Protein AF-A0A7V4BKY0-F1 (afdb_monomer_lite)

Secondary structure (DSSP, 8-state):
-EEES-EEEETTSS-SEEE-HHHHHTT--SEEES-EEEESSS-SEEETTTEEE-SHHHHHHHHS--SS-B------S-SS------GGGTT-B---TT--B-TTSPBPPSSBPSSS----PPBPEEEEEEEE-S--S-EETT---EEEEEEEEEEE--BS--EEEEEEEE-TT-SSHHHHEEEEEEEE-TT-S-GGG-EEEEEEEES--SEEEE--STT-SEEPPSEEEEEEEEEEEPTTPPTT-EE--EEEEEEETTEEE--BTSS----EEEEPPEEEEEEE-GGG-THHHHHHHHHHHHH-EEEEEEEEE----HHHHHHHHHHHHHHHHHHHHHHHHHHHHHHHHHHHHHH---HHHHHHHHHHHHHHHHHHHHHHHHHHHHHHT-GGGGGG--EEEE-HHHHHHHHHHHHHHHHHHTT-EEEEEE-TTPPPEEEEHHHHHHHHHHHHHHHHHH-SSSEEEEEEEEETTEEEEEEEESSS---GGGTTTTTSTT---HHHHSSS----S-HHHHHHHHHHHTT-EEEE-TT--SS-EEEEEEESS----

Foldseek 3Di:
DAAALEEQEAAPADESEEDEQVCVVVCVHVAHEHYAQEYPHQASYHDYPPDGHRDDVSVCVVVVHHPLYYYDDQCAPDPVGRDGQDCCQALSGADDPVCQAAPVRHGADGSGGRHRDHDDWDDKDFPAKAKDQPDQEAEEAQDWFAWFMKIKTAIATDPPFKWFQKWKKFFPPWDQQQQFFQWKWKWWQAQDPDCVSIDTDADIGGRGHGIDMGRHDPCPGPGHDHGIIIMTMTTRTHNPHDFFTFTHMFTQFIQIPNDTDGHDCRGDDHGHTYHHQDEDEAEAQVANPRPRVVVVVVSCVRHNHDPDYHYDYDYDCPVVVVVVVVVLVVLLVVLVVLLVVLVVLLVVLVVVCVVDPDPVVNVVSVVVNVVSVQSNVLSVLSNLLSLLPDPCCLVVAPWDFDDPVVLVVVLCVVCVVLCVVLVEDEEEAEDPPDGGATGRSVLVSLLVVLVVVVQSLFANDYYKYWYWDDDPQKIKIKIWHQGQADDLVCQVPLLPAQDDDPVRVPDPDDDSSSSSVSSQSRLVSQVKGKHWPSPDRRGTMMMIIGGRYGDDD

Sequence (553 aa):
MDVRNNIFANTNGGYAVYITSGAVTLGYITTMDYNDIFSTGTNIGYYNTAAVVNNLNTWKSTTGKDANSISVNPAFISSTDLHISEMALNGSCMQLPEVPDDIDSQLRNNPTDMGADEFTPSTMVLDSITVTHPVLASVATGSANNVILRIAVHTSNSLNPLSLEGITFNTNGSSNPLNDIENAKLWSSGNVNNFANATQIGNTYNNPNNLFQINTGTGLPVTLNTGINYFWLTYNINSSATNLNVVDAEVVDVNINGNNYQPVNGAPNGTRTIRTPLSGIYQIGTGGDYSTLSAFFADVNQLGLMGNVTAKIISDITEIKRIEQIKKDFVINVSHELKTPLTAIKGFIETLEEEVTNEEHLHYIQIVRRHTDRLITIVKDLLLLTELEDEAYTNKLIISNVDLSALIENIKRLFEQKLKEKNLYFKINIEQNVPKIQVDAFRLEQVFVNLFNNAIKFTDFGGIEIHIERFEENVRIHFWDTGAGVPKEDQDRIFERFYISEKSRSRKFGGTGIGLSIVKHIILLHNGSICLDKEYKNGAKFEIILPIHYSYK

Structure (mmCIF, N/CA/C/O backbone):
data_AF-A0A7V4BKY0-F1
#
_entry.id   AF-A0A7V4BKY0-F1
#
loop_
_atom_site.group_PDB
_atom_site.id
_atom_site.type_symbol
_atom_site.label_atom_id
_atom_site.label_alt_id
_atom_site.label_comp_id
_atom_site.label_asym_id
_atom_site.label_entity_id
_atom_site.label_seq_id
_atom_site.pdbx_PDB_ins_code
_atom_site.Cartn_x
_atom_site.Cartn_y
_atom_site.Cartn_z
_atom_site.occupancy
_atom_site.B_iso_or_equiv
_atom_site.auth_seq_id
_atom_site.auth_comp_id
_atom_site.auth_asym_id
_atom_site.auth_atom_id
_atom_site.pdbx_PDB_model_num
ATOM 1 N N . MET A 1 1 ? 1.244 -26.580 -52.168 1.00 84.56 1 MET A N 1
ATOM 2 C CA . MET A 1 1 ? 1.566 -25.159 -51.967 1.00 84.56 1 MET A CA 1
ATOM 3 C C . MET A 1 1 ? 3.044 -25.071 -51.685 1.00 84.56 1 MET A C 1
ATOM 5 O O . MET A 1 1 ? 3.531 -25.794 -50.817 1.00 84.56 1 MET A O 1
ATOM 9 N N . ASP A 1 2 ? 3.726 -24.244 -52.464 1.00 89.31 2 ASP A N 1
ATOM 10 C CA . ASP A 1 2 ? 5.080 -23.790 -52.174 1.00 89.31 2 ASP A CA 1
ATOM 11 C C . ASP A 1 2 ? 4.953 -22.449 -51.439 1.00 89.31 2 ASP A C 1
ATOM 13 O O . ASP A 1 2 ? 4.274 -21.555 -51.940 1.00 89.31 2 ASP A O 1
ATOM 17 N N . VAL A 1 3 ? 5.486 -22.356 -50.222 1.00 92.69 3 VAL A N 1
ATOM 18 C CA . VAL A 1 3 ? 5.306 -21.209 -49.320 1.00 92.69 3 VAL A CA 1
ATOM 19 C C . VAL A 1 3 ? 6.677 -20.644 -48.971 1.00 92.69 3 VAL A C 1
ATOM 21 O O . VAL A 1 3 ? 7.323 -21.098 -48.026 1.00 92.69 3 VAL A O 1
ATOM 24 N N . ARG A 1 4 ? 7.146 -19.673 -49.753 1.00 93.50 4 ARG A N 1
ATOM 25 C CA . ARG A 1 4 ? 8.444 -19.026 -49.527 1.00 93.50 4 ARG A CA 1
ATOM 26 C C . ARG A 1 4 ? 8.366 -17.518 -49.597 1.00 93.50 4 ARG A C 1
ATOM 28 O O . ARG A 1 4 ? 7.484 -16.994 -50.273 1.00 93.50 4 ARG A O 1
ATOM 35 N N . ASN A 1 5 ? 9.308 -16.863 -48.929 1.00 93.88 5 ASN A N 1
ATOM 36 C CA . ASN A 1 5 ? 9.478 -15.412 -48.905 1.00 93.88 5 ASN A CA 1
ATOM 37 C C . ASN A 1 5 ? 8.267 -14.668 -48.314 1.00 93.88 5 ASN A C 1
ATOM 39 O O . ASN A 1 5 ? 8.017 -13.519 -48.668 1.00 93.88 5 ASN A O 1
ATOM 43 N N . ASN A 1 6 ? 7.486 -15.311 -47.436 1.00 94.06 6 ASN A N 1
ATOM 44 C CA . ASN A 1 6 ? 6.289 -14.710 -46.838 1.00 94.06 6 ASN A CA 1
ATOM 45 C C . ASN A 1 6 ? 6.565 -14.176 -45.438 1.00 94.06 6 ASN A C 1
ATOM 47 O O . ASN A 1 6 ? 7.367 -14.736 -44.695 1.00 94.06 6 ASN A O 1
ATOM 51 N N . ILE A 1 7 ? 5.795 -13.165 -45.046 1.00 94.81 7 ILE A N 1
ATOM 52 C CA . ILE A 1 7 ? 5.731 -12.684 -43.668 1.00 94.81 7 ILE A CA 1
ATOM 53 C C . ILE A 1 7 ? 4.415 -13.154 -43.049 1.00 94.81 7 ILE A C 1
ATOM 55 O O . ILE A 1 7 ? 3.327 -12.781 -43.490 1.00 94.81 7 ILE A O 1
ATOM 59 N N . PHE A 1 8 ? 4.520 -13.956 -41.998 1.00 94.56 8 PHE A N 1
ATOM 60 C CA . PHE A 1 8 ? 3.428 -14.364 -41.129 1.00 94.56 8 PHE A CA 1
ATOM 61 C C . PHE A 1 8 ? 3.620 -13.680 -39.776 1.00 94.56 8 PHE A C 1
ATOM 63 O O . PHE A 1 8 ? 4.367 -14.160 -38.926 1.00 94.56 8 PHE A O 1
ATOM 70 N N . ALA A 1 9 ? 2.946 -12.548 -39.574 1.00 92.00 9 ALA A N 1
ATOM 71 C CA . ALA A 1 9 ? 3.096 -11.746 -38.366 1.00 92.00 9 ALA A CA 1
ATOM 72 C C . ALA A 1 9 ? 1.775 -11.600 -37.599 1.00 92.00 9 ALA A C 1
ATOM 74 O O . ALA A 1 9 ? 0.741 -11.246 -38.166 1.00 92.00 9 ALA A O 1
ATOM 75 N N . ASN A 1 10 ? 1.817 -11.824 -36.285 1.00 91.31 10 ASN A N 1
ATOM 76 C CA . ASN A 1 10 ? 0.713 -11.558 -35.368 1.00 91.31 10 ASN A CA 1
ATOM 77 C C . ASN A 1 10 ? 1.181 -10.683 -34.199 1.00 91.31 10 ASN A C 1
ATOM 79 O O . ASN A 1 10 ? 1.759 -11.155 -33.223 1.00 91.31 10 ASN A O 1
ATOM 83 N N . THR A 1 11 ? 0.896 -9.387 -34.280 1.00 87.00 11 THR A N 1
ATOM 84 C CA . THR A 1 11 ? 1.322 -8.400 -33.278 1.00 87.00 11 THR A CA 1
ATOM 85 C C . THR A 1 11 ? 0.368 -8.273 -32.084 1.00 87.00 11 THR A C 1
ATOM 87 O O . THR A 1 11 ? 0.703 -7.589 -31.117 1.00 87.00 11 THR A O 1
ATOM 90 N N . ASN A 1 12 ? -0.770 -8.982 -32.088 1.00 86.88 12 ASN A N 1
ATOM 91 C CA . ASN A 1 12 ? -1.815 -8.911 -31.055 1.00 86.88 12 ASN A CA 1
ATOM 92 C C . ASN A 1 12 ? -1.871 -10.145 -30.128 1.00 86.88 12 ASN A C 1
ATOM 94 O O . ASN A 1 12 ? -2.864 -10.343 -29.429 1.00 86.88 12 ASN A O 1
ATOM 98 N N . GLY A 1 13 ? -0.831 -10.983 -30.099 1.00 79.50 13 GLY A N 1
ATOM 99 C CA . GLY A 1 13 ? -0.708 -12.040 -29.089 1.00 79.50 13 GLY A CA 1
ATOM 100 C C . GLY A 1 13 ? -1.267 -13.427 -29.447 1.00 79.50 13 GLY A C 1
ATOM 101 O O . GLY A 1 13 ? -1.471 -14.236 -28.542 1.00 79.50 13 GLY A O 1
ATOM 102 N N . GLY A 1 14 ? -1.519 -13.729 -30.728 1.00 86.81 14 GLY A N 1
ATOM 103 C CA . GLY A 1 14 ? -1.994 -15.044 -31.207 1.00 86.81 14 GLY A CA 1
ATOM 104 C C . GLY A 1 14 ? -0.947 -15.846 -31.996 1.00 86.81 14 GLY A C 1
ATOM 105 O O . GLY A 1 14 ? 0.233 -15.542 -31.951 1.00 86.81 14 GLY A O 1
ATOM 106 N N . TYR A 1 15 ? -1.352 -16.868 -32.754 1.00 92.12 15 TYR A N 1
ATOM 107 C CA . TYR A 1 15 ? -0.434 -17.577 -33.660 1.00 92.12 15 TYR A CA 1
ATOM 108 C C . TYR A 1 15 ? -0.146 -16.746 -34.918 1.00 92.12 15 TYR A C 1
ATOM 110 O O . TYR A 1 15 ? -1.070 -16.144 -35.469 1.00 92.12 15 TYR A O 1
ATOM 118 N N . ALA A 1 16 ? 1.100 -16.751 -35.394 1.00 93.12 16 ALA A N 1
ATOM 119 C CA . ALA A 1 16 ? 1.447 -16.265 -36.730 1.00 93.12 16 ALA A CA 1
ATOM 120 C C . ALA A 1 16 ? 0.987 -17.241 -37.817 1.00 93.12 16 ALA A C 1
ATOM 122 O O . ALA A 1 16 ? 0.452 -16.830 -38.843 1.00 93.12 16 ALA A O 1
ATOM 123 N N . VAL A 1 17 ? 1.156 -18.545 -37.573 1.00 92.00 17 VAL A N 1
ATOM 124 C CA . VAL A 1 17 ? 0.812 -19.605 -38.529 1.00 92.00 17 VAL A CA 1
ATOM 125 C C . VAL A 1 17 ? -0.029 -20.686 -37.854 1.00 92.00 17 VAL A C 1
ATOM 127 O O . VAL A 1 17 ? 0.277 -21.133 -36.747 1.00 92.00 17 VAL A O 1
ATOM 130 N N . TYR A 1 18 ? -1.083 -21.141 -38.536 1.00 91.69 18 TYR A N 1
ATOM 131 C CA . TYR A 1 18 ? -1.980 -22.194 -38.056 1.00 91.69 18 TYR A CA 1
ATOM 132 C C . TYR A 1 18 ? -2.183 -23.278 -39.127 1.00 91.69 18 TYR A C 1
ATOM 134 O O . TYR A 1 18 ? -2.937 -23.086 -40.081 1.00 91.69 18 TYR A O 1
ATOM 142 N N . ILE A 1 19 ? -1.520 -24.430 -38.969 1.00 89.38 19 ILE A N 1
ATOM 143 C CA . ILE A 1 19 ? -1.575 -25.556 -39.918 1.00 89.38 19 ILE A CA 1
ATOM 144 C C . ILE A 1 19 ? -2.274 -26.757 -39.266 1.00 89.38 19 ILE A C 1
ATOM 146 O O . ILE A 1 19 ? -1.797 -27.341 -38.289 1.00 89.38 19 ILE A O 1
ATOM 150 N N . THR A 1 20 ? -3.417 -27.153 -39.834 1.00 87.69 20 THR A N 1
ATOM 151 C CA . THR A 1 20 ? -4.254 -28.252 -39.325 1.00 87.69 20 THR A CA 1
ATOM 152 C C . THR A 1 20 ? -3.717 -29.634 -39.699 1.00 87.69 20 THR A C 1
ATOM 154 O O . THR A 1 20 ? -3.050 -29.815 -40.718 1.00 87.69 20 THR A O 1
ATOM 157 N N . SER A 1 21 ? -4.078 -30.654 -38.913 1.00 81.25 21 SER A N 1
ATOM 158 C CA . SER A 1 21 ? -3.702 -32.055 -39.164 1.00 81.25 21 SER A CA 1
ATOM 159 C C . SER A 1 21 ? -4.149 -32.573 -40.536 1.00 81.25 21 SER A C 1
ATOM 161 O O . SER A 1 21 ? -3.422 -33.333 -41.175 1.00 81.25 21 SER A O 1
ATOM 163 N N . GLY A 1 22 ? -5.313 -32.132 -41.024 1.00 83.25 22 GLY A N 1
ATOM 164 C CA . GLY A 1 22 ? -5.805 -32.475 -42.360 1.00 83.25 22 GLY A CA 1
ATOM 165 C C . GLY A 1 22 ? -4.894 -31.953 -43.473 1.00 83.25 22 GLY A C 1
ATOM 166 O O . GLY A 1 22 ? -4.570 -32.701 -44.392 1.00 83.25 22 GLY A O 1
ATOM 167 N N . ALA A 1 23 ? -4.414 -30.710 -43.361 1.00 81.62 23 ALA A N 1
ATOM 168 C CA . ALA A 1 23 ? -3.505 -30.116 -44.344 1.00 81.62 23 ALA A CA 1
ATOM 169 C C . ALA A 1 23 ? -2.135 -30.813 -44.375 1.00 81.62 23 ALA A C 1
ATOM 171 O O . ALA A 1 23 ? -1.562 -30.993 -45.451 1.00 81.62 23 ALA A O 1
ATOM 172 N N . VAL A 1 24 ? -1.641 -31.250 -43.209 1.00 81.56 24 VAL A N 1
ATOM 173 C CA . VAL A 1 24 ? -0.406 -32.044 -43.097 1.00 81.56 24 VAL A CA 1
ATOM 174 C C . VAL A 1 24 ? -0.592 -33.425 -43.728 1.00 81.56 24 VAL A C 1
ATOM 176 O O . VAL A 1 24 ? 0.213 -33.834 -44.559 1.00 81.56 24 VAL A O 1
ATOM 179 N N . THR A 1 25 ? -1.677 -34.126 -43.384 1.00 82.62 25 THR A N 1
ATOM 180 C CA . THR A 1 25 ? -1.946 -35.501 -43.851 1.00 82.62 25 THR A CA 1
ATOM 181 C C . THR A 1 25 ? -2.137 -35.570 -45.365 1.00 82.62 25 THR A C 1
ATOM 183 O O . THR A 1 25 ? -1.685 -36.513 -46.006 1.00 82.62 25 THR A O 1
ATOM 186 N N . LEU A 1 26 ? -2.787 -34.559 -45.945 1.00 86.19 26 LEU A N 1
ATOM 187 C CA . LEU A 1 26 ? -3.034 -34.474 -47.386 1.00 86.19 26 LEU A CA 1
ATOM 188 C C . LEU A 1 26 ? -1.834 -33.920 -48.172 1.00 86.19 26 LEU A C 1
ATOM 190 O O . LEU A 1 26 ? -1.903 -33.829 -49.395 1.00 86.19 26 LEU A O 1
ATOM 194 N N . GLY A 1 27 ? -0.740 -33.547 -47.496 1.00 82.56 27 GLY A N 1
ATOM 195 C CA . GLY A 1 27 ? 0.478 -33.063 -48.146 1.00 82.56 27 GLY A CA 1
ATOM 196 C C . GLY A 1 27 ? 0.298 -31.736 -48.888 1.00 82.56 27 GLY A C 1
ATOM 197 O O . GLY A 1 27 ? 0.990 -31.481 -49.872 1.00 82.56 27 GLY A O 1
ATOM 198 N N . TYR A 1 28 ? -0.627 -30.877 -48.446 1.00 87.25 28 TYR A N 1
ATOM 199 C CA . TYR A 1 28 ? -0.936 -29.630 -49.153 1.00 87.25 28 TYR A CA 1
ATOM 200 C C . TYR A 1 28 ? 0.202 -28.611 -49.135 1.00 87.25 28 TYR A C 1
ATOM 202 O O . TYR A 1 28 ? 0.261 -27.774 -50.034 1.00 87.25 28 TYR A O 1
ATOM 210 N N . ILE A 1 29 ? 1.113 -28.676 -48.165 1.00 86.50 29 ILE A N 1
ATOM 211 C CA . ILE A 1 29 ? 2.303 -27.819 -48.096 1.00 86.50 29 ILE A CA 1
ATOM 212 C C . ILE A 1 29 ? 3.513 -28.663 -48.487 1.00 86.50 29 ILE A C 1
ATOM 214 O O . ILE A 1 29 ? 4.050 -29.435 -47.689 1.00 86.50 29 ILE A O 1
ATOM 218 N N . THR A 1 30 ? 3.929 -28.523 -49.743 1.00 86.12 30 THR A N 1
ATOM 219 C CA . THR A 1 30 ? 5.045 -29.278 -50.315 1.00 86.12 30 THR A CA 1
ATOM 220 C C . THR A 1 30 ? 6.367 -28.696 -49.826 1.00 86.12 30 THR A C 1
ATOM 222 O O . THR A 1 30 ? 7.191 -29.425 -49.273 1.00 86.12 30 THR A O 1
ATOM 225 N N . THR A 1 31 ? 6.499 -27.370 -49.863 1.00 89.69 31 THR A N 1
ATOM 226 C CA . THR A 1 31 ? 7.690 -26.639 -49.412 1.00 89.69 31 THR A CA 1
ATOM 227 C C . THR A 1 31 ? 7.274 -25.444 -48.562 1.00 89.69 31 THR A C 1
ATOM 229 O O . THR A 1 31 ? 6.255 -24.819 -48.844 1.00 89.69 31 THR A O 1
ATOM 232 N N . MET A 1 32 ? 8.041 -25.165 -47.508 1.00 93.44 32 MET A N 1
ATOM 233 C CA . MET A 1 32 ? 7.888 -23.975 -46.676 1.00 93.44 32 MET A CA 1
ATOM 234 C C . MET A 1 32 ? 9.279 -23.564 -46.194 1.00 93.44 32 MET A C 1
ATOM 236 O O . MET A 1 32 ? 9.914 -24.352 -45.495 1.00 93.44 32 MET A O 1
ATOM 240 N N . ASP A 1 33 ? 9.805 -22.439 -46.671 1.00 94.50 33 ASP A N 1
ATOM 241 C CA . ASP A 1 33 ? 11.148 -21.959 -46.316 1.00 94.50 33 ASP A CA 1
ATOM 242 C C . ASP A 1 33 ? 11.321 -20.467 -46.609 1.00 94.50 33 ASP A C 1
ATOM 244 O O . ASP A 1 33 ? 10.560 -19.930 -47.404 1.00 94.50 33 ASP A O 1
ATOM 248 N N . TYR A 1 34 ? 12.319 -19.808 -46.016 1.00 95.25 34 TYR A N 1
ATOM 249 C CA . TYR A 1 34 ? 12.541 -18.361 -46.168 1.00 95.25 34 TYR A CA 1
ATOM 250 C C . TYR A 1 34 ? 11.304 -17.524 -45.790 1.00 95.25 34 TYR A C 1
ATOM 252 O O . TYR A 1 34 ? 10.911 -16.624 -46.519 1.00 95.25 34 TYR A O 1
ATOM 260 N N . ASN A 1 35 ? 10.640 -17.839 -44.680 1.00 95.69 35 ASN A N 1
ATOM 261 C CA . ASN A 1 35 ? 9.499 -17.070 -44.175 1.00 95.69 35 ASN A CA 1
ATOM 262 C C . ASN A 1 35 ? 9.837 -16.362 -42.854 1.00 95.69 35 ASN A C 1
ATOM 264 O O . ASN A 1 35 ? 10.737 -16.784 -42.129 1.00 95.69 35 ASN A O 1
ATOM 268 N N . ASP A 1 36 ? 9.089 -15.321 -42.509 1.00 96.31 36 ASP A N 1
ATOM 269 C CA . ASP A 1 36 ? 9.137 -14.678 -41.198 1.00 96.31 36 ASP A CA 1
ATOM 270 C C . ASP A 1 36 ? 7.923 -15.149 -40.414 1.00 96.31 36 ASP A C 1
ATOM 272 O O . ASP A 1 36 ? 6.791 -15.026 -40.879 1.00 96.31 36 ASP A O 1
ATOM 276 N N . ILE A 1 37 ? 8.152 -15.763 -39.257 1.00 95.50 37 ILE A N 1
ATOM 277 C CA . ILE A 1 37 ? 7.096 -16.349 -38.427 1.00 95.50 37 ILE A CA 1
ATOM 278 C C . ILE A 1 37 ? 7.136 -15.666 -37.069 1.00 95.50 37 ILE A C 1
ATOM 280 O O . ILE A 1 37 ? 7.738 -16.170 -36.119 1.00 95.50 37 ILE A O 1
ATOM 284 N N . PHE A 1 38 ? 6.483 -14.511 -36.981 1.00 94.38 38 PHE A N 1
ATOM 285 C CA . PHE A 1 38 ? 6.594 -13.613 -35.841 1.00 94.38 38 PHE A CA 1
ATOM 286 C C . PHE A 1 38 ? 5.289 -13.463 -35.062 1.00 94.38 38 PHE A C 1
ATOM 288 O O . PHE A 1 38 ? 4.242 -13.122 -35.609 1.00 94.38 38 PHE A O 1
ATOM 295 N N . SER A 1 39 ? 5.352 -13.631 -33.742 1.00 93.56 39 SER A N 1
ATOM 296 C CA . SER A 1 39 ? 4.232 -13.315 -32.859 1.00 93.56 39 SER A CA 1
ATOM 297 C C . SER A 1 39 ? 4.686 -12.645 -31.568 1.00 93.56 39 SER A C 1
ATOM 299 O O . SER A 1 39 ? 5.696 -13.032 -30.984 1.00 93.56 39 SER A O 1
ATOM 301 N N . THR A 1 40 ? 3.895 -11.682 -31.089 1.00 88.62 40 THR A N 1
ATOM 302 C CA . THR A 1 40 ? 4.021 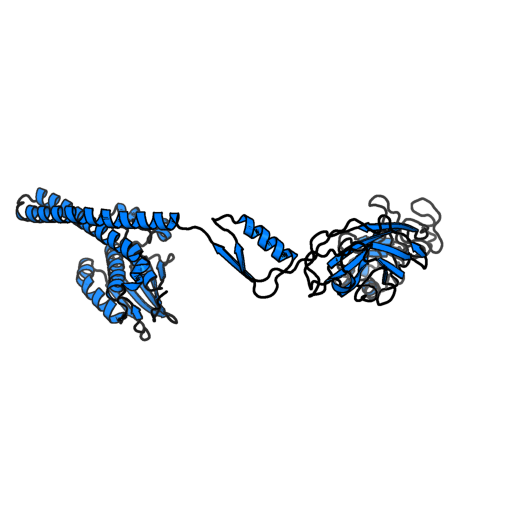-11.115 -29.732 1.00 88.62 40 THR A CA 1
ATOM 303 C C . THR A 1 40 ? 3.378 -11.998 -28.654 1.00 88.62 40 THR A C 1
ATOM 305 O O . THR A 1 40 ? 3.478 -11.700 -27.464 1.00 88.62 40 THR A O 1
ATOM 308 N N . GLY A 1 41 ? 2.685 -13.068 -29.053 1.00 86.88 41 GLY A N 1
ATOM 309 C CA . GLY A 1 41 ? 2.030 -14.020 -28.162 1.00 86.88 41 GLY A CA 1
ATOM 310 C C . GLY A 1 41 ? 2.998 -15.011 -27.525 1.00 86.88 41 GLY A C 1
ATOM 311 O O . GLY A 1 41 ? 4.165 -15.111 -27.885 1.00 86.88 41 GLY A O 1
ATOM 312 N N . THR A 1 42 ? 2.487 -15.819 -26.595 1.00 88.06 42 THR A N 1
ATOM 313 C CA . THR A 1 42 ? 3.272 -16.890 -25.952 1.00 88.06 42 THR A CA 1
ATOM 314 C C . THR A 1 42 ? 3.683 -18.000 -26.918 1.00 88.06 42 THR A C 1
ATOM 316 O O . THR A 1 42 ? 4.573 -18.787 -26.604 1.00 88.06 42 THR A O 1
ATOM 319 N N . ASN A 1 43 ? 3.027 -18.077 -28.078 1.00 90.06 43 ASN A N 1
ATOM 320 C CA . ASN A 1 43 ? 3.245 -19.104 -29.076 1.00 90.06 43 ASN A CA 1
ATOM 321 C C . ASN A 1 43 ? 3.284 -18.508 -30.479 1.00 90.06 43 ASN A C 1
ATOM 323 O O . ASN A 1 43 ? 2.398 -17.741 -30.851 1.00 90.06 43 ASN A O 1
ATOM 327 N N . ILE A 1 44 ? 4.261 -18.928 -31.279 1.00 90.31 44 ILE A N 1
ATOM 328 C CA . ILE A 1 44 ? 4.432 -18.431 -32.645 1.00 90.31 44 ILE A CA 1
ATOM 329 C C . ILE A 1 44 ? 3.531 -19.156 -33.646 1.00 90.31 44 ILE A C 1
ATOM 331 O O . ILE A 1 44 ? 3.146 -18.577 -34.655 1.00 90.31 44 ILE A O 1
ATOM 335 N N . GLY A 1 45 ? 3.131 -20.400 -33.377 1.00 91.44 45 GLY A N 1
ATOM 336 C CA . GLY A 1 45 ? 2.344 -21.158 -34.341 1.00 91.44 45 GLY A CA 1
ATOM 337 C C . GLY A 1 45 ? 1.726 -22.440 -33.805 1.00 91.44 45 GLY A C 1
ATOM 338 O O . GLY A 1 45 ? 2.027 -22.900 -32.701 1.00 91.44 45 GLY A O 1
ATOM 339 N N . TYR A 1 46 ? 0.855 -23.019 -34.624 1.00 90.94 46 TYR A N 1
ATOM 340 C CA . TYR A 1 46 ? 0.195 -24.296 -34.382 1.00 90.94 46 TYR A CA 1
ATOM 341 C C . TYR A 1 46 ? 0.465 -25.252 -35.544 1.00 90.94 46 TYR A C 1
ATOM 343 O O . TYR A 1 46 ? 0.192 -24.909 -36.699 1.00 90.94 46 TYR A O 1
ATOM 351 N N . TYR A 1 47 ? 0.966 -26.450 -35.241 1.00 87.81 47 TYR A N 1
ATOM 352 C CA . TYR A 1 47 ? 1.259 -27.466 -36.249 1.00 87.81 47 TYR A CA 1
ATOM 353 C C . TYR A 1 47 ? 0.824 -28.860 -35.796 1.00 87.81 47 TYR A C 1
ATOM 355 O O . TYR A 1 47 ? 1.422 -29.439 -34.890 1.00 87.81 47 TYR A O 1
ATOM 363 N N . ASN A 1 48 ? -0.172 -29.431 -36.487 1.00 79.25 48 ASN A N 1
ATOM 364 C CA . ASN A 1 48 ? -0.756 -30.745 -36.183 1.00 79.25 48 ASN A CA 1
ATOM 365 C C . ASN A 1 48 ? -1.391 -30.799 -34.769 1.00 79.25 48 ASN A C 1
ATOM 367 O O . ASN A 1 48 ? -1.076 -30.000 -33.895 1.00 79.25 48 ASN A O 1
ATOM 371 N N . THR A 1 49 ? -2.324 -31.720 -34.517 1.00 63.00 49 THR A N 1
ATOM 372 C CA . THR A 1 49 ? -3.266 -31.690 -33.371 1.00 63.00 49 THR A CA 1
ATOM 373 C C . THR A 1 49 ? -2.663 -31.618 -31.952 1.00 63.00 49 THR A C 1
ATOM 375 O O . THR A 1 49 ? -3.422 -31.522 -30.991 1.00 63.00 49 THR A O 1
ATOM 378 N N . ALA A 1 50 ? -1.334 -31.658 -31.791 1.00 54.22 50 ALA A N 1
ATOM 379 C CA . ALA A 1 50 ? -0.646 -31.749 -30.503 1.00 54.22 50 ALA A CA 1
ATOM 380 C C . ALA A 1 50 ? 0.528 -30.769 -30.273 1.00 54.22 50 ALA A C 1
ATOM 382 O O . ALA A 1 50 ? 1.037 -30.745 -29.155 1.00 54.22 50 ALA A O 1
ATOM 383 N N . ALA A 1 51 ? 0.974 -29.966 -31.250 1.00 62.78 51 ALA A N 1
ATOM 384 C CA . ALA A 1 51 ? 2.157 -29.112 -31.067 1.00 62.78 51 ALA A CA 1
ATOM 385 C C . ALA A 1 51 ? 1.810 -27.624 -31.193 1.00 62.78 51 ALA A C 1
ATOM 387 O O . ALA A 1 51 ? 1.832 -27.028 -32.271 1.00 62.78 51 ALA A O 1
ATOM 388 N N . VAL A 1 52 ? 1.493 -27.018 -30.050 1.00 74.62 52 VAL A N 1
ATOM 389 C CA . VAL A 1 52 ? 1.604 -25.569 -29.894 1.00 74.62 52 VAL A CA 1
ATOM 390 C C . VAL A 1 52 ? 3.094 -25.239 -29.820 1.00 74.62 52 VAL A C 1
ATOM 392 O O . VAL A 1 52 ? 3.805 -25.785 -28.977 1.00 74.62 52 VAL A O 1
ATOM 395 N N . VAL A 1 53 ? 3.574 -24.381 -30.717 1.00 82.00 53 VAL A N 1
ATOM 396 C CA . VAL A 1 53 ? 5.002 -24.103 -30.877 1.00 82.00 53 VAL A CA 1
ATOM 397 C C . VAL A 1 53 ? 5.324 -22.705 -30.364 1.00 82.00 53 VAL A C 1
ATOM 399 O O . VAL A 1 53 ? 4.752 -21.716 -30.820 1.00 82.00 53 VAL A O 1
ATOM 402 N N . ASN A 1 54 ? 6.263 -22.624 -29.423 1.00 89.38 54 ASN A N 1
ATOM 403 C CA . ASN A 1 54 ? 6.561 -21.393 -28.690 1.00 89.38 54 ASN A CA 1
ATOM 404 C C . ASN A 1 54 ? 7.675 -20.524 -29.288 1.00 89.38 54 ASN A C 1
ATOM 406 O O . ASN A 1 54 ? 7.753 -19.346 -28.968 1.00 89.38 54 ASN A O 1
ATOM 410 N N . ASN A 1 55 ? 8.537 -21.074 -30.141 1.00 91.19 55 ASN A N 1
ATOM 411 C CA . ASN A 1 55 ? 9.598 -20.324 -30.809 1.00 91.19 55 ASN A CA 1
ATOM 412 C C . ASN A 1 55 ? 10.000 -20.988 -32.131 1.00 91.19 55 ASN A C 1
ATOM 414 O O . ASN A 1 55 ? 9.667 -22.148 -32.391 1.00 91.19 55 ASN A O 1
ATOM 418 N N . LEU A 1 56 ? 10.748 -20.249 -32.950 1.00 93.19 56 LEU A N 1
ATOM 419 C CA . LEU A 1 56 ? 11.115 -20.667 -34.298 1.00 93.19 56 LEU A CA 1
ATOM 420 C C . LEU A 1 56 ? 11.984 -21.933 -34.329 1.00 93.19 56 LEU A C 1
ATOM 422 O O . LEU A 1 56 ? 11.810 -22.769 -35.208 1.00 93.19 56 LEU A O 1
ATOM 426 N N . ASN A 1 57 ? 12.879 -22.136 -33.363 1.00 92.06 57 ASN A N 1
ATOM 427 C CA . ASN A 1 57 ? 13.704 -23.349 -33.331 1.00 92.06 57 ASN A CA 1
ATOM 428 C C . ASN A 1 57 ? 12.846 -24.600 -33.110 1.00 92.06 57 ASN A C 1
ATOM 430 O O . ASN A 1 57 ? 13.028 -25.610 -33.792 1.00 92.06 57 ASN A O 1
ATOM 434 N N . THR A 1 58 ? 11.868 -24.513 -32.205 1.00 90.94 58 THR A N 1
ATOM 435 C CA . THR A 1 58 ? 10.871 -25.569 -32.002 1.00 90.94 58 THR A CA 1
ATOM 436 C C . THR A 1 58 ? 10.007 -25.759 -33.254 1.00 90.94 58 THR A C 1
ATOM 438 O O . THR A 1 58 ? 9.641 -26.885 -33.580 1.00 90.94 58 THR A O 1
ATOM 441 N N . TRP A 1 59 ? 9.703 -24.690 -33.999 1.00 91.69 59 TRP A N 1
ATOM 442 C CA . TRP A 1 59 ? 8.955 -24.780 -35.261 1.00 91.69 59 TRP A CA 1
ATOM 443 C C . TRP A 1 59 ? 9.714 -25.571 -36.318 1.00 91.69 59 TRP A C 1
ATOM 445 O O . TRP A 1 59 ? 9.171 -26.527 -36.874 1.00 91.69 59 TRP A O 1
ATOM 455 N N . LYS A 1 60 ? 10.985 -25.231 -36.542 1.00 93.00 60 LYS A N 1
ATOM 456 C CA . LYS A 1 60 ? 11.850 -25.915 -37.512 1.00 93.00 60 LYS A CA 1
ATOM 457 C C . LYS A 1 60 ? 11.980 -27.404 -37.193 1.00 93.00 60 LYS A C 1
ATOM 459 O O . LYS A 1 60 ? 11.823 -28.244 -38.075 1.00 93.00 60 LYS A O 1
ATOM 464 N N . SER A 1 61 ? 12.197 -27.750 -35.922 1.00 90.25 61 SER A N 1
ATOM 465 C CA . SER A 1 61 ? 12.320 -29.154 -35.507 1.00 90.25 61 SER A CA 1
ATOM 466 C C . SER A 1 61 ? 11.002 -29.929 -35.596 1.00 90.25 61 SER A C 1
ATOM 468 O O . SER A 1 61 ? 11.013 -31.103 -35.957 1.00 90.25 61 SER A O 1
ATOM 470 N N . THR A 1 62 ? 9.869 -29.282 -35.311 1.00 89.06 62 THR A N 1
ATOM 471 C CA . THR A 1 62 ? 8.540 -29.917 -35.338 1.00 89.06 62 THR A CA 1
ATOM 472 C C . THR A 1 62 ? 8.039 -30.143 -36.764 1.00 89.06 62 THR A C 1
ATOM 474 O O . THR A 1 62 ? 7.444 -31.179 -37.061 1.00 89.06 62 THR A O 1
ATOM 477 N N . THR A 1 63 ? 8.252 -29.172 -37.652 1.00 88.94 63 THR A N 1
ATOM 478 C CA . THR A 1 63 ? 7.744 -29.221 -39.031 1.00 88.94 63 THR A CA 1
ATOM 479 C C . THR A 1 63 ? 8.704 -29.918 -39.993 1.00 88.94 63 THR A C 1
ATOM 481 O O . THR A 1 63 ? 8.261 -30.446 -41.014 1.00 88.94 63 THR A O 1
ATOM 484 N N . GLY A 1 64 ? 10.011 -29.908 -39.700 1.00 89.62 64 GLY A N 1
ATOM 485 C CA . GLY A 1 64 ? 11.054 -30.283 -40.658 1.00 89.62 64 GLY A CA 1
ATOM 486 C C . GLY A 1 64 ? 11.135 -29.336 -41.864 1.00 89.62 64 GLY A C 1
ATOM 487 O O . GLY A 1 64 ? 11.699 -29.707 -42.892 1.00 89.62 64 GLY A O 1
ATOM 488 N N . LYS A 1 65 ? 10.529 -28.147 -41.764 1.00 90.25 65 LYS A N 1
ATOM 489 C CA . LYS A 1 65 ? 10.486 -27.091 -42.783 1.00 90.25 65 LYS A CA 1
ATOM 490 C C . LYS A 1 65 ? 11.092 -25.799 -42.210 1.00 90.25 65 LYS A C 1
ATOM 492 O O . LYS A 1 65 ? 11.557 -25.789 -41.070 1.00 90.25 65 LYS A O 1
ATOM 497 N N . ASP A 1 66 ? 11.097 -24.722 -42.995 1.00 93.88 66 ASP A N 1
ATOM 498 C CA . ASP A 1 66 ? 11.507 -23.380 -42.563 1.00 93.88 66 ASP A CA 1
ATOM 499 C C . ASP A 1 66 ? 12.978 -23.285 -42.121 1.00 93.88 66 ASP A C 1
ATOM 501 O O . ASP A 1 66 ? 13.326 -22.564 -41.186 1.00 93.88 66 ASP A O 1
ATOM 505 N N . ALA A 1 67 ? 13.870 -24.023 -42.785 1.00 94.56 67 ALA A N 1
ATOM 506 C CA . ALA A 1 67 ? 15.289 -24.089 -42.440 1.00 94.56 67 ALA A CA 1
ATOM 507 C C . ALA A 1 67 ? 15.964 -22.702 -42.412 1.00 94.56 67 ALA A C 1
ATOM 509 O O . ALA A 1 67 ? 16.686 -22.394 -41.458 1.00 94.56 67 ALA A O 1
ATOM 510 N N . ASN A 1 68 ? 15.661 -21.850 -43.388 1.00 94.94 68 ASN A N 1
ATOM 511 C CA . ASN A 1 68 ? 16.200 -20.500 -43.570 1.00 94.94 68 ASN A CA 1
ATOM 512 C C . ASN A 1 68 ? 15.265 -19.393 -43.060 1.00 94.94 68 ASN A C 1
ATOM 514 O O . ASN A 1 68 ? 15.633 -18.225 -43.070 1.00 94.94 68 ASN A O 1
ATOM 518 N N . SER A 1 69 ? 14.073 -19.746 -42.583 1.00 95.69 69 SER A N 1
ATOM 519 C CA . SER A 1 69 ? 13.102 -18.798 -42.031 1.00 95.69 69 SER A CA 1
ATOM 520 C C . SER A 1 69 ? 13.608 -18.119 -40.757 1.00 95.69 69 SER A C 1
ATOM 522 O O . SER A 1 69 ? 14.446 -18.680 -40.033 1.00 95.69 69 SER A O 1
ATOM 524 N N . ILE A 1 70 ? 13.064 -16.939 -40.462 1.00 95.31 70 ILE A N 1
ATOM 525 C CA . ILE A 1 70 ? 13.380 -16.120 -39.287 1.00 95.31 70 ILE A CA 1
ATOM 526 C C . ILE A 1 70 ? 12.104 -15.747 -38.508 1.00 95.31 70 ILE A C 1
ATOM 528 O O . ILE A 1 70 ? 11.014 -16.224 -38.815 1.00 95.31 70 ILE A O 1
ATOM 532 N N . SER A 1 71 ? 12.261 -15.029 -37.395 1.00 94.38 71 SER A N 1
ATOM 533 C CA . SER A 1 71 ? 11.158 -14.629 -36.509 1.00 94.38 71 SER A CA 1
ATOM 534 C C . SER A 1 71 ? 11.502 -13.288 -35.872 1.00 94.38 71 SER A C 1
ATOM 536 O O . SER A 1 71 ? 12.066 -13.244 -34.773 1.00 94.38 71 SER A O 1
ATOM 538 N N . VAL A 1 72 ? 11.174 -12.206 -36.564 1.00 92.38 72 VAL A N 1
ATOM 539 C CA . VAL A 1 72 ? 11.458 -10.817 -36.171 1.00 92.38 72 VAL A CA 1
ATOM 540 C C . VAL A 1 72 ? 10.214 -9.962 -36.379 1.00 92.38 72 VAL A C 1
ATOM 542 O O . VAL A 1 72 ? 9.349 -10.319 -37.160 1.00 92.38 72 VAL A O 1
ATOM 545 N N . ASN A 1 73 ? 10.065 -8.845 -35.666 1.00 90.38 73 ASN A N 1
ATOM 546 C CA . ASN A 1 73 ? 8.930 -7.967 -35.948 1.00 90.38 73 ASN A CA 1
ATOM 547 C C . ASN A 1 73 ? 9.161 -7.310 -37.315 1.00 90.38 73 ASN A C 1
ATOM 549 O O . ASN A 1 73 ? 10.107 -6.537 -37.407 1.00 90.38 73 ASN A O 1
ATOM 553 N N . PRO A 1 74 ? 8.312 -7.524 -38.336 1.00 89.38 74 PRO A N 1
ATOM 554 C CA . PRO A 1 74 ? 8.546 -6.963 -39.668 1.00 89.38 74 PRO A CA 1
ATOM 555 C C . PRO A 1 74 ? 8.541 -5.430 -39.698 1.00 89.38 74 PRO A C 1
ATOM 557 O O . PRO A 1 74 ? 9.037 -4.833 -40.650 1.00 89.38 74 PRO A O 1
ATOM 560 N N . ALA A 1 75 ? 7.994 -4.791 -38.654 1.00 86.81 75 ALA A N 1
ATOM 561 C CA . ALA A 1 75 ? 7.944 -3.340 -38.521 1.00 86.81 75 ALA A CA 1
ATOM 562 C C . ALA A 1 75 ? 7.323 -2.672 -39.761 1.00 86.81 75 ALA A C 1
ATOM 564 O O . ALA A 1 75 ? 7.908 -1.777 -40.361 1.00 86.81 75 ALA A O 1
ATOM 565 N N . PHE A 1 76 ? 6.127 -3.135 -40.146 1.00 87.56 76 PHE A N 1
ATOM 566 C CA . PHE A 1 76 ? 5.344 -2.501 -41.206 1.00 87.56 76 PHE A CA 1
ATOM 567 C C . PHE A 1 76 ? 5.148 -1.007 -40.925 1.00 87.56 76 PHE A C 1
ATOM 569 O O . PHE A 1 76 ? 4.854 -0.633 -39.783 1.00 87.56 76 PHE A O 1
ATOM 576 N N . ILE A 1 77 ? 5.244 -0.170 -41.962 1.00 82.38 77 ILE A N 1
ATOM 577 C CA . ILE A 1 77 ? 5.048 1.283 -41.839 1.00 82.38 77 ILE A CA 1
ATOM 578 C C . ILE A 1 77 ? 3.658 1.594 -41.262 1.00 82.38 77 ILE A C 1
ATOM 580 O O . ILE A 1 77 ? 3.521 2.445 -40.379 1.00 82.38 77 ILE A O 1
ATOM 584 N N . SER A 1 78 ? 2.611 0.900 -41.726 1.00 82.69 78 SER A N 1
ATOM 585 C CA . SER A 1 78 ? 1.265 0.987 -41.142 1.00 82.69 78 SER A CA 1
ATOM 586 C C . SER A 1 78 ? 0.389 -0.220 -41.507 1.00 82.69 78 SER A C 1
ATOM 588 O O . SER A 1 78 ? 0.788 -1.099 -42.258 1.00 82.69 78 SER A O 1
ATOM 590 N N . SER A 1 79 ? -0.858 -0.268 -41.024 1.00 80.75 79 SER A N 1
ATOM 591 C CA . SER A 1 79 ? -1.820 -1.309 -41.432 1.00 80.75 79 SER A CA 1
ATOM 592 C C . SER A 1 79 ? -2.296 -1.189 -42.886 1.00 80.75 79 SER A C 1
ATOM 594 O O . SER A 1 79 ? -2.929 -2.112 -43.395 1.00 80.75 79 SER A O 1
ATOM 596 N N . THR A 1 80 ? -2.030 -0.058 -43.540 1.00 84.12 80 THR A N 1
ATOM 597 C CA . THR A 1 80 ? -2.366 0.205 -44.948 1.00 84.12 80 THR A CA 1
ATOM 598 C C . THR A 1 80 ? -1.135 0.314 -45.840 1.00 84.12 80 THR A C 1
ATOM 600 O O . THR A 1 80 ? -1.281 0.412 -47.052 1.00 84.12 80 THR A O 1
ATOM 603 N N . ASP A 1 81 ? 0.053 0.315 -45.240 1.00 84.12 81 ASP A N 1
ATOM 604 C CA . ASP A 1 81 ? 1.336 0.450 -45.913 1.00 84.12 81 ASP A CA 1
ATOM 605 C C . ASP A 1 81 ? 2.219 -0.728 -45.491 1.00 84.12 81 ASP A C 1
ATOM 607 O O . ASP A 1 81 ? 2.743 -0.761 -44.375 1.00 84.12 81 ASP A O 1
ATOM 611 N N . LEU A 1 82 ? 2.286 -1.728 -46.373 1.00 83.38 82 LEU A N 1
ATOM 612 C CA . LEU A 1 82 ? 2.917 -3.022 -46.116 1.00 83.38 82 LEU A CA 1
ATOM 613 C C . LEU A 1 82 ? 4.421 -3.035 -46.420 1.00 83.38 82 LEU A C 1
ATOM 615 O O . LEU A 1 82 ? 5.024 -4.108 -46.366 1.00 83.38 82 LEU A O 1
ATOM 619 N N . HIS A 1 83 ? 5.020 -1.876 -46.697 1.00 85.88 83 HIS A N 1
ATOM 620 C CA . HIS A 1 83 ? 6.471 -1.739 -46.703 1.00 85.88 83 HIS A CA 1
ATOM 621 C C . HIS A 1 83 ? 7.005 -2.053 -45.303 1.00 85.88 83 HIS A C 1
ATOM 623 O O . HIS A 1 83 ? 6.408 -1.685 -44.281 1.00 85.88 83 HIS A O 1
ATOM 629 N N . ILE A 1 84 ? 8.120 -2.768 -45.260 1.00 87.62 84 ILE A N 1
ATOM 630 C CA . ILE A 1 84 ? 8.773 -3.200 -44.024 1.00 87.62 84 ILE A CA 1
ATOM 631 C C . ILE A 1 84 ? 10.008 -2.346 -43.749 1.00 87.62 84 ILE A C 1
ATOM 633 O O . ILE A 1 84 ? 10.577 -1.738 -44.650 1.00 87.62 84 ILE A O 1
ATOM 637 N N . SER A 1 85 ? 10.445 -2.305 -42.491 1.00 81.62 85 SER A N 1
ATOM 638 C CA . SER A 1 85 ? 11.693 -1.620 -42.117 1.00 81.62 85 SER A CA 1
ATOM 639 C C . SER A 1 85 ? 12.672 -2.494 -41.327 1.00 81.62 85 SER A C 1
ATOM 641 O O . SER A 1 85 ? 13.719 -2.013 -40.887 1.00 81.62 85 SER A O 1
ATOM 643 N N . GLU A 1 86 ? 12.332 -3.765 -41.101 1.00 86.62 86 GLU A N 1
ATOM 644 C CA . GLU A 1 86 ? 13.151 -4.707 -40.337 1.00 86.62 86 GLU A CA 1
ATOM 645 C C . GLU A 1 86 ? 14.306 -5.256 -41.180 1.00 86.62 86 GLU A C 1
ATOM 647 O O . GLU A 1 86 ? 14.114 -6.034 -42.111 1.00 86.62 86 GLU A O 1
ATOM 652 N N . MET A 1 87 ? 15.535 -4.880 -40.827 1.00 84.94 87 MET A N 1
ATOM 653 C CA . MET A 1 87 ? 16.731 -5.215 -41.602 1.00 84.94 87 MET A CA 1
ATOM 654 C C . MET A 1 87 ? 16.998 -6.713 -41.678 1.00 84.94 87 MET A C 1
ATOM 656 O O . MET A 1 87 ? 17.550 -7.173 -42.673 1.00 84.94 87 MET A O 1
ATOM 660 N N . ALA A 1 88 ? 16.618 -7.485 -40.659 1.00 87.69 88 ALA A N 1
ATOM 661 C CA . ALA A 1 88 ? 16.804 -8.931 -40.703 1.00 87.69 88 ALA A CA 1
ATOM 662 C C . ALA A 1 88 ? 16.053 -9.585 -41.882 1.00 87.69 88 ALA A C 1
ATOM 664 O O . ALA A 1 88 ? 16.406 -10.697 -42.271 1.00 87.69 88 ALA A O 1
ATOM 665 N N . LEU A 1 89 ? 15.064 -8.893 -42.465 1.00 90.88 89 LEU A N 1
ATOM 666 C CA . LEU A 1 89 ? 14.309 -9.330 -43.638 1.00 90.88 89 LEU A CA 1
ATOM 667 C C . LEU A 1 89 ? 14.938 -8.908 -44.980 1.00 90.88 89 LEU A C 1
ATOM 669 O O . LEU A 1 89 ? 14.626 -9.537 -45.993 1.00 90.88 89 LEU A O 1
ATOM 673 N N . ASN A 1 90 ? 15.846 -7.927 -44.998 1.00 90.25 90 ASN A N 1
ATOM 674 C CA . ASN A 1 90 ? 16.529 -7.461 -46.212 1.00 90.25 90 ASN A CA 1
ATOM 675 C C . ASN A 1 90 ? 17.533 -8.506 -46.732 1.00 90.25 90 ASN A C 1
ATOM 677 O O . ASN A 1 90 ? 18.388 -8.982 -45.978 1.00 90.25 90 ASN A O 1
ATOM 681 N N . GLY A 1 91 ? 17.438 -8.870 -48.010 1.00 90.81 91 GLY A N 1
ATOM 682 C CA . GLY A 1 91 ? 18.297 -9.846 -48.681 1.00 90.81 91 GLY A CA 1
ATOM 683 C C . GLY A 1 91 ? 18.280 -11.229 -48.027 1.00 90.81 91 GLY A C 1
ATOM 684 O O . GLY A 1 91 ? 19.224 -12.007 -48.180 1.00 90.81 91 GLY A O 1
ATOM 685 N N . SER A 1 92 ? 17.246 -11.527 -47.240 1.00 91.94 92 SER A N 1
ATOM 686 C CA . SER A 1 92 ? 17.148 -12.749 -46.438 1.00 91.94 92 SER A CA 1
ATOM 687 C C . SER A 1 92 ? 16.536 -13.920 -47.209 1.00 91.94 92 SER A C 1
ATOM 689 O O . SER A 1 92 ? 16.532 -15.045 -46.712 1.00 91.94 92 SER A O 1
ATOM 691 N N . CYS A 1 93 ? 16.031 -13.669 -48.418 1.00 92.38 93 CYS A N 1
ATOM 692 C CA . CYS A 1 93 ? 15.252 -14.601 -49.216 1.00 92.38 93 CYS A CA 1
ATOM 693 C C . CYS A 1 93 ? 15.926 -14.961 -50.544 1.00 92.38 93 CYS A C 1
ATOM 695 O O . CYS A 1 93 ? 16.894 -14.345 -50.994 1.00 92.38 93 CYS A O 1
ATOM 697 N N . MET A 1 94 ? 15.383 -15.983 -51.207 1.00 89.06 94 MET A N 1
ATOM 698 C CA . MET A 1 94 ? 15.830 -16.392 -52.538 1.00 89.06 94 MET A CA 1
ATOM 699 C C . MET A 1 94 ? 14.980 -15.753 -53.638 1.00 89.06 94 MET A C 1
ATOM 701 O O . MET A 1 94 ? 13.758 -15.702 -53.517 1.00 89.06 94 MET A O 1
ATOM 705 N N . GLN A 1 95 ? 15.598 -15.325 -54.738 1.00 87.38 95 GLN A N 1
ATOM 706 C CA . GLN A 1 95 ? 14.850 -14.820 -55.890 1.00 87.38 95 GLN A CA 1
ATOM 707 C C . GLN A 1 95 ? 14.016 -15.953 -56.520 1.00 87.38 95 GLN A C 1
ATOM 709 O O . GLN A 1 95 ? 14.541 -17.036 -56.800 1.00 87.38 95 GLN A O 1
ATOM 714 N N . LEU A 1 96 ? 12.720 -15.706 -56.734 1.00 90.06 96 LEU A N 1
ATOM 715 C CA . LEU A 1 96 ? 11.795 -16.645 -57.374 1.00 90.06 96 LEU A CA 1
ATOM 716 C C . LEU A 1 96 ? 11.471 -16.143 -58.790 1.00 90.06 96 LEU A C 1
ATOM 718 O O . LEU A 1 96 ? 10.884 -15.069 -58.911 1.00 90.06 96 LEU A O 1
ATOM 722 N N . PRO A 1 97 ? 11.823 -16.876 -59.866 1.00 88.50 97 PRO A N 1
ATOM 723 C CA . PRO A 1 97 ? 11.560 -16.446 -61.244 1.00 88.50 97 PRO A CA 1
ATOM 724 C C . PRO A 1 97 ? 10.084 -16.157 -61.544 1.00 88.50 97 PRO A C 1
ATOM 726 O O . PRO A 1 97 ? 9.771 -15.396 -62.456 1.00 88.50 97 PRO A O 1
ATOM 729 N N . GLU A 1 98 ? 9.176 -16.781 -60.794 1.00 90.38 98 GLU A N 1
ATOM 730 C CA . GLU A 1 98 ? 7.731 -16.617 -60.919 1.00 90.38 98 GLU A CA 1
ATOM 731 C C . GLU A 1 98 ? 7.212 -15.305 -60.305 1.00 90.38 98 GLU A C 1
ATOM 733 O O . GLU A 1 98 ? 6.088 -14.906 -60.608 1.00 90.38 98 GLU A O 1
ATOM 738 N N . VAL A 1 99 ? 8.013 -14.638 -59.464 1.00 90.19 99 VAL A N 1
ATOM 739 C CA . VAL A 1 99 ? 7.695 -13.358 -58.807 1.00 90.19 99 VAL A CA 1
ATOM 740 C C . VAL A 1 99 ? 8.868 -12.387 -59.023 1.00 90.19 99 VAL A C 1
ATOM 742 O O . VAL A 1 99 ? 9.641 -12.132 -58.097 1.00 90.19 99 VAL A O 1
ATOM 745 N N . PRO A 1 100 ? 9.065 -11.902 -60.265 1.00 90.44 100 PRO A N 1
ATOM 746 C CA . PRO A 1 100 ? 10.232 -11.097 -60.620 1.00 90.44 100 PRO A CA 1
ATOM 747 C C . PRO A 1 100 ? 10.173 -9.677 -60.052 1.00 90.44 100 PRO A C 1
ATOM 749 O O . PRO A 1 100 ? 11.226 -9.111 -59.775 1.00 90.44 100 PRO A O 1
ATOM 752 N N . ASP A 1 101 ? 8.967 -9.139 -59.860 1.00 92.56 101 ASP A N 1
ATOM 753 C CA . ASP A 1 101 ? 8.736 -7.777 -59.392 1.00 92.56 101 ASP A CA 1
ATOM 754 C C . ASP A 1 101 ? 8.073 -7.774 -58.000 1.00 92.56 101 ASP A C 1
ATOM 756 O O . ASP A 1 101 ? 7.381 -8.728 -57.620 1.00 92.56 101 ASP A O 1
ATOM 760 N N . ASP A 1 102 ? 8.310 -6.720 -57.225 1.00 91.31 102 ASP A N 1
ATOM 761 C CA . ASP A 1 102 ? 7.679 -6.458 -55.931 1.00 91.31 102 ASP A CA 1
ATOM 762 C C . ASP A 1 102 ? 6.290 -5.793 -56.072 1.00 91.31 102 ASP A C 1
ATOM 764 O O . ASP A 1 102 ? 5.735 -5.661 -57.169 1.00 91.31 102 ASP A O 1
ATOM 768 N N . ILE A 1 103 ? 5.687 -5.400 -54.945 1.00 88.19 103 ILE A N 1
ATOM 769 C CA . ILE A 1 103 ? 4.355 -4.776 -54.895 1.00 88.19 103 ILE A CA 1
ATOM 770 C C . ILE A 1 103 ? 4.280 -3.428 -55.630 1.00 88.19 103 ILE A C 1
ATOM 772 O O . ILE A 1 103 ? 3.205 -3.056 -56.109 1.00 88.19 103 ILE A O 1
ATOM 776 N N . ASP A 1 104 ? 5.416 -2.754 -55.791 1.00 89.06 104 ASP A N 1
ATOM 777 C CA . ASP A 1 104 ? 5.566 -1.476 -56.482 1.00 89.06 104 ASP A CA 1
ATOM 778 C C . ASP A 1 104 ? 6.002 -1.647 -57.947 1.00 89.06 104 ASP A C 1
ATOM 780 O O . ASP A 1 104 ? 6.257 -0.668 -58.656 1.00 89.06 104 ASP A O 1
ATOM 784 N N . SER A 1 105 ? 6.013 -2.890 -58.445 1.00 91.31 105 SER A N 1
ATOM 785 C CA . SER A 1 105 ? 6.463 -3.253 -59.794 1.00 91.31 105 SER A CA 1
ATOM 786 C C . SER A 1 105 ? 7.948 -2.958 -60.048 1.00 91.31 105 SER A C 1
ATOM 788 O O . SER A 1 105 ? 8.336 -2.659 -61.183 1.00 91.31 105 SER A O 1
ATOM 790 N N . GLN A 1 106 ? 8.782 -3.022 -59.009 1.00 90.31 106 GLN A N 1
ATOM 791 C CA . GLN A 1 106 ? 10.237 -2.940 -59.111 1.00 90.31 106 GLN A CA 1
ATOM 792 C C . GLN A 1 106 ? 10.847 -4.340 -59.129 1.00 90.31 106 GLN A C 1
ATOM 794 O O . GLN A 1 106 ? 10.358 -5.253 -58.472 1.00 90.31 106 GLN A O 1
ATOM 799 N N . LEU A 1 107 ? 11.938 -4.515 -59.877 1.00 92.12 107 LEU A N 1
ATOM 800 C CA . LEU A 1 107 ? 12.611 -5.807 -59.972 1.00 92.12 107 LEU A CA 1
ATOM 801 C C . LEU A 1 107 ? 13.188 -6.212 -58.610 1.00 92.12 107 LEU A C 1
ATOM 803 O O . LEU A 1 107 ? 13.955 -5.457 -58.011 1.00 92.12 107 LEU A O 1
ATOM 807 N N . ARG A 1 108 ? 12.905 -7.443 -58.184 1.00 91.62 108 ARG A N 1
ATOM 808 C CA . ARG A 1 108 ? 13.423 -7.991 -56.929 1.00 91.62 108 ARG A CA 1
ATOM 809 C C . ARG A 1 108 ? 14.924 -8.259 -56.970 1.00 91.62 108 ARG A C 1
ATOM 811 O O . ARG A 1 108 ? 15.451 -8.737 -57.982 1.00 91.62 108 ARG A O 1
ATOM 818 N N . ASN A 1 109 ? 15.603 -7.999 -55.853 1.00 89.44 109 ASN A N 1
ATOM 819 C CA . ASN A 1 109 ? 17.046 -8.175 -55.709 1.00 89.44 109 ASN A CA 1
ATOM 820 C C . ASN A 1 109 ? 17.447 -9.663 -55.678 1.00 89.44 109 ASN A C 1
ATOM 822 O O . ASN A 1 109 ? 16.617 -10.572 -55.605 1.00 89.44 109 ASN A O 1
ATOM 826 N N . ASN A 1 110 ? 18.753 -9.935 -55.758 1.00 87.50 110 ASN A N 1
ATOM 827 C CA . ASN A 1 110 ? 19.306 -11.275 -55.553 1.00 87.50 110 ASN A CA 1
ATOM 828 C C . ASN A 1 110 ? 20.547 -11.210 -54.638 1.00 87.50 110 ASN A C 1
ATOM 830 O O . ASN A 1 110 ? 21.614 -10.796 -55.108 1.00 87.50 110 ASN A O 1
ATOM 834 N N . PRO A 1 111 ? 20.442 -11.627 -53.362 1.00 89.38 111 PRO A N 1
ATOM 835 C CA . PRO A 1 111 ? 19.241 -12.160 -52.697 1.00 89.38 111 PRO A CA 1
ATOM 836 C C . PRO A 1 111 ? 18.123 -11.109 -52.538 1.00 89.38 111 PRO A C 1
ATOM 838 O O . PRO A 1 111 ? 18.406 -9.917 -52.581 1.00 89.38 111 PRO A O 1
ATOM 841 N N . THR A 1 112 ? 16.871 -11.563 -52.408 1.00 92.00 112 THR A N 1
ATOM 842 C CA . THR A 1 112 ? 15.660 -10.710 -52.338 1.00 92.00 112 THR A CA 1
ATOM 843 C C . THR A 1 112 ? 15.225 -10.491 -50.894 1.00 92.00 112 THR A C 1
ATOM 845 O O . THR A 1 112 ? 15.595 -11.264 -50.001 1.00 92.00 112 THR A O 1
ATOM 848 N N . ASP A 1 113 ? 14.402 -9.478 -50.675 1.00 92.31 113 ASP A N 1
ATOM 849 C CA . ASP A 1 113 ? 13.787 -9.192 -49.384 1.00 92.31 113 ASP A CA 1
ATOM 850 C C . ASP A 1 113 ? 12.614 -10.121 -49.085 1.00 92.31 113 ASP A C 1
ATOM 852 O O . ASP A 1 113 ? 11.946 -10.649 -49.980 1.00 92.31 113 ASP A O 1
ATOM 856 N N . MET A 1 114 ? 12.354 -10.334 -47.798 1.00 92.38 114 MET A N 1
ATOM 857 C CA . MET A 1 114 ? 11.199 -11.104 -47.354 1.00 92.38 114 MET A CA 1
ATOM 858 C C . MET A 1 114 ? 9.925 -10.261 -47.403 1.00 92.38 114 MET A C 1
ATOM 860 O O . MET A 1 114 ? 9.910 -9.128 -46.937 1.00 92.38 114 MET A O 1
ATOM 864 N N . GLY A 1 115 ? 8.825 -10.832 -47.897 1.00 90.62 115 GLY A N 1
ATOM 865 C CA . GLY A 1 115 ? 7.538 -10.146 -47.990 1.00 90.62 115 GLY A CA 1
ATOM 866 C C . GLY A 1 115 ? 7.245 -9.579 -49.378 1.00 90.62 115 GLY A C 1
ATOM 867 O O . GLY A 1 115 ? 7.714 -10.087 -50.396 1.00 90.62 115 GLY A O 1
ATOM 868 N N . ALA A 1 116 ? 6.381 -8.569 -49.436 1.00 88.19 116 ALA A N 1
ATOM 869 C CA . ALA A 1 116 ? 5.838 -8.059 -50.696 1.00 88.19 116 ALA A CA 1
ATOM 870 C C . ALA A 1 116 ? 6.703 -6.975 -51.358 1.00 88.19 116 ALA A C 1
ATOM 872 O O . ALA A 1 116 ? 6.513 -6.722 -52.541 1.00 88.19 116 ALA A O 1
ATOM 873 N N . ASP A 1 117 ? 7.626 -6.376 -50.615 1.00 88.00 117 ASP A N 1
ATOM 874 C CA . ASP A 1 117 ? 8.351 -5.159 -50.976 1.00 88.00 117 ASP A CA 1
ATOM 875 C C . ASP A 1 117 ? 9.872 -5.379 -50.928 1.00 88.00 117 ASP A C 1
ATOM 877 O O . ASP A 1 117 ? 10.343 -6.205 -50.138 1.00 88.00 117 ASP A O 1
ATOM 881 N N . GLU A 1 118 ? 10.611 -4.661 -51.774 1.00 87.00 118 GLU A N 1
ATOM 882 C CA . GLU A 1 118 ? 12.069 -4.538 -51.724 1.00 87.00 118 GLU A CA 1
ATOM 883 C C . GLU A 1 118 ? 12.451 -3.180 -51.152 1.00 87.00 118 GLU A C 1
ATOM 885 O O . GLU A 1 118 ? 12.151 -2.127 -51.714 1.00 87.00 118 GLU A O 1
ATOM 890 N N . PHE A 1 119 ? 13.212 -3.188 -50.068 1.00 83.69 119 PHE A N 1
ATOM 891 C CA . PHE A 1 119 ? 13.657 -1.976 -49.421 1.00 83.69 119 PHE A CA 1
ATOM 892 C C . PHE A 1 119 ? 15.173 -1.979 -49.272 1.00 83.69 119 PHE A C 1
ATOM 894 O O . PHE A 1 119 ? 15.820 -2.920 -48.828 1.00 83.69 119 PHE A O 1
ATOM 901 N N . THR A 1 120 ? 15.781 -0.843 -49.593 1.00 78.06 120 THR A N 1
ATOM 902 C CA . THR A 1 120 ? 17.195 -0.632 -49.286 1.00 78.06 120 THR A CA 1
ATOM 903 C C . THR A 1 120 ? 17.298 0.038 -47.916 1.00 78.06 120 THR A C 1
ATOM 905 O O . THR A 1 120 ? 16.982 1.228 -47.803 1.00 78.06 120 THR A O 1
ATOM 908 N N . PRO A 1 121 ? 17.739 -0.660 -46.851 1.00 76.06 121 PRO A N 1
ATOM 909 C CA . PRO A 1 121 ? 17.892 -0.031 -45.551 1.00 76.06 121 PRO A CA 1
ATOM 910 C C . PRO A 1 121 ? 18.971 1.047 -45.621 1.00 76.06 121 PRO A C 1
ATOM 912 O O . PRO A 1 121 ? 20.058 0.857 -46.166 1.00 76.06 121 PRO A O 1
ATOM 915 N N . SER A 1 122 ? 18.673 2.196 -45.030 1.00 82.75 122 SER A N 1
ATOM 916 C CA . SER A 1 122 ? 19.632 3.291 -44.911 1.00 82.75 122 SER A CA 1
ATOM 917 C C . SER A 1 122 ? 20.519 3.108 -43.679 1.00 82.75 122 SER A C 1
ATOM 919 O O . SER A 1 122 ? 20.100 2.505 -42.687 1.00 82.75 122 SER A O 1
ATOM 921 N N . THR A 1 123 ? 21.745 3.640 -43.729 1.00 89.00 123 THR A N 1
ATOM 922 C CA . THR A 1 123 ? 22.661 3.660 -42.576 1.00 89.00 123 THR A CA 1
ATOM 923 C C . THR A 1 123 ? 21.992 4.328 -41.382 1.00 89.00 123 THR A C 1
ATOM 925 O O . THR A 1 123 ? 21.368 5.379 -41.540 1.00 89.00 123 THR A O 1
ATOM 928 N N . MET A 1 124 ? 22.114 3.724 -40.199 1.00 91.56 124 MET A N 1
ATOM 929 C CA . MET A 1 124 ? 21.584 4.275 -38.961 1.00 91.56 124 MET A CA 1
ATOM 930 C C . MET A 1 124 ? 22.187 5.656 -38.708 1.00 91.56 124 MET A C 1
ATOM 932 O O . MET A 1 124 ? 23.404 5.844 -38.744 1.00 91.56 124 MET A O 1
ATOM 936 N N . VAL A 1 125 ? 21.315 6.622 -38.450 1.00 93.62 125 VAL A N 1
ATOM 937 C CA . VAL A 1 125 ? 21.684 8.000 -38.141 1.00 93.62 125 VAL A CA 1
ATOM 938 C C . VAL A 1 125 ? 21.285 8.300 -36.706 1.00 93.62 125 VAL A C 1
ATOM 940 O O . VAL A 1 125 ? 20.225 7.886 -36.239 1.00 93.62 125 VAL A O 1
ATOM 943 N N . LEU A 1 126 ? 22.150 9.027 -36.003 1.00 96.44 126 LEU A N 1
ATOM 944 C CA . LEU A 1 126 ? 21.811 9.651 -34.734 1.00 96.44 126 LEU A CA 1
ATOM 945 C C . LEU A 1 126 ? 21.031 10.939 -35.016 1.00 96.44 126 LEU A C 1
ATOM 947 O O . LEU A 1 126 ? 21.607 11.902 -35.520 1.00 96.44 126 LEU A O 1
ATOM 951 N N . ASP A 1 127 ? 19.749 10.970 -34.664 1.00 95.25 127 ASP A N 1
ATOM 952 C CA . ASP A 1 127 ? 18.896 12.138 -34.901 1.00 95.25 127 ASP A CA 1
ATOM 953 C C . ASP A 1 127 ? 19.075 13.185 -33.804 1.00 95.25 127 ASP A C 1
ATOM 955 O O . ASP A 1 127 ? 19.229 14.377 -34.065 1.00 95.25 127 ASP A O 1
ATOM 959 N N . SER A 1 128 ? 19.015 12.743 -32.546 1.00 97.00 128 SER A N 1
ATOM 960 C CA . SER A 1 128 ? 19.164 13.619 -31.388 1.00 97.00 128 SER A CA 1
ATOM 961 C C . SER A 1 128 ? 19.462 12.836 -30.117 1.00 97.00 128 SER A C 1
ATOM 963 O O . SER A 1 128 ? 19.186 11.641 -29.999 1.00 97.00 128 SER A O 1
ATOM 965 N N . ILE A 1 129 ? 19.993 13.547 -29.129 1.00 98.38 129 ILE A N 1
ATOM 966 C CA . ILE A 1 129 ? 20.124 13.063 -27.761 1.00 98.38 129 ILE A CA 1
ATOM 967 C C . ILE A 1 129 ? 19.438 14.091 -26.878 1.00 98.38 129 ILE A C 1
ATOM 969 O O . ILE A 1 129 ? 19.781 15.269 -26.942 1.00 98.38 129 ILE A O 1
ATOM 973 N N . THR A 1 130 ? 18.475 13.668 -26.068 1.00 97.50 130 THR A N 1
ATOM 974 C CA . THR A 1 130 ? 17.773 14.557 -25.134 1.00 97.50 130 THR A CA 1
ATOM 975 C C . THR A 1 130 ? 17.897 14.042 -23.711 1.00 97.50 130 THR A C 1
ATOM 977 O O . THR A 1 130 ? 17.930 12.832 -23.470 1.00 97.50 130 THR A O 1
ATOM 980 N N . VAL A 1 131 ? 17.978 14.964 -22.753 1.00 97.31 131 VAL A N 1
ATOM 981 C CA . VAL A 1 131 ? 18.130 14.639 -21.332 1.00 97.31 131 VAL A CA 1
ATOM 982 C C . VAL A 1 131 ? 17.026 15.324 -20.535 1.00 97.31 131 VAL A C 1
ATOM 984 O O . VAL A 1 131 ? 16.651 16.468 -20.792 1.00 97.31 131 VAL A O 1
ATOM 987 N N . THR A 1 132 ? 16.440 14.590 -19.590 1.00 95.25 132 THR A N 1
ATOM 988 C CA . THR A 1 132 ? 15.292 15.045 -18.790 1.00 95.25 132 THR A CA 1
ATOM 989 C C . THR A 1 132 ? 15.379 14.537 -17.354 1.00 95.25 132 THR A C 1
ATOM 991 O O . THR A 1 132 ? 15.957 13.478 -17.113 1.00 95.25 132 THR A O 1
ATOM 994 N N . HIS A 1 133 ? 14.734 15.241 -16.418 1.00 91.56 133 HIS A N 1
ATOM 995 C CA . HIS A 1 133 ? 14.443 14.724 -15.079 1.00 91.56 133 HIS A CA 1
ATOM 996 C C . HIS A 1 133 ? 13.072 14.043 -15.063 1.00 91.56 133 HIS A C 1
ATOM 998 O O . HIS A 1 133 ? 12.051 14.732 -15.047 1.00 91.56 133 HIS A O 1
ATOM 1004 N N . PRO A 1 134 ? 13.003 12.701 -15.060 1.00 87.88 134 PRO A N 1
ATOM 1005 C CA . PRO A 1 134 ? 11.720 12.001 -15.049 1.00 87.88 134 PRO A CA 1
ATOM 1006 C C . PRO A 1 134 ? 11.023 12.075 -13.682 1.00 87.88 134 PRO A C 1
ATOM 1008 O O . PRO A 1 134 ? 9.820 11.851 -13.593 1.00 87.88 134 PRO A O 1
ATOM 1011 N N . VAL A 1 135 ? 11.771 12.367 -12.614 1.00 85.38 135 VAL A N 1
ATOM 1012 C CA . VAL A 1 135 ? 11.274 12.437 -11.238 1.00 85.38 135 VAL A CA 1
ATOM 1013 C C . VAL A 1 135 ? 11.917 13.652 -10.557 1.00 85.38 135 VAL A C 1
ATOM 1015 O O . VAL A 1 135 ? 13.133 13.828 -10.622 1.00 85.38 135 VAL A O 1
ATOM 1018 N N . LEU A 1 136 ? 11.104 14.490 -9.906 1.00 84.94 136 LEU A N 1
ATOM 1019 C CA . LEU A 1 136 ? 11.544 15.720 -9.217 1.00 84.94 136 LEU A CA 1
ATOM 1020 C C . LEU A 1 136 ? 11.391 15.651 -7.687 1.00 84.94 136 LEU A C 1
ATOM 1022 O O . LEU A 1 136 ? 11.782 16.568 -6.973 1.00 84.94 136 LEU A O 1
ATOM 1026 N N . ALA A 1 137 ? 10.811 14.563 -7.182 1.00 88.31 137 ALA A N 1
ATOM 1027 C CA . ALA A 1 137 ? 10.574 14.345 -5.762 1.00 88.31 137 ALA A CA 1
ATOM 1028 C C . ALA A 1 137 ? 11.892 14.237 -4.970 1.00 88.31 137 ALA A C 1
ATOM 1030 O O . ALA A 1 137 ? 12.883 13.716 -5.478 1.00 88.31 137 ALA A O 1
ATOM 1031 N N . SER A 1 138 ? 11.894 14.679 -3.710 1.00 91.12 138 SER A N 1
ATOM 1032 C CA . SER A 1 138 ? 13.010 14.488 -2.770 1.00 91.12 138 SER A CA 1
ATOM 1033 C C . SER A 1 138 ? 13.459 13.027 -2.670 1.00 91.12 138 SER A C 1
ATOM 1035 O O . SER A 1 138 ? 12.642 12.124 -2.851 1.00 91.12 138 SER A O 1
ATOM 1037 N N . VAL A 1 139 ? 14.731 12.808 -2.330 1.00 92.94 139 VAL A N 1
ATOM 1038 C CA . VAL A 1 139 ? 15.306 11.472 -2.083 1.00 92.94 139 VAL A CA 1
ATOM 1039 C C . VAL A 1 139 ? 15.640 11.274 -0.621 1.00 92.94 139 VAL A C 1
ATOM 1041 O O . VAL A 1 139 ? 16.051 12.211 0.056 1.00 92.94 139 VAL A O 1
ATOM 1044 N N . ALA A 1 140 ? 15.482 10.048 -0.139 1.00 93.50 140 ALA A N 1
ATOM 1045 C CA . ALA A 1 140 ? 15.807 9.701 1.234 1.00 93.50 140 ALA A CA 1
ATOM 1046 C C . ALA A 1 140 ? 17.316 9.474 1.430 1.00 93.50 140 ALA A C 1
ATOM 1048 O O . ALA A 1 140 ? 17.984 8.925 0.550 1.00 93.50 140 ALA A O 1
ATOM 1049 N N . THR A 1 141 ? 17.865 9.823 2.595 1.00 93.94 141 THR A N 1
ATOM 1050 C CA . THR A 1 141 ? 19.214 9.371 2.981 1.00 93.94 141 THR A CA 1
ATOM 1051 C C . THR A 1 141 ? 19.268 7.839 3.030 1.00 93.94 141 THR A C 1
ATOM 1053 O O . THR A 1 141 ? 18.317 7.191 3.466 1.00 93.94 141 THR A O 1
ATOM 1056 N N . GLY A 1 142 ? 20.361 7.234 2.555 1.00 92.62 142 GLY A N 1
ATOM 1057 C CA . GLY A 1 142 ? 20.518 5.772 2.508 1.00 92.62 142 GLY A CA 1
ATOM 1058 C C . GLY A 1 142 ? 19.690 5.049 1.436 1.00 92.62 142 GLY A C 1
ATOM 1059 O O . GLY A 1 142 ? 19.718 3.821 1.376 1.00 92.62 142 GLY A O 1
ATOM 1060 N N . SER A 1 143 ? 18.938 5.770 0.600 1.00 94.00 143 SER A N 1
ATOM 1061 C CA . SER A 1 143 ? 18.148 5.161 -0.476 1.00 94.00 143 SER A CA 1
ATOM 1062 C C . SER A 1 143 ? 19.012 4.780 -1.682 1.00 94.00 143 SER A C 1
ATOM 1064 O O . SER A 1 143 ? 19.986 5.457 -2.011 1.00 94.00 143 SER A O 1
ATOM 1066 N N . ALA A 1 144 ? 18.636 3.704 -2.372 1.00 95.06 144 ALA A N 1
ATOM 1067 C CA . ALA A 1 144 ? 19.363 3.177 -3.524 1.00 95.06 144 ALA A CA 1
ATOM 1068 C C . ALA A 1 144 ? 18.594 3.381 -4.838 1.00 95.06 144 ALA A C 1
ATOM 1070 O O . ALA A 1 144 ? 17.366 3.435 -4.847 1.00 95.06 144 ALA A O 1
ATOM 1071 N N . ASN A 1 145 ? 19.325 3.419 -5.956 1.00 95.06 145 ASN A N 1
ATOM 1072 C CA . ASN A 1 145 ? 18.786 3.477 -7.322 1.00 95.06 145 ASN A CA 1
ATOM 1073 C C . ASN A 1 145 ? 17.822 4.651 -7.581 1.00 95.06 145 ASN A C 1
ATOM 1075 O O . ASN A 1 145 ? 16.875 4.528 -8.359 1.00 95.06 145 ASN A O 1
ATOM 1079 N N . ASN A 1 146 ? 18.060 5.809 -6.965 1.00 95.00 146 ASN A N 1
ATOM 1080 C CA . ASN A 1 146 ? 17.242 6.992 -7.209 1.00 95.00 146 ASN A CA 1
ATOM 1081 C C . ASN A 1 146 ? 17.505 7.516 -8.617 1.00 95.00 146 ASN A C 1
ATOM 1083 O O . ASN A 1 146 ? 18.614 7.958 -8.906 1.00 95.00 146 ASN A O 1
ATOM 1087 N N . VAL A 1 147 ? 16.494 7.485 -9.485 1.00 95.69 147 VAL A N 1
ATOM 1088 C CA . VAL A 1 147 ? 16.595 7.997 -10.859 1.00 95.69 147 VAL A CA 1
ATOM 1089 C C . VAL A 1 147 ? 16.823 9.505 -10.839 1.00 95.69 147 VAL A C 1
ATOM 1091 O O . VAL A 1 147 ? 15.990 10.249 -10.315 1.00 95.69 147 VAL A O 1
ATOM 1094 N N . ILE A 1 148 ? 17.933 9.941 -11.435 1.00 95.44 148 ILE A N 1
ATOM 1095 C CA . ILE A 1 148 ? 18.338 11.346 -11.543 1.00 95.44 148 ILE A CA 1
ATOM 1096 C C . ILE A 1 148 ? 18.024 11.862 -12.941 1.00 95.44 148 ILE A C 1
ATOM 1098 O O . ILE A 1 148 ? 17.215 12.778 -13.079 1.00 95.44 148 ILE A O 1
ATOM 1102 N N . LEU A 1 149 ? 18.586 11.225 -13.973 1.00 96.69 149 LEU A N 1
ATOM 1103 C CA . LEU A 1 149 ? 18.413 11.618 -15.371 1.00 96.69 149 LEU A CA 1
ATOM 1104 C C . LEU A 1 149 ? 17.866 10.470 -16.209 1.00 96.69 149 LEU A C 1
ATOM 1106 O O . LEU A 1 149 ? 18.229 9.309 -16.009 1.00 96.69 149 LEU A O 1
ATOM 1110 N N . ARG A 1 150 ? 17.050 10.824 -17.201 1.00 97.25 150 ARG A N 1
ATOM 1111 C CA . ARG A 1 150 ? 16.709 9.979 -18.346 1.00 97.25 150 ARG A CA 1
ATOM 1112 C C . ARG A 1 150 ? 17.348 10.572 -19.594 1.00 97.25 150 ARG A C 1
ATOM 1114 O O . ARG A 1 150 ? 17.071 11.726 -19.924 1.00 97.25 150 ARG A O 1
ATOM 1121 N N . ILE A 1 151 ? 18.135 9.760 -20.285 1.00 98.31 151 ILE A N 1
ATOM 1122 C CA . ILE A 1 151 ? 18.796 10.061 -21.549 1.00 98.31 151 ILE A CA 1
ATOM 1123 C C . ILE A 1 151 ? 18.053 9.299 -22.646 1.00 98.31 151 ILE A C 1
ATOM 1125 O O . ILE A 1 151 ? 17.933 8.076 -22.580 1.00 98.31 151 ILE A O 1
ATOM 1129 N N . ALA A 1 152 ? 17.532 10.015 -23.634 1.00 98.06 152 ALA A N 1
ATOM 1130 C CA . ALA A 1 152 ? 16.865 9.443 -24.795 1.00 98.06 152 ALA A CA 1
ATOM 1131 C C . ALA A 1 152 ? 17.736 9.671 -26.032 1.00 98.06 152 ALA A C 1
ATOM 1133 O O . ALA A 1 152 ? 17.928 10.812 -26.459 1.00 98.06 152 ALA A O 1
ATOM 1134 N N . VAL A 1 153 ? 18.271 8.584 -26.585 1.00 98.25 153 VAL A N 1
ATOM 1135 C CA . VAL A 1 153 ? 19.081 8.578 -27.809 1.00 98.25 153 VAL A CA 1
ATOM 1136 C C . VAL A 1 153 ? 18.175 8.176 -28.967 1.00 98.25 153 VAL A C 1
ATOM 1138 O O . VAL A 1 153 ? 17.743 7.025 -29.054 1.00 98.25 153 VAL A O 1
ATOM 1141 N N . HIS A 1 154 ? 17.840 9.141 -29.818 1.00 96.69 154 HIS A N 1
ATOM 1142 C CA . HIS A 1 154 ? 16.964 8.956 -30.969 1.00 96.69 154 HIS A CA 1
ATOM 1143 C C . HIS A 1 154 ? 17.800 8.580 -32.182 1.00 96.69 154 HIS A C 1
ATOM 1145 O O . HIS A 1 154 ? 18.721 9.309 -32.556 1.00 96.69 154 HIS A O 1
ATOM 1151 N N . THR A 1 155 ? 17.461 7.452 -32.790 1.00 95.81 155 THR A N 1
ATOM 1152 C CA . THR A 1 155 ? 18.095 6.984 -34.016 1.00 95.81 155 THR A CA 1
ATOM 1153 C C . THR A 1 155 ? 17.049 6.673 -35.073 1.00 95.81 155 THR A C 1
ATOM 1155 O O . THR A 1 155 ? 15.964 6.172 -34.761 1.00 95.81 155 THR A O 1
ATOM 1158 N N . SER A 1 156 ? 17.409 6.927 -36.323 1.00 88.50 156 SER A N 1
ATOM 1159 C CA . SER A 1 156 ? 16.622 6.586 -37.501 1.00 88.50 156 SER A CA 1
ATOM 1160 C C . SER A 1 156 ? 17.400 5.628 -38.381 1.00 88.50 156 SER A C 1
ATOM 1162 O O . SER A 1 156 ? 18.631 5.592 -38.355 1.00 88.50 156 SER A O 1
ATOM 1164 N N . ASN A 1 157 ? 16.667 4.869 -39.191 1.00 85.94 157 ASN A N 1
ATOM 1165 C CA . ASN A 1 157 ? 17.185 3.772 -40.001 1.00 85.94 157 ASN A CA 1
ATOM 1166 C C . ASN A 1 157 ? 17.832 2.668 -39.153 1.00 85.94 157 ASN A C 1
ATOM 1168 O O . ASN A 1 157 ? 17.796 2.689 -37.921 1.00 85.94 157 ASN A O 1
ATOM 1172 N N . SER A 1 158 ? 18.385 1.664 -39.823 1.00 83.31 158 SER A N 1
ATOM 1173 C CA . SER A 1 158 ? 18.823 0.437 -39.166 1.00 83.31 158 SER A CA 1
ATOM 1174 C C . SER A 1 158 ? 20.201 -0.032 -39.622 1.00 83.31 158 SER A C 1
ATOM 1176 O O . SER A 1 158 ? 20.914 -0.596 -38.798 1.00 83.31 158 SER A O 1
ATOM 1178 N N . LEU A 1 159 ? 20.618 0.195 -40.879 1.00 84.25 159 LEU A N 1
ATOM 1179 C CA . LEU A 1 159 ? 21.839 -0.406 -41.441 1.00 84.25 159 LEU A CA 1
ATOM 1180 C C . LEU A 1 159 ? 23.096 0.033 -40.677 1.00 84.25 159 LEU A C 1
ATOM 1182 O O . LEU A 1 159 ? 23.286 1.217 -40.422 1.00 84.25 159 LEU A O 1
ATOM 1186 N N . ASN A 1 160 ? 23.985 -0.914 -40.360 1.00 89.69 160 ASN A N 1
ATOM 1187 C CA . ASN A 1 160 ? 25.176 -0.694 -39.526 1.00 89.69 160 ASN A CA 1
ATOM 1188 C C . ASN A 1 160 ? 24.842 0.006 -38.191 1.00 89.69 160 ASN A C 1
ATOM 1190 O O . ASN A 1 160 ? 25.224 1.166 -38.002 1.00 89.69 160 ASN A O 1
ATOM 1194 N N . PRO A 1 161 ? 24.127 -0.678 -37.273 1.00 91.31 161 PRO A N 1
ATOM 1195 C CA . PRO A 1 161 ? 23.664 -0.081 -36.027 1.00 91.31 161 PRO A CA 1
ATOM 1196 C C . PRO A 1 161 ? 24.773 0.629 -35.248 1.00 91.31 161 PRO A C 1
ATOM 1198 O O . PRO A 1 161 ? 25.886 0.120 -35.083 1.00 91.31 161 PRO A O 1
ATOM 1201 N N . LEU A 1 162 ? 24.445 1.815 -34.744 1.00 96.38 162 LEU A N 1
ATOM 1202 C CA . LEU A 1 162 ? 25.328 2.590 -33.887 1.00 96.38 162 LEU A CA 1
ATOM 1203 C C . LEU A 1 162 ? 25.478 1.903 -32.523 1.00 96.38 162 LEU A C 1
ATOM 1205 O O . LEU A 1 162 ? 24.545 1.276 -32.026 1.00 96.38 162 LEU A O 1
ATOM 1209 N N . SER A 1 163 ? 26.645 2.029 -31.898 1.00 96.50 163 SER A N 1
ATOM 1210 C CA . SER A 1 163 ? 26.935 1.446 -30.588 1.00 96.50 163 SER A CA 1
ATOM 1211 C C . SER A 1 163 ? 27.260 2.533 -29.573 1.00 96.50 163 SER A C 1
ATOM 1213 O O . SER A 1 163 ? 28.167 3.336 -29.780 1.00 96.50 163 SER A O 1
ATOM 1215 N N . LEU A 1 164 ? 26.525 2.551 -28.461 1.00 97.94 164 LEU A N 1
ATOM 1216 C CA . LEU A 1 164 ? 26.844 3.366 -27.294 1.00 97.94 164 LEU A CA 1
ATOM 1217 C C . LEU A 1 164 ? 28.028 2.738 -26.554 1.00 97.94 164 LEU A C 1
ATOM 1219 O O . LEU A 1 164 ? 27.922 1.627 -26.033 1.00 97.94 164 LEU A O 1
ATOM 1223 N N . GLU A 1 165 ? 29.131 3.467 -26.455 1.00 97.31 165 GLU A N 1
ATOM 1224 C CA . GLU A 1 165 ? 30.358 3.011 -25.791 1.00 97.31 165 GLU A CA 1
ATOM 1225 C C . GLU A 1 165 ? 30.500 3.571 -24.373 1.00 97.31 165 GLU A C 1
ATOM 1227 O O . GLU A 1 165 ? 31.147 2.966 -23.521 1.00 97.31 165 GLU A O 1
ATOM 1232 N N . GLY A 1 166 ? 29.863 4.705 -24.082 1.00 97.38 166 GLY A N 1
ATOM 1233 C CA . GLY A 1 166 ? 29.841 5.269 -22.740 1.00 97.38 166 GLY A CA 1
ATOM 1234 C C . GLY A 1 166 ? 29.149 6.619 -22.668 1.00 97.38 166 GLY A C 1
ATOM 1235 O O . GLY A 1 166 ? 28.835 7.233 -23.687 1.00 97.38 166 GLY A O 1
ATOM 1236 N N . ILE A 1 167 ? 28.914 7.086 -21.445 1.00 98.44 167 ILE A N 1
ATOM 1237 C CA . ILE A 1 167 ? 28.343 8.410 -21.183 1.00 98.44 167 ILE A CA 1
ATOM 1238 C C . ILE A 1 167 ? 29.198 9.118 -20.139 1.00 98.44 167 ILE A C 1
ATOM 1240 O O . ILE A 1 167 ? 29.564 8.529 -19.113 1.00 98.44 167 ILE A O 1
ATOM 1244 N N . THR A 1 168 ? 29.511 10.378 -20.421 1.00 98.38 168 THR A N 1
ATOM 1245 C CA . THR A 1 168 ? 30.235 11.276 -19.528 1.00 98.38 168 THR A CA 1
ATOM 1246 C C . THR A 1 168 ? 29.241 12.186 -18.822 1.00 98.38 168 THR A C 1
ATOM 1248 O O . THR A 1 168 ? 28.405 12.840 -19.448 1.00 98.38 168 THR A O 1
ATOM 1251 N N . PHE A 1 169 ? 29.342 12.239 -17.502 1.00 98.12 169 PHE A N 1
ATOM 1252 C CA . PHE A 1 169 ? 28.464 12.988 -16.619 1.00 98.12 169 PHE A CA 1
ATOM 1253 C C . PHE A 1 169 ? 29.256 13.999 -15.796 1.00 98.12 169 PHE A C 1
ATOM 1255 O O . PHE A 1 169 ? 30.461 13.849 -15.587 1.00 98.12 169 PHE A O 1
ATOM 1262 N N . ASN A 1 170 ? 28.564 14.998 -15.264 1.00 97.12 170 ASN A N 1
ATOM 1263 C CA . ASN A 1 170 ? 29.082 15.887 -14.236 1.00 97.12 170 ASN A CA 1
ATOM 1264 C C . ASN A 1 170 ? 28.067 15.990 -13.094 1.00 97.12 170 ASN A C 1
ATOM 1266 O O . ASN A 1 170 ? 26.863 16.023 -13.327 1.00 97.12 170 ASN A O 1
ATOM 1270 N N . THR A 1 171 ? 28.528 16.066 -11.851 1.00 95.62 171 THR A N 1
ATOM 1271 C CA . THR A 1 171 ? 27.672 16.302 -10.678 1.00 95.62 171 THR A CA 1
ATOM 1272 C C . THR A 1 171 ? 27.266 17.774 -10.505 1.00 95.62 171 THR A C 1
ATOM 1274 O O . THR A 1 171 ? 26.932 18.186 -9.393 1.00 95.62 171 THR A O 1
ATOM 1277 N N . ASN A 1 172 ? 27.335 18.590 -11.562 1.00 93.38 172 ASN A N 1
ATOM 1278 C CA . ASN A 1 172 ? 26.876 19.978 -11.549 1.00 93.38 172 ASN A CA 1
ATOM 1279 C C . ASN A 1 172 ? 25.426 20.060 -11.041 1.00 93.38 172 ASN A C 1
ATOM 1281 O O . ASN A 1 172 ? 24.607 19.194 -11.334 1.00 93.38 172 ASN A O 1
ATOM 1285 N N . GLY A 1 173 ? 25.135 21.075 -10.223 1.00 91.00 173 GLY A N 1
ATOM 1286 C CA . GLY A 1 173 ? 23.850 21.225 -9.525 1.00 91.00 173 GLY A CA 1
ATOM 1287 C C . GLY A 1 173 ? 23.764 20.492 -8.176 1.00 91.00 173 GLY A C 1
ATOM 1288 O O . GLY A 1 173 ? 22.965 20.883 -7.323 1.00 91.00 173 GLY A O 1
ATOM 1289 N N . SER A 1 174 ? 24.627 19.502 -7.913 1.00 93.88 174 SER A N 1
ATOM 1290 C CA . SER A 1 174 ? 24.716 18.863 -6.590 1.00 93.88 174 SER A CA 1
ATOM 1291 C C . SER A 1 174 ? 25.442 19.746 -5.570 1.00 93.88 174 SER A C 1
ATOM 1293 O O . SER A 1 174 ? 26.466 20.351 -5.879 1.00 93.88 174 SER A O 1
ATOM 1295 N N . SER A 1 175 ? 24.967 19.774 -4.321 1.00 95.12 175 SER A N 1
ATOM 1296 C CA . SER A 1 175 ? 25.564 20.604 -3.259 1.00 95.12 175 SER A CA 1
ATOM 1297 C C . SER A 1 175 ? 26.858 20.023 -2.674 1.00 95.12 175 SER A C 1
ATOM 1299 O O . SER A 1 175 ? 27.807 20.767 -2.440 1.00 95.12 175 SER A O 1
ATOM 1301 N N . ASN A 1 176 ? 26.910 18.711 -2.413 1.00 95.19 176 ASN A N 1
ATOM 1302 C CA . ASN A 1 176 ? 28.078 18.035 -1.826 1.00 95.19 176 ASN A CA 1
ATOM 1303 C C . ASN A 1 176 ? 28.205 16.583 -2.339 1.00 95.19 176 ASN A C 1
ATOM 1305 O O . ASN A 1 176 ? 28.113 15.627 -1.563 1.00 95.19 176 ASN A O 1
ATOM 1309 N N . PRO A 1 177 ? 28.395 16.396 -3.657 1.00 95.06 177 PRO A N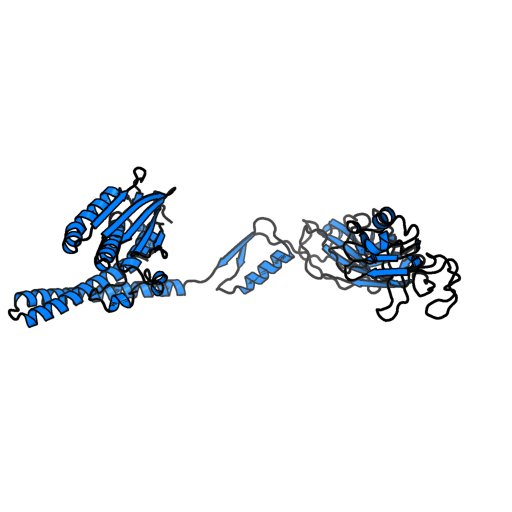 1
ATOM 1310 C CA . PRO A 1 177 ? 28.277 15.092 -4.309 1.00 95.06 177 PRO A CA 1
ATOM 1311 C C . PRO A 1 177 ? 29.237 14.037 -3.741 1.00 95.06 177 PRO A C 1
ATOM 1313 O O . PRO A 1 177 ? 28.819 12.906 -3.517 1.00 95.06 177 PRO A O 1
ATOM 1316 N N . LEU A 1 178 ? 30.473 14.425 -3.395 1.00 94.62 178 LEU A N 1
ATOM 1317 C CA . LEU A 1 178 ? 31.487 13.520 -2.840 1.00 94.62 178 LEU A CA 1
ATOM 1318 C C . LEU A 1 178 ? 31.049 12.823 -1.540 1.00 94.62 178 LEU A C 1
ATOM 1320 O O . LEU A 1 178 ? 31.440 11.685 -1.303 1.00 94.62 178 LEU A O 1
ATOM 1324 N N . ASN A 1 179 ? 30.282 13.509 -0.687 1.00 95.12 179 ASN A N 1
ATOM 1325 C CA . ASN A 1 179 ? 29.855 12.970 0.608 1.00 95.12 179 ASN A CA 1
ATOM 1326 C C . ASN A 1 179 ? 28.401 12.496 0.605 1.00 95.12 179 ASN A C 1
ATOM 1328 O O . ASN A 1 179 ? 28.040 11.634 1.404 1.00 95.12 179 ASN A O 1
ATOM 1332 N N . ASP A 1 180 ? 27.556 13.047 -0.264 1.00 97.00 180 ASP A N 1
ATOM 1333 C CA . ASP A 1 180 ? 26.129 12.733 -0.275 1.00 97.00 180 ASP A CA 1
ATOM 1334 C C . ASP A 1 180 ? 25.775 11.583 -1.228 1.00 97.00 180 ASP A C 1
ATOM 1336 O O . ASP A 1 180 ? 24.790 10.879 -0.993 1.00 97.00 180 ASP A O 1
ATOM 1340 N N . ILE A 1 181 ? 26.568 11.359 -2.281 1.00 97.50 181 ILE A N 1
ATOM 1341 C CA . ILE A 1 181 ? 26.318 10.322 -3.286 1.00 97.50 181 ILE A CA 1
ATOM 1342 C C . ILE A 1 181 ? 27.294 9.165 -3.068 1.00 97.50 181 ILE A C 1
ATOM 1344 O O . ILE A 1 181 ? 28.501 9.310 -3.233 1.00 97.50 181 ILE A O 1
ATOM 1348 N N . GLU A 1 182 ? 26.763 7.990 -2.739 1.00 98.12 182 GLU A N 1
ATOM 1349 C CA . GLU A 1 182 ? 27.558 6.778 -2.515 1.00 98.12 182 GLU A CA 1
ATOM 1350 C C . GLU A 1 182 ? 28.125 6.244 -3.839 1.00 98.12 182 GLU A C 1
ATOM 1352 O O . GLU A 1 182 ? 29.309 5.925 -3.964 1.00 98.12 182 GLU A O 1
ATOM 1357 N N . ASN A 1 183 ? 27.267 6.129 -4.854 1.00 98.25 183 ASN A N 1
ATOM 1358 C CA . ASN A 1 183 ? 27.644 5.671 -6.184 1.00 98.25 183 ASN A CA 1
ATOM 1359 C C . ASN A 1 183 ? 26.623 6.081 -7.247 1.00 98.25 183 ASN A C 1
ATOM 1361 O O . ASN A 1 183 ? 25.442 6.291 -6.961 1.00 98.25 183 ASN A O 1
ATOM 1365 N N . ALA A 1 184 ? 27.104 6.138 -8.485 1.00 98.31 184 ALA A N 1
ATOM 1366 C CA . ALA A 1 184 ? 26.334 6.313 -9.700 1.00 98.31 184 ALA A CA 1
ATOM 1367 C C . ALA A 1 184 ? 26.306 5.021 -10.523 1.00 98.31 184 ALA A C 1
ATOM 1369 O O . ALA A 1 184 ? 27.306 4.306 -10.629 1.00 98.31 184 ALA A O 1
ATOM 1370 N N . LYS A 1 185 ? 25.151 4.733 -11.124 1.00 98.31 185 LYS A N 1
ATOM 1371 C CA . LYS A 1 185 ? 24.927 3.579 -12.006 1.00 98.31 185 LYS A CA 1
ATOM 1372 C C . LYS A 1 185 ? 24.180 4.014 -13.259 1.00 98.31 185 LYS A C 1
ATOM 1374 O O . LYS A 1 185 ? 23.319 4.895 -13.184 1.00 98.31 185 LYS A O 1
ATOM 1379 N N . LEU A 1 186 ? 24.501 3.369 -14.376 1.00 98.44 186 LEU A N 1
ATOM 1380 C CA . LEU A 1 186 ? 23.838 3.550 -15.661 1.00 98.44 186 LEU A CA 1
ATOM 1381 C C . LEU A 1 186 ? 22.962 2.335 -15.964 1.00 98.44 186 LEU A C 1
ATOM 1383 O O . LEU A 1 186 ? 23.371 1.195 -15.750 1.00 98.44 186 LEU A O 1
ATOM 1387 N N . TRP A 1 187 ? 21.760 2.577 -16.472 1.00 98.25 187 TRP A N 1
ATOM 1388 C CA . TRP A 1 187 ? 20.803 1.528 -16.814 1.00 98.25 187 TRP A CA 1
ATOM 1389 C C . TRP A 1 187 ? 20.279 1.723 -18.230 1.00 98.25 187 TRP A C 1
ATOM 1391 O O . TRP A 1 187 ? 20.154 2.862 -18.672 1.00 98.25 187 TRP A O 1
ATOM 1401 N N . SER A 1 188 ? 19.914 0.639 -18.912 1.00 97.56 188 SER A N 1
ATOM 1402 C CA . SER A 1 188 ? 19.214 0.669 -20.200 1.00 97.56 188 SER A CA 1
ATOM 1403 C C . SER A 1 188 ? 17.878 -0.054 -20.104 1.00 97.56 188 SER A C 1
ATOM 1405 O O . SER A 1 188 ? 17.817 -1.164 -19.579 1.00 97.56 188 SER A O 1
ATOM 1407 N N . SER A 1 189 ? 16.817 0.553 -20.631 1.00 96.69 189 SER A N 1
ATOM 1408 C CA . SER A 1 189 ? 15.503 -0.087 -20.811 1.00 96.69 189 SER A CA 1
ATOM 1409 C C . SER A 1 189 ? 15.164 -0.311 -22.291 1.00 96.69 189 SER A C 1
ATOM 1411 O O . SER A 1 189 ? 13.997 -0.502 -22.642 1.00 96.69 189 SER A O 1
ATOM 1413 N N . GLY A 1 190 ? 16.176 -0.265 -23.169 1.00 94.75 190 GLY A N 1
ATOM 1414 C CA . GLY A 1 190 ? 16.003 -0.365 -24.618 1.00 94.75 190 GLY A CA 1
ATOM 1415 C C . GLY A 1 190 ? 15.017 0.684 -25.130 1.00 94.75 190 GLY A C 1
ATOM 1416 O O . GLY A 1 190 ? 15.129 1.863 -24.798 1.00 94.75 190 GLY A O 1
ATOM 1417 N N . ASN A 1 191 ? 14.009 0.250 -25.885 1.00 93.25 191 ASN A N 1
ATOM 1418 C CA . ASN A 1 191 ? 12.976 1.129 -26.439 1.00 93.25 191 ASN A CA 1
ATOM 1419 C C . ASN A 1 191 ? 11.793 1.399 -25.491 1.00 93.25 191 ASN A C 1
ATOM 1421 O O . ASN A 1 191 ? 10.812 2.032 -25.883 1.00 93.25 191 ASN A O 1
ATOM 1425 N N . VAL A 1 192 ? 11.856 0.942 -24.235 1.00 93.81 192 VAL A N 1
ATOM 1426 C CA . VAL A 1 192 ? 10.769 1.114 -23.263 1.00 93.81 192 VAL A CA 1
ATOM 1427 C C . VAL A 1 192 ? 11.036 2.323 -22.370 1.00 93.81 192 VAL A C 1
ATOM 1429 O O . VAL A 1 192 ? 12.005 2.351 -21.615 1.00 93.81 192 VAL A O 1
ATOM 1432 N N . ASN A 1 193 ? 10.133 3.305 -22.377 1.00 94.69 193 ASN A N 1
ATOM 1433 C CA . ASN A 1 193 ? 10.197 4.491 -21.513 1.00 94.69 193 ASN A CA 1
ATOM 1434 C C . ASN A 1 193 ? 9.720 4.192 -20.074 1.00 94.69 193 ASN A C 1
ATOM 1436 O O . ASN A 1 193 ? 8.792 4.820 -19.567 1.00 94.69 193 ASN A O 1
ATOM 1440 N N . ASN A 1 194 ? 10.303 3.181 -19.429 1.00 93.69 194 ASN A N 1
ATOM 1441 C CA . ASN A 1 194 ? 9.988 2.802 -18.053 1.00 93.69 194 ASN A CA 1
ATOM 1442 C C . ASN A 1 194 ? 11.228 2.224 -17.359 1.00 93.69 194 ASN A C 1
ATOM 1444 O O . ASN A 1 194 ? 11.727 1.172 -17.759 1.00 93.69 194 ASN A O 1
ATOM 1448 N N . PHE A 1 195 ? 11.675 2.878 -16.284 1.00 94.88 195 PHE A N 1
ATOM 1449 C CA . PHE A 1 195 ? 12.838 2.447 -15.503 1.00 94.88 195 PHE A CA 1
ATOM 1450 C C . PHE A 1 195 ? 12.672 1.046 -14.888 1.00 94.88 195 PHE A C 1
ATOM 1452 O O . PHE A 1 195 ? 13.659 0.341 -14.715 1.00 94.88 195 PHE A O 1
ATOM 1459 N N . ALA A 1 196 ? 11.443 0.593 -14.610 1.00 92.38 196 ALA A N 1
ATOM 1460 C CA . ALA A 1 196 ? 11.201 -0.728 -14.016 1.00 92.38 196 ALA A CA 1
ATOM 1461 C C . ALA A 1 196 ? 11.688 -1.904 -14.888 1.00 92.38 196 ALA A C 1
ATOM 1463 O O . ALA A 1 196 ? 11.966 -2.977 -14.362 1.00 92.38 196 ALA A O 1
ATOM 1464 N N . ASN A 1 197 ? 11.812 -1.700 -16.203 1.00 89.12 197 ASN A N 1
ATOM 1465 C CA . ASN A 1 197 ? 12.314 -2.700 -17.150 1.00 89.12 197 ASN A CA 1
ATOM 1466 C C . ASN A 1 197 ? 13.812 -2.516 -17.461 1.00 89.12 197 ASN A C 1
ATOM 1468 O O . ASN A 1 197 ? 14.301 -3.040 -18.461 1.00 89.12 197 ASN A O 1
ATOM 1472 N N . ALA A 1 198 ? 14.532 -1.713 -16.670 1.00 93.44 198 ALA A N 1
ATOM 1473 C CA . ALA A 1 198 ? 15.911 -1.355 -16.959 1.00 93.44 198 ALA A CA 1
ATOM 1474 C C . ALA A 1 198 ? 16.918 -2.382 -16.414 1.00 93.44 198 ALA A C 1
ATOM 1476 O O . ALA A 1 198 ? 16.782 -2.897 -15.305 1.00 93.44 198 ALA A O 1
ATOM 1477 N N . THR A 1 199 ? 17.974 -2.633 -17.185 1.00 96.44 199 THR A N 1
ATOM 1478 C CA . THR A 1 199 ? 19.119 -3.475 -16.813 1.00 96.44 199 THR A CA 1
ATOM 1479 C C . THR A 1 199 ? 20.348 -2.595 -16.616 1.00 96.44 199 THR A C 1
ATOM 1481 O O . THR A 1 199 ? 20.594 -1.703 -17.429 1.00 96.44 199 THR A O 1
ATOM 1484 N N . GLN A 1 200 ? 21.114 -2.814 -15.542 1.00 97.25 200 GLN A N 1
ATOM 1485 C CA . GLN A 1 200 ? 22.350 -2.063 -15.315 1.00 97.25 200 GLN A CA 1
ATOM 1486 C C . GLN A 1 200 ? 23.347 -2.369 -16.437 1.00 97.25 200 GLN A C 1
ATOM 1488 O O . GLN A 1 200 ? 23.563 -3.533 -16.776 1.00 97.25 200 GLN A O 1
ATOM 1493 N N . ILE A 1 201 ? 23.971 -1.326 -16.974 1.00 97.31 201 ILE A N 1
ATOM 1494 C CA . ILE A 1 201 ? 25.047 -1.420 -17.957 1.00 97.31 201 ILE A CA 1
ATOM 1495 C C . ILE A 1 201 ? 26.276 -0.673 -17.444 1.00 97.31 201 ILE A C 1
ATOM 1497 O O . ILE A 1 201 ? 26.174 0.361 -16.782 1.00 97.31 201 ILE A O 1
ATOM 1501 N N . GLY A 1 202 ? 27.451 -1.206 -17.755 1.00 96.44 202 GLY A N 1
ATOM 1502 C CA . GLY A 1 202 ? 28.711 -0.681 -17.256 1.00 96.44 202 GLY A CA 1
ATOM 1503 C C . GLY A 1 202 ? 28.918 -0.883 -15.750 1.00 96.44 202 GLY A C 1
ATOM 1504 O O . GLY A 1 202 ? 28.098 -1.446 -15.017 1.00 96.44 202 GLY A O 1
ATOM 1505 N N . ASN A 1 203 ? 30.078 -0.436 -15.288 1.00 96.56 203 ASN A N 1
ATOM 1506 C CA . ASN A 1 203 ? 30.501 -0.543 -13.902 1.00 96.56 203 ASN A CA 1
ATOM 1507 C C . ASN A 1 203 ? 29.836 0.528 -13.028 1.00 96.56 203 ASN A C 1
ATOM 1509 O O . ASN A 1 203 ? 29.604 1.658 -13.453 1.00 96.56 203 ASN A O 1
ATOM 1513 N N . THR A 1 204 ? 29.592 0.182 -11.766 1.00 97.56 204 THR A N 1
ATOM 1514 C CA . THR A 1 204 ? 29.204 1.148 -10.733 1.00 97.56 204 THR A CA 1
ATOM 1515 C C . THR A 1 204 ? 30.347 2.135 -10.488 1.00 97.56 204 THR A C 1
ATOM 1517 O O . THR A 1 204 ? 31.474 1.718 -10.211 1.00 97.56 204 THR A O 1
ATOM 1520 N N . TYR A 1 205 ? 30.060 3.436 -10.546 1.00 97.81 205 TYR A N 1
ATOM 1521 C CA . TYR A 1 205 ? 31.027 4.495 -10.258 1.00 97.81 205 TYR A CA 1
ATOM 1522 C C . TYR A 1 205 ? 30.855 4.982 -8.816 1.00 97.81 205 TYR A C 1
ATOM 1524 O O . TYR A 1 205 ? 29.824 5.556 -8.476 1.00 97.81 205 TYR A O 1
ATOM 1532 N N . ASN A 1 206 ? 31.844 4.765 -7.951 1.00 97.50 206 ASN A N 1
ATOM 1533 C CA . ASN A 1 206 ? 31.748 5.127 -6.532 1.00 97.50 206 ASN A CA 1
ATOM 1534 C C . ASN A 1 206 ? 32.135 6.592 -6.284 1.00 97.50 206 ASN A C 1
ATOM 1536 O O . ASN A 1 206 ? 33.104 7.074 -6.868 1.00 97.50 206 ASN A O 1
ATOM 1540 N N . ASN A 1 207 ? 31.424 7.259 -5.371 1.00 94.88 207 ASN A N 1
ATOM 1541 C CA . ASN A 1 207 ? 31.671 8.634 -4.912 1.00 94.88 207 ASN A CA 1
ATOM 1542 C C . ASN A 1 207 ? 31.879 9.645 -6.066 1.00 94.88 207 ASN A C 1
ATOM 1544 O O . ASN A 1 207 ? 32.954 10.248 -6.172 1.00 94.88 207 ASN A O 1
ATOM 1548 N N . PRO A 1 208 ? 30.895 9.808 -6.975 1.00 96.31 208 PRO A N 1
ATOM 1549 C CA . PRO A 1 208 ? 31.009 10.745 -8.089 1.00 96.31 208 PRO A CA 1
ATOM 1550 C C . PRO A 1 208 ? 31.225 12.176 -7.581 1.00 96.31 208 PRO A C 1
ATOM 1552 O O . PRO A 1 208 ? 30.566 12.627 -6.647 1.00 96.31 208 PRO A O 1
ATOM 1555 N N . ASN A 1 209 ? 32.161 12.894 -8.201 1.00 95.44 209 ASN A N 1
ATOM 1556 C CA . ASN A 1 209 ? 32.490 14.270 -7.851 1.00 95.44 209 ASN A CA 1
ATOM 1557 C C . ASN A 1 209 ? 33.084 14.989 -9.067 1.00 95.44 209 ASN A C 1
ATOM 1559 O O . ASN A 1 209 ? 34.164 14.622 -9.532 1.00 95.44 209 ASN A O 1
ATOM 1563 N N . ASN A 1 210 ? 32.405 16.031 -9.542 1.00 95.12 210 ASN A N 1
ATOM 1564 C CA . ASN A 1 210 ? 32.664 16.687 -10.825 1.00 95.12 210 ASN A CA 1
ATOM 1565 C C . ASN A 1 210 ? 32.470 15.714 -12.000 1.00 95.12 210 ASN A C 1
ATOM 1567 O O . ASN A 1 210 ? 31.494 14.967 -12.024 1.00 95.12 210 ASN A O 1
ATOM 1571 N N . LEU A 1 211 ? 33.374 15.744 -12.982 1.00 97.44 211 LEU A N 1
ATOM 1572 C CA . LEU A 1 211 ? 33.318 14.921 -14.184 1.00 97.44 211 LEU A CA 1
ATOM 1573 C C . LEU A 1 211 ? 33.575 13.442 -13.857 1.00 97.44 211 LEU A C 1
ATOM 1575 O O . LEU A 1 211 ? 34.582 13.106 -13.232 1.00 97.44 211 LEU A O 1
ATOM 1579 N N . PHE A 1 212 ? 32.702 12.556 -14.326 1.00 97.62 212 PHE A N 1
ATOM 1580 C CA . PHE A 1 212 ? 32.877 11.106 -14.249 1.00 97.62 212 PHE A CA 1
ATOM 1581 C C . PHE A 1 212 ? 32.306 10.423 -15.493 1.00 97.62 212 PHE A C 1
ATOM 1583 O O . PHE A 1 212 ? 31.442 10.969 -16.172 1.00 97.62 212 PHE A O 1
ATOM 1590 N N . GLN A 1 213 ? 32.781 9.218 -15.806 1.00 97.06 213 GLN A N 1
ATOM 1591 C CA . GLN A 1 213 ? 32.376 8.497 -17.012 1.00 97.06 213 GLN A CA 1
ATOM 1592 C C . GLN A 1 213 ? 32.050 7.039 -16.693 1.00 97.06 213 GLN A C 1
ATOM 1594 O O . GLN A 1 213 ? 32.752 6.391 -15.916 1.00 97.06 213 GLN A O 1
ATOM 1599 N N . ILE A 1 214 ? 30.998 6.518 -17.327 1.00 97.38 214 ILE A N 1
ATOM 1600 C CA . ILE A 1 214 ? 30.652 5.093 -17.317 1.00 97.38 214 ILE A CA 1
ATOM 1601 C C . ILE A 1 214 ? 30.791 4.588 -18.757 1.00 97.38 214 ILE A C 1
ATOM 1603 O O . ILE A 1 214 ? 29.931 4.847 -19.596 1.00 97.38 214 ILE A O 1
ATOM 1607 N N . ASN A 1 215 ? 31.906 3.913 -19.045 1.00 95.12 215 ASN A N 1
ATOM 1608 C CA . ASN A 1 215 ? 32.309 3.460 -20.389 1.00 95.12 215 ASN A CA 1
ATOM 1609 C C . ASN A 1 215 ? 32.896 2.033 -20.424 1.00 95.12 215 ASN A C 1
ATOM 1611 O O . ASN A 1 215 ? 33.379 1.570 -21.450 1.00 95.12 215 ASN A O 1
ATOM 1615 N N . THR A 1 216 ? 32.918 1.337 -19.289 1.00 88.75 216 THR A N 1
ATOM 1616 C CA . THR A 1 216 ? 33.452 -0.025 -19.170 1.00 88.75 216 THR A CA 1
ATOM 1617 C C . THR A 1 216 ? 32.550 -0.852 -18.270 1.00 88.75 216 THR A C 1
ATOM 1619 O O . THR A 1 216 ? 31.863 -0.299 -17.412 1.00 88.75 216 THR A O 1
ATOM 1622 N N . GLY A 1 217 ? 32.568 -2.174 -18.441 1.00 90.31 217 GLY A N 1
ATOM 1623 C CA . GLY A 1 217 ? 31.801 -3.119 -17.628 1.00 90.31 217 GLY A CA 1
ATOM 1624 C C . GLY A 1 217 ? 30.781 -3.913 -18.436 1.00 90.31 217 GLY A C 1
ATOM 1625 O O . GLY A 1 217 ? 30.687 -3.792 -19.656 1.00 90.31 217 GLY A O 1
ATOM 1626 N N . THR A 1 218 ? 30.026 -4.759 -17.741 1.00 91.12 218 THR A N 1
ATOM 1627 C CA . THR A 1 218 ? 29.059 -5.669 -18.363 1.00 91.12 218 THR A CA 1
ATOM 1628 C C . THR A 1 218 ? 27.980 -4.890 -19.115 1.00 91.12 218 THR A C 1
ATOM 1630 O O . THR A 1 218 ? 27.425 -3.929 -18.588 1.00 91.12 218 THR A O 1
ATOM 1633 N N . GLY A 1 219 ? 27.670 -5.306 -20.343 1.00 89.81 219 GLY A N 1
ATOM 1634 C CA . GLY A 1 219 ? 26.631 -4.675 -21.159 1.00 89.81 219 GLY A CA 1
ATOM 1635 C C . GLY A 1 219 ? 27.066 -3.418 -21.918 1.00 89.81 219 GLY A C 1
ATOM 1636 O O . GLY A 1 219 ? 26.206 -2.796 -22.521 1.00 89.81 219 GLY A O 1
ATOM 1637 N N . LEU A 1 220 ? 28.354 -3.046 -21.917 1.00 93.75 220 LEU A N 1
ATOM 1638 C CA . LEU A 1 220 ? 28.915 -2.052 -22.843 1.00 93.75 220 LEU A CA 1
ATOM 1639 C C . LEU A 1 220 ? 29.911 -2.722 -23.817 1.00 93.75 220 LEU A C 1
ATOM 1641 O O . LEU A 1 220 ? 30.667 -3.596 -23.382 1.00 93.75 220 LEU A O 1
ATOM 1645 N N . PRO A 1 221 ? 29.954 -2.315 -25.101 1.00 95.50 221 PRO A N 1
ATOM 1646 C CA . PRO A 1 221 ? 29.073 -1.329 -25.735 1.00 95.50 221 PRO A CA 1
ATOM 1647 C C . PRO A 1 221 ? 27.636 -1.852 -25.927 1.00 95.50 221 PRO A C 1
ATOM 1649 O O . PRO A 1 221 ? 27.415 -3.058 -26.027 1.00 95.50 221 PRO A O 1
ATOM 1652 N N . VAL A 1 222 ? 26.658 -0.941 -25.980 1.00 96.00 222 VAL A N 1
ATOM 1653 C CA . VAL A 1 222 ? 25.248 -1.261 -26.272 1.00 96.00 222 VAL A CA 1
ATOM 1654 C C . VAL A 1 222 ? 24.957 -0.958 -27.735 1.00 96.00 222 VAL A C 1
ATOM 1656 O O . VAL A 1 222 ? 25.028 0.198 -28.144 1.00 96.00 222 VAL A O 1
ATOM 1659 N N . THR A 1 223 ? 24.570 -1.968 -28.510 1.00 95.88 223 THR A N 1
ATOM 1660 C CA . THR A 1 223 ? 24.017 -1.760 -29.855 1.00 95.88 223 THR A CA 1
ATOM 1661 C C . THR A 1 223 ? 22.666 -1.050 -29.754 1.00 95.88 223 THR A C 1
ATOM 1663 O O . THR A 1 223 ? 21.775 -1.511 -29.041 1.00 95.88 223 THR A O 1
ATOM 1666 N N . LEU A 1 224 ? 22.528 0.088 -30.433 1.00 95.44 224 LEU A N 1
ATOM 1667 C CA . LEU A 1 224 ? 21.304 0.885 -30.455 1.00 95.44 224 LEU A CA 1
ATOM 1668 C C . LEU A 1 224 ? 20.294 0.296 -31.443 1.00 95.44 224 LEU A C 1
ATOM 1670 O O . LEU A 1 224 ? 20.661 -0.190 -32.512 1.00 95.44 224 LEU A O 1
ATOM 1674 N N . ASN A 1 225 ? 19.015 0.380 -31.090 1.00 91.25 225 ASN A N 1
ATOM 1675 C CA . ASN A 1 225 ? 17.902 0.003 -31.957 1.00 91.25 225 ASN A CA 1
ATOM 1676 C C . ASN A 1 225 ? 17.331 1.237 -32.651 1.00 91.25 225 ASN A C 1
ATOM 1678 O O . ASN A 1 225 ? 17.345 2.321 -32.069 1.00 91.25 225 ASN A O 1
ATOM 1682 N N . THR A 1 226 ? 16.717 1.060 -33.820 1.00 87.62 226 THR A N 1
ATOM 1683 C CA . THR A 1 226 ? 15.925 2.115 -34.464 1.00 87.62 226 THR A CA 1
ATOM 1684 C C . THR A 1 226 ? 14.856 2.665 -33.509 1.00 87.62 226 THR A C 1
ATOM 1686 O O . THR A 1 226 ? 14.245 1.928 -32.728 1.00 87.62 226 THR A O 1
ATOM 1689 N N . GLY A 1 227 ? 14.629 3.977 -33.555 1.00 90.12 227 GLY A N 1
ATOM 1690 C CA . GLY A 1 227 ? 13.753 4.693 -32.635 1.00 90.12 227 GLY A CA 1
ATOM 1691 C C . GLY A 1 227 ? 14.495 5.223 -31.405 1.00 90.12 227 GLY A C 1
ATOM 1692 O O . GLY A 1 227 ? 15.666 5.603 -31.471 1.00 90.12 227 GLY A O 1
ATOM 1693 N N . ILE A 1 228 ? 13.787 5.312 -30.275 1.00 96.31 228 ILE A N 1
ATOM 1694 C CA . ILE A 1 228 ? 14.314 5.916 -29.043 1.00 96.31 228 ILE A CA 1
ATOM 1695 C C . ILE A 1 228 ? 14.907 4.840 -28.142 1.00 96.31 228 ILE A C 1
ATOM 1697 O O . ILE A 1 228 ? 14.191 3.937 -27.721 1.00 96.31 228 ILE A O 1
ATOM 1701 N N . ASN A 1 229 ? 16.181 4.988 -27.790 1.00 97.56 229 ASN A N 1
ATOM 1702 C CA . ASN A 1 229 ? 16.876 4.157 -26.814 1.00 97.56 229 ASN A CA 1
ATOM 1703 C C . ASN A 1 229 ? 16.971 4.918 -25.487 1.00 97.56 229 ASN A C 1
ATOM 1705 O O . ASN A 1 229 ? 17.504 6.031 -25.441 1.00 97.56 229 ASN A O 1
ATOM 1709 N N . TYR A 1 230 ? 16.444 4.333 -24.414 1.00 98.38 230 TYR A N 1
ATOM 1710 C CA . TYR A 1 230 ? 16.371 4.958 -23.097 1.00 98.38 230 TYR A CA 1
ATOM 1711 C C . TYR A 1 230 ? 17.469 4.453 -22.166 1.00 98.38 230 TYR A C 1
ATOM 1713 O O . TYR A 1 230 ? 17.586 3.253 -21.893 1.00 98.38 230 TYR A O 1
ATOM 1721 N N . PHE A 1 231 ? 18.211 5.408 -21.613 1.00 98.38 231 PHE A N 1
ATOM 1722 C CA . PHE A 1 231 ? 19.214 5.190 -20.583 1.00 98.38 231 PHE A CA 1
ATOM 1723 C C . PHE A 1 231 ? 18.913 6.032 -19.344 1.00 98.38 231 PHE A C 1
ATOM 1725 O O . PHE A 1 231 ? 18.297 7.097 -19.430 1.00 98.38 231 PHE A O 1
ATOM 1732 N N . TRP A 1 232 ? 19.344 5.559 -18.179 1.00 98.31 232 TRP A N 1
ATOM 1733 C CA . TRP A 1 232 ? 18.984 6.156 -16.895 1.00 98.31 232 TRP A CA 1
ATOM 1734 C C . TRP A 1 232 ? 20.204 6.268 -15.996 1.00 98.31 232 TRP A C 1
ATOM 1736 O O . TRP A 1 232 ? 20.872 5.268 -15.736 1.00 98.31 232 TRP A O 1
ATOM 1746 N N . LEU A 1 233 ? 20.466 7.470 -15.490 1.00 97.88 233 LEU A N 1
ATOM 1747 C CA . LEU A 1 233 ? 21.440 7.685 -14.427 1.00 97.88 233 LEU A CA 1
ATOM 1748 C C . LEU A 1 233 ? 20.726 7.579 -13.084 1.00 97.88 233 LEU A C 1
ATOM 1750 O O . LEU A 1 233 ? 19.748 8.293 -12.842 1.00 97.88 233 LEU A O 1
ATOM 1754 N N . THR A 1 234 ? 21.240 6.736 -12.194 1.00 97.94 234 THR A N 1
ATOM 1755 C CA . THR A 1 234 ? 20.750 6.646 -10.815 1.00 97.94 234 THR A CA 1
ATOM 1756 C C . THR A 1 234 ? 21.850 6.898 -9.804 1.00 97.94 234 THR A C 1
ATOM 1758 O O . THR A 1 234 ? 22.979 6.455 -10.027 1.00 97.94 234 THR A O 1
ATOM 1761 N N . TYR A 1 235 ? 21.484 7.464 -8.656 1.00 97.75 235 TYR A N 1
ATOM 1762 C CA . TYR A 1 235 ? 22.351 7.578 -7.487 1.00 97.75 235 TYR A CA 1
ATOM 1763 C C . TYR A 1 235 ? 21.853 6.728 -6.317 1.00 97.75 235 TYR A C 1
ATOM 1765 O O . TYR A 1 235 ? 20.657 6.699 -6.006 1.00 97.75 235 TYR A O 1
ATOM 1773 N N . ASN A 1 236 ? 22.788 6.084 -5.622 1.00 98.00 236 ASN A N 1
ATOM 1774 C CA . ASN A 1 236 ? 22.575 5.721 -4.226 1.00 98.00 236 ASN A CA 1
ATOM 1775 C C . ASN A 1 236 ? 22.992 6.904 -3.351 1.00 98.00 236 ASN A C 1
ATOM 1777 O O . ASN A 1 236 ? 24.051 7.497 -3.565 1.00 98.00 236 ASN A O 1
ATOM 1781 N N . ILE A 1 237 ? 22.164 7.240 -2.371 1.00 97.19 237 ILE A N 1
ATOM 1782 C CA . ILE A 1 237 ? 22.405 8.340 -1.440 1.00 97.19 237 ILE A CA 1
ATOM 1783 C C . ILE A 1 237 ? 23.049 7.770 -0.184 1.00 97.19 237 ILE A C 1
ATOM 1785 O O . ILE A 1 237 ? 22.531 6.812 0.391 1.00 97.19 237 ILE A O 1
ATOM 1789 N N . ASN A 1 238 ? 24.151 8.366 0.268 1.00 96.25 238 ASN A N 1
ATOM 1790 C CA . ASN A 1 238 ? 24.813 7.942 1.498 1.00 96.25 238 ASN A CA 1
ATOM 1791 C C . ASN A 1 238 ? 23.844 8.009 2.688 1.00 96.25 238 ASN A C 1
ATOM 1793 O O . ASN A 1 238 ? 23.015 8.916 2.807 1.00 96.25 238 ASN A O 1
ATOM 1797 N N . SER A 1 239 ? 23.959 7.059 3.615 1.00 92.62 239 SER A N 1
ATOM 1798 C CA . SER A 1 239 ? 23.180 7.082 4.862 1.00 92.62 239 SER A CA 1
ATOM 1799 C C . SER A 1 239 ? 23.540 8.282 5.745 1.00 92.62 239 SER A C 1
ATOM 1801 O O . SER A 1 239 ? 22.692 8.777 6.483 1.00 92.62 239 SER A O 1
ATOM 1803 N N . SER A 1 240 ? 24.772 8.784 5.615 1.00 93.12 240 SER A N 1
ATOM 1804 C CA . SER A 1 240 ? 25.289 9.998 6.253 1.00 93.12 240 SER A CA 1
ATOM 1805 C C . SER A 1 240 ? 25.116 11.270 5.416 1.00 93.12 240 SER A C 1
ATOM 1807 O O . SER A 1 240 ? 25.706 12.293 5.764 1.00 93.12 240 SER A O 1
ATOM 1809 N N . ALA A 1 241 ? 24.375 11.219 4.302 1.00 94.88 241 ALA A N 1
ATOM 1810 C CA . ALA A 1 241 ? 24.175 12.384 3.447 1.00 94.88 241 ALA A CA 1
ATOM 1811 C C . ALA A 1 241 ? 23.495 13.529 4.213 1.00 94.88 241 ALA A C 1
ATOM 1813 O O . ALA A 1 241 ? 22.645 13.318 5.086 1.00 94.88 241 ALA A O 1
ATOM 1814 N N . THR A 1 242 ? 23.875 14.758 3.884 1.00 94.69 242 THR A N 1
ATOM 1815 C CA . THR A 1 242 ? 23.405 15.942 4.604 1.00 94.69 242 THR A CA 1
ATOM 1816 C C . THR A 1 242 ? 21.970 16.272 4.198 1.00 94.69 242 THR A C 1
ATOM 1818 O O . THR A 1 242 ? 21.658 16.467 3.024 1.00 94.69 242 THR A O 1
ATOM 1821 N N . ASN A 1 243 ? 21.075 16.358 5.183 1.00 92.25 243 ASN A N 1
ATOM 1822 C CA . ASN A 1 243 ? 19.681 16.736 4.962 1.00 92.25 243 ASN A CA 1
ATOM 1823 C C . ASN A 1 243 ? 19.585 18.120 4.290 1.00 92.25 243 ASN A C 1
ATOM 1825 O O . ASN A 1 243 ? 20.290 19.043 4.688 1.00 92.25 243 ASN A O 1
ATOM 1829 N N . LEU A 1 244 ? 18.667 18.269 3.331 1.00 93.06 244 LEU A N 1
ATOM 1830 C CA . LEU A 1 244 ? 18.435 19.450 2.481 1.00 93.06 244 LEU A CA 1
ATOM 1831 C C . LEU A 1 244 ? 19.468 19.728 1.386 1.00 93.06 244 LEU A C 1
ATOM 1833 O O . LEU A 1 244 ? 19.195 20.591 0.549 1.00 93.06 244 LEU A O 1
ATOM 1837 N N . ASN A 1 245 ? 20.588 19.005 1.326 1.00 95.25 245 ASN A N 1
ATOM 1838 C CA . ASN A 1 245 ? 21.481 19.126 0.177 1.00 95.25 245 ASN A CA 1
ATOM 1839 C C . ASN A 1 245 ? 20.777 18.676 -1.105 1.00 95.25 245 ASN A C 1
ATOM 1841 O O . ASN A 1 245 ? 19.888 17.822 -1.083 1.00 95.25 245 ASN A O 1
ATOM 1845 N N . VAL A 1 246 ? 21.166 19.268 -2.229 1.00 94.06 246 VAL A N 1
ATOM 1846 C CA . VAL A 1 246 ? 20.622 18.925 -3.543 1.00 94.06 246 VAL A CA 1
ATOM 1847 C C . VAL A 1 246 ? 21.498 17.866 -4.199 1.00 94.06 246 VAL A C 1
ATOM 1849 O O . VAL A 1 246 ? 22.727 17.951 -4.134 1.00 94.06 246 VAL A O 1
ATOM 1852 N N . VAL A 1 247 ? 20.860 16.892 -4.848 1.00 93.94 247 VAL A N 1
ATOM 1853 C CA . VAL A 1 247 ? 21.514 15.977 -5.788 1.00 93.94 247 VAL A CA 1
ATOM 1854 C C . VAL A 1 247 ? 21.000 16.225 -7.190 1.00 93.94 247 VAL A C 1
ATOM 1856 O O . VAL A 1 247 ? 19.794 16.260 -7.434 1.00 93.94 247 VAL A O 1
ATOM 1859 N N . ASP A 1 248 ? 21.940 16.384 -8.101 1.00 94.50 248 ASP A N 1
ATOM 1860 C CA . ASP A 1 248 ? 21.683 16.664 -9.499 1.00 94.50 248 ASP A CA 1
ATOM 1861 C C . ASP A 1 248 ? 22.823 16.143 -10.384 1.00 94.50 248 ASP A C 1
ATOM 1863 O O . ASP A 1 248 ? 23.876 15.706 -9.894 1.00 94.50 248 ASP A O 1
ATOM 1867 N N . ALA A 1 249 ? 22.595 16.135 -11.688 1.00 95.06 249 ALA A N 1
ATOM 1868 C CA . ALA A 1 249 ? 23.578 15.705 -12.657 1.00 95.06 249 ALA A CA 1
ATOM 1869 C C . ALA A 1 249 ? 23.378 16.388 -14.007 1.00 95.06 249 ALA A C 1
ATOM 1871 O O . ALA A 1 249 ? 22.271 16.730 -14.410 1.00 95.06 249 ALA A O 1
ATOM 1872 N N . GLU A 1 250 ? 24.465 16.454 -14.755 1.00 96.00 250 GLU A N 1
ATOM 1873 C CA . GLU A 1 250 ? 24.517 16.873 -16.145 1.00 96.00 250 GLU A CA 1
ATOM 1874 C C . GLU A 1 250 ? 25.093 15.730 -16.985 1.00 96.00 250 GLU A C 1
ATOM 1876 O O . GLU A 1 250 ? 26.009 15.027 -16.549 1.00 96.00 250 GLU A O 1
ATOM 1881 N N . VAL A 1 251 ? 24.579 15.547 -18.200 1.00 98.06 251 VAL A N 1
ATOM 1882 C CA . VAL A 1 251 ? 25.242 14.747 -19.237 1.00 98.06 251 VAL A CA 1
ATOM 1883 C C . VAL A 1 251 ? 26.112 15.683 -20.060 1.00 98.06 251 VAL A C 1
ATOM 1885 O O . VAL A 1 251 ? 25.594 16.570 -20.737 1.00 98.06 251 VAL A O 1
ATOM 1888 N N . VAL A 1 252 ? 27.421 15.458 -20.012 1.00 97.69 252 VAL A N 1
ATOM 1889 C CA . VAL A 1 252 ? 28.406 16.249 -20.755 1.00 97.69 252 VAL A CA 1
ATOM 1890 C C . VAL A 1 252 ? 28.507 15.744 -22.185 1.00 97.69 252 VAL A C 1
ATOM 1892 O O . VAL A 1 252 ? 28.417 16.527 -23.117 1.00 97.69 252 VAL A O 1
ATOM 1895 N N . ASP A 1 253 ? 28.651 14.439 -22.388 1.00 97.88 253 ASP A N 1
ATOM 1896 C CA . ASP A 1 253 ? 28.681 13.841 -23.721 1.00 97.88 253 ASP A CA 1
ATOM 1897 C C . ASP A 1 253 ? 28.251 12.376 -23.694 1.00 97.88 253 ASP A C 1
ATOM 1899 O O . ASP A 1 253 ? 28.272 11.703 -22.661 1.00 97.88 253 ASP A O 1
ATOM 1903 N N . VAL A 1 254 ? 27.839 11.895 -24.861 1.00 98.25 254 VAL A N 1
ATOM 1904 C CA . VAL A 1 254 ? 27.488 10.503 -25.124 1.00 98.25 254 VAL A CA 1
ATOM 1905 C C . VAL A 1 254 ? 28.419 9.995 -26.223 1.00 98.25 254 VAL A C 1
ATOM 1907 O O . VAL A 1 254 ? 28.405 10.529 -27.334 1.00 98.25 254 VAL A O 1
ATOM 1910 N N . ASN A 1 255 ? 29.228 8.981 -25.917 1.00 98.00 255 ASN A N 1
ATOM 1911 C CA . ASN A 1 255 ? 30.148 8.372 -26.874 1.00 98.00 255 ASN A CA 1
ATOM 1912 C C . ASN A 1 255 ? 29.423 7.285 -27.681 1.00 98.00 255 ASN A C 1
ATOM 1914 O O . ASN A 1 255 ? 29.004 6.264 -27.125 1.00 98.00 255 ASN A O 1
ATOM 1918 N N . ILE A 1 256 ? 29.289 7.511 -28.988 1.00 97.62 256 ILE A N 1
ATOM 1919 C CA . ILE A 1 256 ? 28.678 6.586 -29.942 1.00 97.62 256 ILE A CA 1
ATOM 1920 C C . ILE A 1 256 ? 29.670 6.327 -31.081 1.00 97.62 256 ILE A C 1
ATOM 1922 O O . ILE A 1 256 ? 30.071 7.259 -31.782 1.00 97.62 256 ILE A O 1
ATOM 1926 N N . ASN A 1 257 ? 30.052 5.061 -31.280 1.00 95.69 257 ASN A N 1
ATOM 1927 C CA . ASN A 1 257 ? 31.057 4.630 -32.264 1.00 95.69 257 ASN A CA 1
ATOM 1928 C C . ASN A 1 257 ? 32.358 5.466 -32.212 1.00 95.69 257 ASN A C 1
ATOM 1930 O O . ASN A 1 257 ? 32.845 5.935 -33.245 1.00 95.69 257 ASN A O 1
ATOM 1934 N N . GLY A 1 258 ? 32.881 5.724 -31.013 1.00 93.44 258 GLY A N 1
ATOM 1935 C CA . GLY A 1 258 ? 34.092 6.517 -30.786 1.00 93.44 258 GLY A CA 1
ATOM 1936 C C . GLY A 1 258 ? 33.946 8.037 -30.948 1.00 93.44 258 GLY A C 1
ATOM 1937 O O . GLY A 1 258 ? 34.939 8.750 -30.792 1.00 93.44 258 GLY A O 1
ATOM 1938 N N . ASN A 1 259 ? 32.751 8.555 -31.257 1.00 96.62 259 ASN A N 1
ATOM 1939 C CA . ASN A 1 259 ? 32.485 9.991 -31.385 1.00 96.62 259 ASN A CA 1
ATOM 1940 C C . ASN A 1 259 ? 31.669 10.511 -30.194 1.00 96.62 259 ASN A C 1
ATOM 1942 O O . ASN A 1 259 ? 30.662 9.916 -29.818 1.00 96.62 259 ASN A O 1
ATOM 1946 N N . ASN A 1 260 ? 32.059 11.666 -29.647 1.00 97.06 260 ASN A N 1
ATOM 1947 C CA . ASN A 1 260 ? 31.363 12.297 -28.523 1.00 97.06 260 ASN A CA 1
ATOM 1948 C C . ASN A 1 260 ? 30.298 13.280 -29.016 1.00 97.06 260 ASN A C 1
ATOM 1950 O O . ASN A 1 260 ? 30.616 14.295 -29.642 1.00 97.06 260 ASN A O 1
ATOM 1954 N N . TYR A 1 261 ? 29.041 13.008 -28.681 1.00 97.62 261 TYR A N 1
ATOM 1955 C CA . TYR A 1 261 ? 27.899 13.847 -29.028 1.00 97.62 261 TYR A CA 1
ATOM 1956 C C . TYR A 1 261 ? 27.387 14.604 -27.806 1.00 97.62 261 TYR A C 1
ATOM 1958 O O . TYR A 1 261 ? 27.197 14.030 -26.734 1.00 97.62 261 TYR A O 1
ATOM 1966 N N . GLN A 1 262 ? 27.137 15.900 -27.983 1.00 96.50 262 GLN A N 1
ATOM 1967 C CA . GLN A 1 262 ? 26.562 16.756 -26.951 1.00 96.50 262 GLN A CA 1
ATOM 1968 C C . GLN A 1 262 ? 25.032 16.608 -26.942 1.00 96.50 262 GLN A C 1
ATOM 1970 O O . GLN A 1 262 ? 24.405 16.761 -27.995 1.00 96.50 262 GLN A O 1
ATOM 1975 N N . PRO A 1 263 ? 24.406 16.324 -25.790 1.00 95.75 263 PRO A N 1
ATOM 1976 C CA . PRO A 1 263 ? 22.956 16.261 -25.691 1.00 95.75 263 PRO A CA 1
ATOM 1977 C C . PRO A 1 263 ? 22.298 17.636 -25.828 1.00 95.75 263 PRO A C 1
ATOM 1979 O O . PRO A 1 263 ? 22.782 18.654 -25.331 1.00 95.75 263 PRO A O 1
ATOM 1982 N N . VAL A 1 264 ? 21.109 17.649 -26.424 1.00 90.88 264 VAL A N 1
ATOM 1983 C CA . VAL A 1 264 ? 20.190 18.782 -26.356 1.00 90.88 264 VAL A CA 1
ATOM 1984 C C . VAL A 1 264 ? 19.684 18.874 -24.917 1.00 90.88 264 VAL A C 1
ATOM 1986 O O . VAL A 1 264 ? 18.993 17.971 -24.440 1.00 90.88 264 VAL A O 1
ATOM 1989 N N . ASN A 1 265 ? 20.033 19.974 -24.241 1.00 88.12 265 ASN A N 1
ATOM 1990 C CA . ASN A 1 265 ? 19.737 20.221 -22.826 1.00 88.12 265 ASN A CA 1
ATOM 1991 C C . ASN A 1 265 ? 20.383 19.190 -21.875 1.00 88.12 265 ASN A C 1
ATOM 1993 O O . ASN A 1 265 ? 19.682 18.504 -21.139 1.00 88.12 265 ASN A O 1
ATOM 1997 N N . GLY A 1 266 ? 21.719 19.076 -21.899 1.00 87.38 266 GLY A N 1
ATOM 1998 C CA . GLY A 1 266 ? 22.485 18.143 -21.055 1.00 87.38 266 GLY A CA 1
ATOM 1999 C C . GLY A 1 266 ? 22.348 18.350 -19.544 1.00 87.38 266 GLY A C 1
ATOM 2000 O O . GLY A 1 266 ? 22.474 17.385 -18.792 1.00 87.38 266 GLY A O 1
ATOM 2001 N N . ALA A 1 267 ? 22.021 19.571 -19.116 1.00 89.75 267 ALA A N 1
ATOM 2002 C CA . ALA A 1 267 ? 21.763 19.948 -17.727 1.00 89.75 267 ALA A CA 1
ATOM 2003 C C . ALA A 1 267 ? 20.308 20.434 -17.562 1.00 89.75 267 ALA A C 1
ATOM 2005 O O . ALA A 1 267 ? 20.069 21.639 -17.431 1.00 89.75 267 ALA A O 1
ATOM 2006 N N . PRO A 1 268 ? 19.305 19.539 -17.638 1.00 88.69 268 PRO A N 1
ATOM 2007 C CA . PRO A 1 268 ? 17.930 19.931 -17.347 1.00 88.69 268 PRO A CA 1
ATOM 2008 C C . PRO A 1 268 ? 17.814 20.445 -15.900 1.00 88.69 268 PRO A C 1
ATOM 2010 O O . PRO A 1 268 ? 18.583 20.054 -15.037 1.00 88.69 268 PRO A O 1
ATOM 2013 N N . ASN A 1 269 ? 16.841 21.317 -15.612 1.00 79.12 269 ASN A N 1
ATOM 2014 C CA . ASN A 1 269 ? 16.672 21.855 -14.256 1.00 79.12 269 ASN A CA 1
ATOM 2015 C C . ASN A 1 269 ? 16.249 20.757 -13.261 1.00 79.12 269 ASN A C 1
ATOM 2017 O O . ASN A 1 269 ? 15.100 20.299 -13.309 1.00 79.12 269 ASN A O 1
ATOM 2021 N N . GLY A 1 270 ? 17.133 20.404 -12.327 1.00 74.75 270 GLY A N 1
ATOM 2022 C CA . GLY A 1 270 ? 16.867 19.522 -11.194 1.00 74.75 270 GLY A CA 1
ATOM 2023 C C . GLY A 1 270 ? 17.142 20.220 -9.858 1.00 74.75 270 GLY A C 1
ATOM 2024 O O . GLY A 1 270 ? 18.156 20.875 -9.670 1.00 74.75 270 GLY A O 1
ATOM 2025 N N . THR A 1 271 ? 16.233 20.106 -8.885 1.00 76.50 271 THR A N 1
ATOM 2026 C CA . THR A 1 271 ? 16.453 20.632 -7.515 1.00 76.50 271 THR A CA 1
ATOM 2027 C C . THR A 1 271 ? 16.048 19.610 -6.462 1.00 76.50 271 THR A C 1
ATOM 2029 O O . THR A 1 271 ? 15.313 19.900 -5.513 1.00 76.50 271 THR A O 1
ATOM 2032 N N . ARG A 1 272 ? 16.456 18.361 -6.665 1.00 89.81 272 ARG A N 1
ATOM 2033 C CA . ARG A 1 272 ? 16.052 17.248 -5.813 1.00 89.81 272 ARG A CA 1
ATOM 2034 C C . ARG A 1 272 ? 16.760 17.328 -4.467 1.00 89.81 272 ARG A C 1
ATOM 2036 O O . ARG A 1 272 ? 17.960 17.098 -4.373 1.00 89.81 272 ARG A O 1
ATOM 2043 N N . THR A 1 273 ? 16.000 17.626 -3.417 1.00 93.38 273 THR A N 1
ATOM 2044 C CA . THR A 1 273 ? 16.548 17.699 -2.058 1.00 93.38 273 THR A CA 1
ATOM 2045 C C . THR A 1 273 ? 16.660 16.321 -1.423 1.00 93.38 273 THR A C 1
ATOM 2047 O O . THR A 1 273 ? 15.725 15.521 -1.496 1.00 93.38 273 THR A O 1
ATOM 2050 N N . ILE A 1 274 ? 17.770 16.075 -0.740 1.00 94.19 274 ILE A N 1
ATOM 2051 C CA . ILE A 1 274 ? 17.937 14.964 0.187 1.00 94.19 274 ILE A CA 1
ATOM 2052 C C . ILE A 1 274 ? 17.108 15.249 1.438 1.00 94.19 274 ILE A C 1
ATOM 2054 O O . ILE A 1 274 ? 17.113 16.361 1.971 1.00 94.19 274 ILE A O 1
ATOM 2058 N N . ARG A 1 275 ? 16.381 14.242 1.910 1.00 93.19 275 ARG A N 1
ATOM 2059 C CA . ARG A 1 275 ? 15.573 14.287 3.125 1.00 93.19 275 ARG A CA 1
ATOM 2060 C C . ARG A 1 275 ? 15.904 13.093 3.999 1.00 93.19 275 ARG A C 1
ATOM 2062 O O . ARG A 1 275 ? 16.045 11.977 3.513 1.00 93.19 275 ARG A O 1
ATOM 2069 N N . THR A 1 276 ? 16.008 13.309 5.299 1.00 87.88 276 THR A N 1
ATOM 2070 C CA . THR A 1 276 ? 16.082 12.192 6.243 1.00 87.88 276 THR A CA 1
ATOM 2071 C C . THR A 1 276 ? 14.716 11.488 6.309 1.00 87.88 276 THR A C 1
ATOM 2073 O O . THR A 1 276 ? 13.701 12.189 6.378 1.00 87.88 276 THR A O 1
ATOM 2076 N N . PRO A 1 277 ? 14.656 10.141 6.290 1.00 86.31 277 PRO A N 1
ATOM 2077 C CA . PRO A 1 277 ? 13.423 9.398 6.552 1.00 86.31 277 PRO A CA 1
ATOM 2078 C C . PRO A 1 277 ? 12.784 9.785 7.889 1.00 86.31 277 PRO A C 1
ATOM 2080 O O . PRO A 1 277 ? 13.467 10.267 8.799 1.00 86.31 277 PRO A O 1
ATOM 2083 N N . LEU A 1 278 ? 11.481 9.534 8.042 1.00 83.06 278 LEU A N 1
ATOM 2084 C CA . LEU A 1 278 ? 10.787 9.872 9.285 1.00 83.06 278 LEU A CA 1
ATOM 2085 C C . LEU A 1 278 ? 11.291 9.004 10.444 1.00 83.06 278 LEU A C 1
ATOM 2087 O O . LEU A 1 278 ? 11.419 7.786 10.306 1.00 83.06 278 LEU A O 1
ATOM 2091 N N . SER A 1 279 ? 11.530 9.625 11.602 1.00 82.75 279 SER A N 1
ATOM 2092 C CA . SER A 1 279 ? 11.951 8.939 12.831 1.00 82.75 279 SER A CA 1
ATOM 2093 C C . SER A 1 279 ? 11.367 9.613 14.075 1.00 82.75 279 SER A C 1
ATOM 2095 O O . SER A 1 279 ? 11.383 10.839 14.172 1.00 82.75 279 SER A O 1
ATOM 2097 N N . GLY A 1 280 ? 10.919 8.830 15.061 1.00 82.56 280 GLY A N 1
ATOM 2098 C CA . GLY A 1 280 ? 10.435 9.346 16.346 1.00 82.56 280 GLY A CA 1
ATOM 2099 C C . GLY A 1 280 ? 8.911 9.446 16.461 1.00 82.56 280 GLY A C 1
ATOM 2100 O O . GLY A 1 280 ? 8.174 8.624 15.915 1.00 82.56 280 GLY A O 1
ATOM 2101 N N . ILE A 1 281 ? 8.435 10.410 17.256 1.00 77.62 281 ILE A N 1
ATOM 2102 C CA . ILE A 1 281 ? 7.014 10.550 17.596 1.00 77.62 281 ILE A CA 1
ATOM 2103 C C . ILE A 1 281 ? 6.409 11.708 16.808 1.00 77.62 281 ILE A C 1
ATOM 2105 O O . ILE A 1 281 ? 6.842 12.849 16.954 1.00 77.62 281 ILE A O 1
ATOM 2109 N N . TYR A 1 282 ? 5.367 11.413 16.038 1.00 77.44 282 TYR A N 1
ATOM 2110 C CA . TYR A 1 282 ? 4.602 12.397 15.283 1.00 77.44 282 TYR A CA 1
ATOM 2111 C C . TYR A 1 282 ? 3.213 12.532 15.896 1.00 77.44 282 TYR A C 1
ATOM 2113 O O . TYR A 1 282 ? 2.523 11.539 16.125 1.00 77.44 282 TYR A O 1
ATOM 2121 N N . GLN A 1 283 ? 2.802 13.762 16.183 1.00 72.38 283 GLN A N 1
ATOM 2122 C CA . GLN A 1 283 ? 1.440 14.058 16.604 1.00 72.38 283 GLN A CA 1
ATOM 2123 C C . GLN A 1 283 ? 0.645 14.505 15.384 1.00 72.38 283 GLN A C 1
ATOM 2125 O O . GLN A 1 283 ? 1.032 15.445 14.694 1.00 72.38 283 GLN A O 1
ATOM 2130 N N . ILE A 1 284 ? -0.450 13.807 15.120 1.00 71.88 284 ILE A N 1
ATOM 2131 C CA . ILE A 1 284 ? -1.292 13.996 13.945 1.00 71.88 284 ILE A CA 1
ATOM 2132 C C . ILE A 1 284 ? -2.710 14.286 14.435 1.00 71.88 284 ILE A C 1
ATOM 2134 O O . ILE A 1 284 ? -3.144 13.747 15.455 1.00 71.88 284 ILE A O 1
ATOM 2138 N N . GLY A 1 285 ? -3.457 15.123 13.723 1.00 63.91 285 GLY A N 1
ATOM 2139 C CA . GLY A 1 285 ? -4.893 15.232 13.975 1.00 63.91 285 GLY A CA 1
ATOM 2140 C C . GLY A 1 285 ? -5.299 16.064 15.189 1.00 63.91 285 GLY A C 1
ATOM 2141 O O . GLY A 1 285 ? -6.347 15.793 15.768 1.00 63.91 285 GLY A O 1
ATOM 2142 N N . THR A 1 286 ? -4.509 17.063 15.598 1.00 62.25 286 THR A N 1
ATOM 2143 C CA . THR A 1 286 ? -4.894 17.991 16.679 1.00 62.25 286 THR A CA 1
ATOM 2144 C C . THR A 1 286 ? -6.263 18.617 16.419 1.00 62.25 286 THR A C 1
ATOM 2146 O O . THR A 1 286 ? -6.463 19.265 15.396 1.00 62.25 286 THR A O 1
ATOM 2149 N N . GLY A 1 287 ? -7.202 18.442 17.355 1.00 59.38 287 GLY A N 1
ATOM 2150 C CA . GLY A 1 287 ? -8.533 19.055 17.280 1.00 59.38 287 GLY A CA 1
ATOM 2151 C C . GLY A 1 287 ? -9.475 18.428 16.245 1.00 59.38 287 GLY A C 1
ATOM 2152 O O . GLY A 1 287 ? -10.479 19.042 15.901 1.00 59.38 287 GLY A O 1
ATOM 2153 N N . GLY A 1 288 ? -9.169 17.225 15.741 1.00 56.19 288 GLY A N 1
ATOM 2154 C CA . GLY A 1 288 ? -10.012 16.524 14.766 1.00 56.19 288 GLY A CA 1
ATOM 2155 C C . GLY A 1 288 ? -9.737 16.865 13.295 1.00 56.19 288 GLY A C 1
ATOM 2156 O O . GLY A 1 288 ? -10.469 16.388 12.430 1.00 56.19 288 GLY A O 1
ATOM 2157 N N . ASP A 1 289 ? -8.687 17.640 12.990 1.00 60.12 289 ASP A N 1
ATOM 2158 C CA . ASP A 1 289 ? -8.245 17.906 11.613 1.00 60.12 289 ASP A CA 1
ATOM 2159 C C . ASP A 1 289 ? -7.282 16.821 11.098 1.00 60.12 289 ASP A C 1
ATOM 2161 O O . ASP A 1 289 ? -6.068 16.852 11.323 1.00 60.12 289 ASP A O 1
ATOM 2165 N N . TYR A 1 290 ? -7.830 15.861 10.354 1.00 68.25 290 TYR A N 1
ATOM 2166 C CA . TYR A 1 290 ? -7.078 14.748 9.771 1.00 68.25 290 TYR A CA 1
ATOM 2167 C C . TYR A 1 290 ? -6.293 15.107 8.494 1.00 68.25 290 TYR A C 1
ATOM 2169 O O . TYR A 1 290 ? -5.666 14.220 7.917 1.00 68.25 290 TYR A O 1
ATOM 2177 N N . SER A 1 291 ? -6.258 16.367 8.043 1.00 66.62 291 SER A N 1
ATOM 2178 C CA . SER A 1 291 ? -5.462 16.776 6.865 1.00 66.62 291 SER A CA 1
ATOM 2179 C C . SER A 1 291 ? -3.954 16.526 7.041 1.00 66.62 291 SER A C 1
ATOM 2181 O O . SER A 1 291 ? -3.232 16.200 6.097 1.00 66.62 291 SER A O 1
ATOM 2183 N N . THR A 1 292 ? -3.482 16.579 8.286 1.00 71.75 292 THR A N 1
ATOM 2184 C CA . THR A 1 292 ? -2.100 16.248 8.666 1.00 71.75 292 THR A CA 1
ATOM 2185 C C . THR A 1 292 ? -1.774 14.757 8.519 1.00 71.75 292 THR A C 1
ATOM 2187 O O . THR A 1 292 ? -0.606 14.392 8.385 1.00 71.75 292 THR A O 1
ATOM 2190 N N . LEU A 1 293 ? -2.789 13.886 8.477 1.00 76.00 293 LEU A N 1
ATOM 2191 C CA . LEU A 1 293 ? -2.621 12.442 8.308 1.00 76.00 293 LEU A CA 1
ATOM 2192 C C . LEU A 1 293 ? -2.223 12.089 6.873 1.00 76.00 293 LEU A C 1
ATOM 2194 O O . LEU A 1 293 ? -1.323 11.277 6.667 1.00 76.00 293 LEU A O 1
ATOM 2198 N N . SER A 1 294 ? -2.845 12.729 5.878 1.00 77.38 294 SER A N 1
ATOM 2199 C CA . SER A 1 294 ? -2.482 12.513 4.473 1.00 77.38 294 SER A CA 1
ATOM 2200 C C . SER A 1 294 ? -1.063 12.983 4.167 1.00 77.38 294 SER A C 1
ATOM 2202 O O . SER A 1 294 ? -0.350 12.298 3.440 1.00 77.38 294 SER A O 1
ATOM 2204 N N . ALA A 1 295 ? -0.637 14.106 4.754 1.00 75.69 295 ALA A N 1
ATOM 2205 C CA . ALA A 1 295 ? 0.729 14.603 4.603 1.00 75.69 295 ALA A CA 1
ATOM 2206 C C . ALA A 1 295 ? 1.747 13.623 5.205 1.00 75.69 295 ALA A C 1
ATOM 2208 O O . ALA A 1 295 ? 2.706 13.249 4.539 1.00 75.69 295 ALA A O 1
ATOM 2209 N N . PHE A 1 296 ? 1.477 13.119 6.415 1.00 82.06 296 PHE A N 1
ATOM 2210 C CA . PHE A 1 296 ? 2.328 12.116 7.053 1.00 82.06 296 PHE A CA 1
ATOM 2211 C C . PHE A 1 296 ? 2.483 10.855 6.192 1.00 82.06 296 PHE A C 1
ATOM 2213 O O . PHE A 1 296 ? 3.601 10.414 5.954 1.00 82.06 296 PHE A O 1
ATOM 2220 N N . PHE A 1 297 ? 1.392 10.286 5.667 1.00 82.75 297 PHE A N 1
ATOM 2221 C CA . PHE A 1 297 ? 1.487 9.094 4.814 1.00 82.75 297 PHE A CA 1
ATOM 2222 C C . PHE A 1 297 ? 2.158 9.359 3.462 1.00 82.75 297 PHE A C 1
ATOM 2224 O O . PHE A 1 297 ? 2.830 8.469 2.941 1.00 82.75 297 PHE A O 1
ATOM 2231 N N . ALA A 1 298 ? 2.008 10.560 2.897 1.00 81.25 298 ALA A N 1
ATOM 2232 C CA . ALA A 1 298 ? 2.744 10.952 1.700 1.00 81.25 298 ALA A CA 1
ATOM 2233 C C . ALA A 1 298 ? 4.257 10.956 1.965 1.00 81.25 298 ALA A C 1
ATOM 2235 O O . ALA A 1 298 ? 5.006 10.342 1.203 1.00 81.25 298 ALA A O 1
ATOM 2236 N N . ASP A 1 299 ? 4.687 11.542 3.086 1.00 82.00 299 ASP A N 1
ATOM 2237 C CA . ASP A 1 299 ? 6.094 11.550 3.487 1.00 82.00 299 ASP A CA 1
ATOM 2238 C C . ASP A 1 299 ? 6.607 10.130 3.774 1.00 82.00 299 ASP A C 1
ATOM 2240 O O . ASP A 1 299 ? 7.714 9.789 3.365 1.00 82.00 299 ASP A O 1
ATOM 2244 N N . VAL A 1 300 ? 5.803 9.261 4.401 1.00 84.50 300 VAL A N 1
ATOM 2245 C CA . VAL A 1 300 ? 6.166 7.847 4.623 1.00 84.50 300 VAL A CA 1
ATOM 2246 C C . VAL A 1 300 ? 6.371 7.108 3.302 1.00 84.50 300 VAL A C 1
ATOM 2248 O O . VAL A 1 300 ? 7.366 6.404 3.145 1.00 84.50 300 VAL A O 1
ATOM 2251 N N . ASN A 1 301 ? 5.460 7.269 2.344 1.00 83.44 301 ASN A N 1
ATOM 2252 C CA . ASN A 1 301 ? 5.567 6.605 1.044 1.00 83.44 301 ASN A CA 1
ATOM 2253 C C . ASN A 1 301 ? 6.769 7.106 0.237 1.00 83.44 301 ASN A C 1
ATOM 2255 O O . ASN A 1 301 ? 7.375 6.336 -0.505 1.00 83.44 301 ASN A O 1
ATOM 2259 N N . GLN A 1 302 ? 7.102 8.390 0.365 1.00 80.38 302 GLN A N 1
ATOM 2260 C CA . GLN A 1 302 ? 8.181 9.009 -0.393 1.00 80.38 302 GLN A CA 1
ATOM 2261 C C . GLN A 1 302 ? 9.561 8.800 0.245 1.00 80.38 302 GLN A C 1
ATOM 2263 O O . GLN A 1 302 ? 10.534 8.557 -0.467 1.00 80.38 302 GLN A O 1
ATOM 2268 N N . LEU A 1 303 ? 9.668 8.942 1.567 1.00 84.00 303 LEU A N 1
ATOM 2269 C CA . LEU A 1 303 ? 10.941 8.985 2.294 1.00 84.00 303 LEU A CA 1
ATOM 2270 C C . LEU A 1 303 ? 11.229 7.707 3.086 1.00 84.00 303 LEU A C 1
ATOM 2272 O O . LEU A 1 303 ? 12.371 7.478 3.482 1.00 84.00 303 LEU A O 1
ATOM 2276 N N . GLY A 1 304 ? 10.216 6.876 3.323 1.00 83.06 304 GLY A N 1
ATOM 2277 C CA . GLY A 1 304 ? 10.323 5.701 4.176 1.00 83.06 304 GLY A CA 1
ATOM 2278 C C . GLY A 1 304 ? 10.412 6.041 5.666 1.00 83.06 304 GLY A C 1
ATOM 2279 O O . GLY A 1 304 ? 10.221 7.178 6.103 1.00 83.06 304 GLY A O 1
ATOM 2280 N N . LEU A 1 305 ? 10.699 5.016 6.465 1.00 84.44 305 LEU A N 1
ATOM 2281 C CA . LEU A 1 305 ? 10.798 5.099 7.921 1.00 84.44 305 LEU A CA 1
ATOM 2282 C C . LEU A 1 305 ? 12.209 4.726 8.370 1.00 84.44 305 LEU A C 1
ATOM 2284 O O . LEU A 1 305 ? 12.817 3.808 7.819 1.00 84.44 305 LEU A O 1
ATOM 2288 N N . MET A 1 306 ? 12.699 5.385 9.417 1.00 80.19 306 MET A N 1
ATOM 2289 C CA . MET A 1 306 ? 13.945 5.026 10.087 1.00 80.19 306 MET A CA 1
ATOM 2290 C C . MET A 1 306 ? 13.683 4.731 11.566 1.00 80.19 306 MET A C 1
ATOM 2292 O O . MET A 1 306 ? 13.321 5.608 12.351 1.00 80.19 306 MET A O 1
ATOM 2296 N N . GLY A 1 307 ? 13.898 3.470 11.949 1.00 78.38 307 GLY A N 1
ATOM 2297 C CA . GLY A 1 307 ? 13.672 2.988 13.311 1.00 78.38 307 GLY A CA 1
ATOM 2298 C C . GLY A 1 307 ? 12.190 2.929 13.694 1.00 78.38 307 GLY A C 1
ATOM 2299 O O . GLY A 1 307 ? 11.316 2.733 12.851 1.00 78.38 307 GLY A O 1
ATOM 2300 N N . ASN A 1 308 ? 11.909 3.081 14.990 1.00 76.31 308 ASN A N 1
ATOM 2301 C CA . ASN A 1 308 ? 10.541 3.065 15.503 1.00 76.31 308 ASN A CA 1
ATOM 2302 C C . ASN A 1 308 ? 9.886 4.436 15.306 1.00 76.31 308 ASN A C 1
ATOM 2304 O O . ASN A 1 308 ? 10.299 5.425 15.916 1.00 76.31 308 ASN A O 1
ATOM 2308 N N . VAL A 1 309 ? 8.832 4.475 14.493 1.00 82.00 309 VAL A N 1
ATOM 2309 C CA . VAL A 1 309 ? 7.991 5.660 14.301 1.00 82.00 309 VAL A CA 1
ATOM 2310 C C . VAL A 1 309 ? 6.660 5.446 15.002 1.00 82.00 309 VAL A C 1
ATOM 2312 O O . VAL A 1 309 ? 5.976 4.454 14.769 1.00 82.00 309 VAL A O 1
ATOM 2315 N N . THR A 1 310 ? 6.294 6.369 15.888 1.00 77.25 310 THR A N 1
ATOM 2316 C CA . THR A 1 310 ? 5.008 6.344 16.596 1.00 77.25 310 THR A CA 1
ATOM 2317 C C . THR A 1 310 ? 4.182 7.550 16.180 1.00 77.25 310 THR A C 1
ATOM 2319 O O . THR A 1 310 ? 4.532 8.681 16.505 1.00 77.25 310 THR A O 1
ATOM 2322 N N . ALA A 1 311 ? 3.064 7.317 15.499 1.00 76.38 311 ALA A N 1
ATOM 2323 C CA . ALA A 1 311 ? 2.078 8.352 15.218 1.00 76.38 311 ALA A CA 1
ATOM 2324 C C . ALA A 1 311 ? 0.994 8.346 16.307 1.00 76.38 311 ALA A C 1
ATOM 2326 O O . ALA A 1 311 ? 0.371 7.315 16.560 1.00 76.38 311 ALA A O 1
ATOM 2327 N N . LYS A 1 312 ? 0.767 9.487 16.964 1.00 75.44 312 LYS A N 1
ATOM 2328 C CA . LYS A 1 312 ? -0.311 9.673 17.946 1.00 75.44 312 LYS A CA 1
ATOM 2329 C C . LYS A 1 312 ? -1.406 10.541 17.347 1.00 75.44 312 LYS A C 1
ATOM 2331 O O . LYS A 1 312 ? -1.126 11.649 16.898 1.00 75.44 312 LYS A O 1
ATOM 2336 N N . ILE A 1 313 ? -2.640 10.051 17.406 1.00 75.50 313 ILE A N 1
ATOM 2337 C CA . ILE A 1 313 ? -3.836 10.801 17.019 1.00 75.50 313 ILE A CA 1
ATOM 2338 C C . ILE A 1 313 ? -4.528 11.270 18.298 1.00 75.50 313 ILE A C 1
ATOM 2340 O O . ILE A 1 313 ? -4.816 10.452 19.171 1.00 75.50 313 ILE A O 1
ATOM 2344 N N . ILE A 1 314 ? -4.759 12.579 18.429 1.00 69.12 314 ILE A N 1
ATOM 2345 C CA . ILE A 1 314 ? -5.442 13.168 19.591 1.00 69.12 314 ILE A CA 1
ATOM 2346 C C . ILE A 1 314 ? -6.747 13.810 19.126 1.00 69.12 314 ILE A C 1
ATOM 2348 O O . ILE A 1 314 ? -6.744 14.910 18.578 1.00 69.12 314 ILE A O 1
ATOM 2352 N N . SER A 1 315 ? -7.860 13.126 19.383 1.00 67.44 315 SER A N 1
ATOM 2353 C CA . SER A 1 315 ? -9.209 13.621 19.098 1.00 67.44 315 SER A CA 1
ATOM 2354 C C . SER A 1 315 ? -9.842 14.208 20.361 1.00 67.44 315 SER A C 1
ATOM 2356 O O . SER A 1 315 ? -9.785 13.595 21.427 1.00 67.44 315 SER A O 1
ATOM 2358 N N . ASP A 1 316 ? -10.469 15.380 20.245 1.00 71.62 316 ASP A N 1
ATOM 2359 C CA . ASP A 1 316 ? -11.253 15.966 21.334 1.00 71.62 316 ASP A CA 1
ATOM 2360 C C . ASP A 1 316 ? -12.629 15.285 21.413 1.00 71.62 316 ASP A C 1
ATOM 2362 O O . ASP A 1 316 ? -13.461 15.427 20.518 1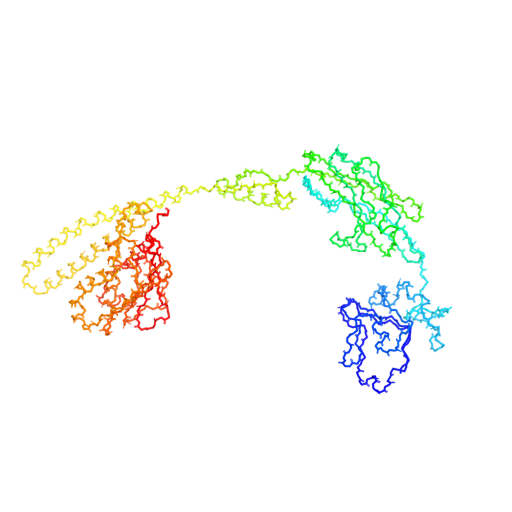.00 71.62 316 ASP A O 1
ATOM 2366 N N . ILE A 1 317 ? -12.851 14.513 22.480 1.00 77.31 317 ILE A N 1
ATOM 2367 C CA . ILE A 1 317 ? -14.117 13.813 22.762 1.00 77.31 317 ILE A CA 1
ATOM 2368 C C . ILE A 1 317 ? -14.885 14.438 23.934 1.00 77.31 317 ILE A C 1
ATOM 2370 O O . ILE A 1 317 ? -15.845 13.845 24.434 1.00 77.31 317 ILE A O 1
ATOM 2374 N N . THR A 1 318 ? -14.465 15.619 24.397 1.00 77.44 318 THR A N 1
ATOM 2375 C CA . THR A 1 318 ? -14.967 16.239 25.631 1.00 77.44 318 THR A CA 1
ATOM 2376 C C . THR A 1 318 ? -16.478 16.452 25.583 1.00 77.44 318 THR A C 1
ATOM 2378 O O . THR A 1 318 ? -17.183 16.081 26.520 1.00 77.44 318 THR A O 1
ATOM 2381 N N . GLU A 1 319 ? -17.000 16.981 24.474 1.00 74.56 319 GLU A N 1
ATOM 2382 C CA . GLU A 1 319 ? -18.434 17.265 24.348 1.00 74.56 319 GLU A CA 1
ATOM 2383 C C . GLU A 1 319 ? -19.278 15.986 24.278 1.00 74.56 319 GLU A C 1
ATOM 2385 O O . GLU A 1 319 ? -20.359 15.920 24.861 1.00 74.56 319 GLU A O 1
ATOM 2390 N N . ILE A 1 320 ? -18.760 14.932 23.640 1.00 75.94 320 ILE A N 1
ATOM 2391 C CA . ILE A 1 320 ? -19.435 13.629 23.568 1.00 75.94 320 ILE A CA 1
ATOM 2392 C C . ILE A 1 320 ? -19.578 13.050 24.979 1.00 75.94 320 ILE A C 1
ATOM 2394 O O . ILE A 1 320 ? -20.691 12.734 25.404 1.00 75.94 320 ILE A O 1
ATOM 2398 N N . LYS A 1 321 ? -18.476 13.001 25.740 1.00 77.00 321 LYS A N 1
ATOM 2399 C CA . LYS A 1 321 ? -18.483 12.518 27.130 1.00 77.00 321 LYS A CA 1
ATOM 2400 C C . LYS A 1 321 ? -19.365 13.381 28.038 1.00 77.00 321 LYS A C 1
ATOM 2402 O O . LYS A 1 321 ? -20.077 12.849 28.889 1.00 77.00 321 LYS A O 1
ATOM 2407 N N . ARG A 1 322 ? -19.384 14.702 27.836 1.00 76.56 322 ARG A N 1
ATOM 2408 C CA . ARG A 1 322 ? -20.262 15.624 28.572 1.00 76.56 322 ARG A CA 1
ATOM 2409 C C . ARG A 1 322 ? -21.743 15.341 28.301 1.00 76.56 322 ARG A C 1
ATOM 2411 O O . ARG A 1 322 ? -22.527 15.288 29.246 1.00 76.56 322 ARG A O 1
ATOM 2418 N N . ILE A 1 323 ? -22.135 15.137 27.042 1.00 77.19 323 ILE A N 1
ATOM 2419 C CA . ILE A 1 323 ? -23.522 14.816 26.668 1.00 77.19 323 ILE A CA 1
ATOM 2420 C C . ILE A 1 323 ? -23.946 13.455 27.233 1.00 77.19 323 ILE A C 1
ATOM 2422 O O . ILE A 1 323 ? -25.067 13.328 27.730 1.00 77.19 323 ILE A O 1
ATOM 2426 N N . GLU A 1 324 ? -23.075 12.446 27.175 1.00 77.50 324 GLU A N 1
ATOM 2427 C CA . GLU A 1 324 ? -23.328 11.129 27.776 1.00 77.50 324 GLU A CA 1
ATOM 2428 C C . GLU A 1 324 ? -23.582 11.241 29.283 1.00 77.50 324 GLU A C 1
ATOM 2430 O O . GLU A 1 324 ? -24.582 10.715 29.779 1.00 77.50 324 GLU A O 1
ATOM 2435 N N . GLN A 1 325 ? -22.742 11.998 29.994 1.00 75.56 325 GLN A N 1
ATOM 2436 C CA . GLN A 1 325 ? -22.891 12.217 31.430 1.00 75.56 325 GLN A CA 1
ATOM 2437 C C . GLN A 1 325 ? -24.199 12.950 31.770 1.00 75.56 325 GLN A C 1
ATOM 2439 O O . GLN A 1 325 ? -24.947 12.497 32.633 1.00 75.56 325 GLN A O 1
ATOM 2444 N N . ILE A 1 326 ? -24.538 14.025 31.044 1.00 74.19 326 ILE A N 1
ATOM 2445 C CA . ILE A 1 326 ? -25.793 14.771 31.255 1.00 74.19 326 ILE A CA 1
ATOM 2446 C C . ILE A 1 326 ? -27.015 13.869 31.040 1.00 74.19 326 ILE A C 1
ATOM 2448 O O . ILE A 1 326 ? -27.962 13.910 31.829 1.00 74.19 326 ILE A O 1
ATOM 2452 N N . LYS A 1 327 ? -27.013 13.038 29.988 1.00 72.75 327 LYS A N 1
ATOM 2453 C CA . LYS A 1 327 ? -28.107 12.086 29.729 1.00 72.75 327 LYS A CA 1
ATOM 2454 C C . LYS A 1 327 ? -28.268 11.092 30.876 1.00 72.75 327 LYS A C 1
ATOM 2456 O O . LYS A 1 327 ? -29.395 10.814 31.281 1.00 72.75 327 LYS A O 1
ATOM 2461 N N . LYS A 1 328 ? -27.158 10.572 31.398 1.00 73.88 328 LYS A N 1
ATOM 2462 C CA . LYS A 1 328 ? -27.150 9.621 32.511 1.00 73.88 328 LYS A CA 1
ATOM 2463 C C . LYS A 1 328 ? -27.708 10.244 33.792 1.00 73.88 328 LYS A C 1
ATOM 2465 O O . LYS A 1 328 ? -28.635 9.689 34.382 1.00 73.88 328 LYS A O 1
ATOM 2470 N N . ASP A 1 329 ? -27.212 11.422 34.164 1.00 71.44 329 ASP A N 1
ATOM 2471 C CA . ASP A 1 329 ? -27.657 12.140 35.364 1.00 71.44 329 ASP A CA 1
ATOM 2472 C C . ASP A 1 329 ? -29.148 12.498 35.282 1.00 71.44 329 ASP A C 1
ATOM 2474 O O . ASP A 1 329 ? -29.884 12.372 36.262 1.00 71.44 329 ASP A O 1
ATOM 2478 N N . PHE A 1 330 ? -29.631 12.870 34.092 1.00 72.69 330 PHE A N 1
ATOM 2479 C CA . PHE A 1 330 ? -31.052 13.116 33.855 1.00 72.69 330 PHE A CA 1
ATOM 2480 C C . PHE A 1 330 ? -31.913 11.872 34.119 1.00 72.69 330 PHE A C 1
ATOM 2482 O O . PHE A 1 330 ? -32.912 11.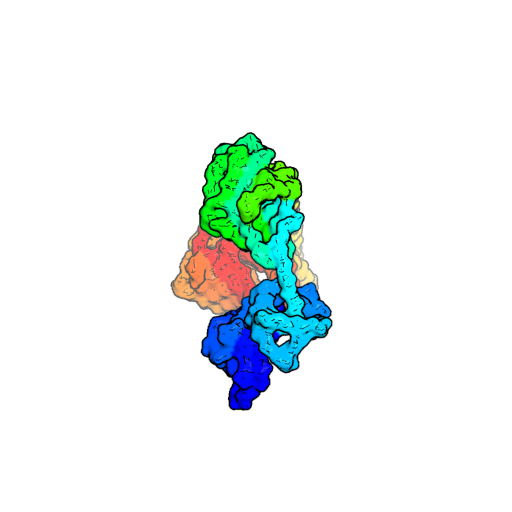962 34.834 1.00 72.69 330 PHE A O 1
ATOM 2489 N N . VAL A 1 331 ? -31.532 10.706 33.585 1.00 76.44 331 VAL A N 1
ATOM 2490 C CA . VAL A 1 331 ? -32.303 9.461 33.755 1.00 76.44 331 VAL A CA 1
ATOM 2491 C C . VAL A 1 331 ? -32.349 9.024 35.219 1.00 76.44 331 VAL A C 1
ATOM 2493 O O . VAL A 1 331 ? -33.415 8.626 35.699 1.00 76.44 331 VAL A O 1
ATOM 2496 N N . ILE A 1 332 ? -31.230 9.134 35.940 1.00 73.50 332 ILE A N 1
ATOM 2497 C CA . ILE A 1 332 ? -31.157 8.807 37.370 1.00 73.50 332 ILE A CA 1
ATOM 2498 C C . ILE A 1 332 ? -32.105 9.712 38.163 1.00 73.50 332 ILE A C 1
ATOM 2500 O O . ILE A 1 332 ? -32.982 9.214 38.874 1.00 73.50 332 ILE A O 1
ATOM 2504 N N . ASN A 1 333 ? -31.991 11.031 37.987 1.00 61.69 333 ASN A N 1
ATOM 2505 C CA . ASN A 1 333 ? -32.795 12.005 38.727 1.00 61.69 333 ASN A CA 1
ATOM 2506 C C . ASN A 1 333 ? -34.297 11.841 38.456 1.00 61.69 333 ASN A C 1
ATOM 2508 O O . ASN A 1 333 ? -35.083 11.732 39.397 1.00 61.69 333 ASN A O 1
ATOM 2512 N N . VAL A 1 334 ? -34.704 11.737 37.185 1.00 73.44 334 VAL A N 1
ATOM 2513 C CA . VAL A 1 334 ? -36.119 11.540 36.816 1.00 73.44 334 VAL A CA 1
ATOM 2514 C C . VAL A 1 334 ? -36.672 10.255 37.424 1.00 73.44 334 VAL A C 1
ATOM 2516 O O . VAL A 1 334 ? -37.793 10.232 37.928 1.00 73.44 334 VAL A O 1
ATOM 2519 N N . SER A 1 335 ? -35.893 9.177 37.417 1.00 76.38 335 SER A N 1
ATOM 2520 C CA . SER A 1 335 ? -36.359 7.898 37.944 1.00 76.38 335 SER A CA 1
ATOM 2521 C C . SER A 1 335 ? -36.550 7.925 39.466 1.00 76.38 335 SER A C 1
ATOM 2523 O O . SER A 1 335 ? -37.524 7.364 39.973 1.00 76.38 335 SER A O 1
ATOM 2525 N N . HIS A 1 336 ? -35.673 8.605 40.211 1.00 71.75 336 HIS A N 1
ATOM 2526 C CA . HIS A 1 336 ? -35.848 8.790 41.655 1.00 71.75 336 HIS A CA 1
ATOM 2527 C C . HIS A 1 336 ? -37.090 9.626 41.988 1.00 71.75 336 HIS A C 1
ATOM 2529 O O . HIS A 1 336 ? -37.886 9.210 42.836 1.00 71.75 336 HIS A O 1
ATOM 2535 N N . GLU A 1 337 ? -37.308 10.731 41.274 1.00 68.38 337 GLU A N 1
ATOM 2536 C CA . GLU A 1 337 ? -38.480 11.600 41.457 1.00 68.38 337 GLU A CA 1
ATOM 2537 C C . GLU A 1 337 ? -39.799 10.913 41.074 1.00 68.38 337 GLU A C 1
ATOM 2539 O O . GLU A 1 337 ? -40.835 11.209 41.659 1.00 68.38 337 GLU A O 1
ATOM 2544 N N . LEU A 1 338 ? -39.785 9.945 40.148 1.00 75.88 338 LEU A N 1
ATOM 2545 C CA . LEU A 1 338 ? -40.969 9.145 39.802 1.00 75.88 338 LEU A CA 1
ATOM 2546 C C . LEU A 1 338 ? -41.265 8.027 40.813 1.00 75.88 338 LEU A C 1
ATOM 2548 O O . LEU A 1 338 ? -42.428 7.680 41.034 1.00 75.88 338 LEU A O 1
ATOM 2552 N N . LYS A 1 339 ? -40.241 7.449 41.452 1.00 73.38 339 LYS A N 1
ATOM 2553 C CA . LYS A 1 339 ? -40.407 6.329 42.396 1.00 73.38 339 LYS A CA 1
ATOM 2554 C C . LYS A 1 339 ? -41.233 6.720 43.626 1.00 73.38 339 LYS A C 1
ATOM 2556 O O . LYS A 1 339 ? -42.080 5.942 44.072 1.00 73.38 339 LYS A O 1
ATOM 2561 N N . THR A 1 340 ? -40.994 7.908 44.168 1.00 62.72 340 THR A N 1
ATOM 2562 C CA . THR A 1 340 ? -41.652 8.419 45.381 1.00 62.72 340 THR A CA 1
ATOM 2563 C C . THR A 1 340 ? -43.175 8.585 45.223 1.00 62.72 340 THR A C 1
ATOM 2565 O O . THR A 1 340 ? -43.906 7.944 45.984 1.00 62.72 340 THR A O 1
ATOM 2568 N N . PRO A 1 341 ? -43.703 9.338 44.233 1.00 63.94 341 PRO A N 1
ATOM 2569 C CA . PRO A 1 341 ? -45.145 9.502 44.053 1.00 63.94 341 PRO A CA 1
ATOM 2570 C C . PRO A 1 341 ? -45.840 8.189 43.681 1.00 63.94 341 PRO A C 1
ATOM 2572 O O . PRO A 1 341 ? -46.939 7.930 44.164 1.00 63.94 341 PRO A O 1
ATOM 2575 N N . LEU A 1 342 ? -45.200 7.310 42.900 1.00 80.38 342 LEU A N 1
ATOM 2576 C CA . LEU A 1 342 ? -45.768 5.995 42.579 1.00 80.38 342 LEU A CA 1
ATOM 2577 C C . LEU A 1 342 ? -45.916 5.101 43.817 1.00 80.38 342 LEU A C 1
ATOM 2579 O O . LEU A 1 342 ? -46.892 4.363 43.928 1.00 80.38 342 LEU A O 1
ATOM 2583 N N . THR A 1 343 ? -44.976 5.187 44.761 1.00 72.75 343 THR A N 1
ATOM 2584 C CA . THR A 1 343 ? -45.057 4.443 46.027 1.00 72.75 343 THR A CA 1
ATOM 2585 C C . THR A 1 343 ? -46.209 4.961 46.895 1.00 72.75 343 THR A C 1
ATOM 2587 O O . THR A 1 343 ? -46.936 4.160 47.476 1.00 72.75 343 THR A O 1
ATOM 2590 N N . ALA A 1 344 ? -46.435 6.279 46.927 1.00 69.06 344 ALA A N 1
ATOM 2591 C CA . ALA A 1 344 ? -47.577 6.874 47.625 1.00 69.06 344 ALA A CA 1
ATOM 2592 C C . ALA A 1 344 ? -48.921 6.479 46.986 1.00 69.06 344 ALA A C 1
ATOM 2594 O O . ALA A 1 344 ? -49.837 6.062 47.690 1.00 69.06 344 ALA A O 1
ATOM 2595 N N . ILE A 1 345 ? -49.020 6.536 45.651 1.00 78.00 345 ILE A N 1
ATOM 2596 C CA . ILE A 1 345 ? -50.206 6.088 44.899 1.00 78.00 345 ILE A CA 1
ATOM 2597 C C . ILE A 1 345 ? -50.509 4.619 45.202 1.00 78.00 345 ILE A C 1
ATOM 2599 O O . ILE A 1 345 ? -51.663 4.272 45.441 1.00 78.00 345 ILE A O 1
ATOM 2603 N N . LYS A 1 346 ? -49.483 3.760 45.236 1.00 79.62 346 LYS A N 1
ATOM 2604 C CA . LYS A 1 346 ? -49.643 2.351 45.603 1.00 79.62 346 LYS A CA 1
ATOM 2605 C C . LYS A 1 346 ? -50.222 2.188 47.011 1.00 79.62 346 LYS A C 1
ATOM 2607 O O . LYS A 1 346 ? -51.169 1.428 47.164 1.00 79.62 346 LYS A O 1
ATOM 2612 N N . GLY A 1 347 ? -49.705 2.927 47.994 1.00 74.88 347 GLY A N 1
ATOM 2613 C CA . GLY A 1 347 ? -50.214 2.880 49.368 1.00 74.88 347 GLY A CA 1
ATOM 2614 C C . GLY A 1 347 ? -51.694 3.261 49.463 1.00 74.88 347 GLY A C 1
ATOM 2615 O O . GLY A 1 347 ? -52.471 2.538 50.074 1.00 74.88 347 GLY A O 1
ATOM 2616 N N . PHE A 1 348 ? -52.118 4.335 48.785 1.00 73.81 348 PHE A N 1
ATOM 2617 C CA . PHE A 1 348 ? -53.534 4.727 48.759 1.00 73.81 348 PHE A CA 1
ATOM 2618 C C . PHE A 1 348 ? -54.430 3.703 48.061 1.00 73.81 348 PHE A C 1
ATOM 2620 O O . PHE A 1 348 ? -55.561 3.490 48.483 1.00 73.81 348 PHE A O 1
ATOM 2627 N N . ILE A 1 349 ? -53.936 3.064 47.000 1.00 85.56 349 ILE A N 1
ATOM 2628 C CA . ILE A 1 349 ? -54.659 1.994 46.311 1.00 85.56 349 ILE A CA 1
ATOM 2629 C C . ILE A 1 349 ? -54.848 0.787 47.235 1.00 85.56 349 ILE A C 1
ATOM 2631 O O . ILE A 1 349 ? -55.957 0.276 47.307 1.00 85.56 349 ILE A O 1
ATOM 2635 N N . GLU A 1 350 ? -53.806 0.365 47.957 1.00 79.06 350 GLU A N 1
ATOM 2636 C CA . GLU A 1 350 ? -53.887 -0.737 48.928 1.00 79.06 350 GLU A CA 1
ATOM 2637 C C . GLU A 1 350 ? -54.905 -0.425 50.038 1.00 79.06 350 GLU A C 1
ATOM 2639 O O . GLU A 1 350 ? -55.732 -1.274 50.352 1.00 79.06 350 GLU A O 1
ATOM 2644 N N . THR A 1 351 ? -54.938 0.814 50.547 1.00 78.50 351 THR A N 1
ATOM 2645 C CA . THR A 1 351 ? -55.971 1.254 51.504 1.00 78.50 351 THR A CA 1
ATOM 2646 C C . THR A 1 351 ? -57.380 1.224 50.901 1.00 78.50 351 THR A C 1
ATOM 2648 O O . THR A 1 351 ? -58.317 0.758 51.542 1.00 78.50 351 THR A O 1
ATOM 2651 N N . LEU A 1 352 ? -57.553 1.680 49.656 1.00 81.38 352 LEU A N 1
ATOM 2652 C CA . LEU A 1 352 ? -58.858 1.666 48.983 1.00 81.38 352 LEU A CA 1
ATOM 2653 C C . LEU A 1 352 ? -59.352 0.242 48.681 1.00 81.38 352 LEU A C 1
ATOM 2655 O O . LEU A 1 352 ? -60.558 0.010 48.695 1.00 81.38 352 LEU A O 1
ATOM 2659 N N . GLU A 1 353 ? -58.457 -0.717 48.421 1.00 81.94 353 GLU A N 1
ATOM 2660 C CA . GLU A 1 353 ? -58.830 -2.131 48.244 1.00 81.94 353 GLU A CA 1
ATOM 2661 C C . GLU A 1 353 ? -59.414 -2.746 49.522 1.00 81.94 353 GLU A C 1
ATOM 2663 O O . GLU A 1 353 ? -60.278 -3.615 49.426 1.00 81.94 353 GLU A O 1
ATOM 2668 N N . GLU A 1 354 ? -58.976 -2.295 50.701 1.00 80.12 354 GLU A N 1
ATOM 2669 C CA . GLU A 1 354 ? -59.484 -2.776 51.992 1.00 80.12 354 GLU A CA 1
ATOM 2670 C C . GLU A 1 354 ? -60.875 -2.209 52.334 1.00 80.12 354 GLU A C 1
ATOM 2672 O O . GLU A 1 354 ? -61.661 -2.878 53.007 1.00 80.12 354 GLU A O 1
ATOM 2677 N N . GLU A 1 355 ? -61.208 -1.003 51.858 1.00 78.50 355 GLU A N 1
ATOM 2678 C CA . GLU A 1 355 ? -62.467 -0.311 52.188 1.00 78.50 355 GLU A CA 1
ATOM 2679 C C . GLU A 1 355 ? -63.607 -0.545 51.177 1.00 78.50 355 GLU A C 1
ATOM 2681 O O . GLU A 1 355 ? -64.783 -0.319 51.487 1.00 78.50 355 GLU A O 1
ATOM 2686 N N . VAL A 1 356 ? -63.300 -0.987 49.955 1.00 82.50 356 VAL A N 1
ATOM 2687 C CA . VAL A 1 356 ? -64.294 -1.116 48.880 1.00 82.50 356 VAL A CA 1
ATOM 2688 C C . VAL A 1 356 ? -65.058 -2.439 48.947 1.00 82.50 356 VAL A C 1
ATOM 2690 O O . VAL A 1 356 ? -64.499 -3.523 48.837 1.00 82.50 356 VAL A O 1
ATOM 2693 N N . THR A 1 357 ? -66.386 -2.337 49.037 1.00 75.75 357 THR A N 1
ATOM 2694 C CA . THR A 1 357 ? -67.317 -3.482 49.078 1.00 75.75 357 THR A CA 1
ATOM 2695 C C . THR A 1 357 ? -67.989 -3.787 47.735 1.00 75.75 357 THR A C 1
ATOM 2697 O O . THR A 1 357 ? -68.577 -4.852 47.569 1.00 75.75 357 THR A O 1
ATOM 2700 N N . ASN A 1 358 ? -67.912 -2.869 46.765 1.00 84.81 358 ASN A N 1
ATOM 2701 C CA . ASN A 1 358 ? -68.471 -3.045 45.423 1.00 84.81 358 ASN A CA 1
ATOM 2702 C C . ASN A 1 358 ? -67.461 -3.771 44.510 1.00 84.81 358 ASN A C 1
ATOM 2704 O O . ASN A 1 358 ? -66.361 -3.264 44.285 1.00 84.81 358 ASN A O 1
ATOM 2708 N N . GLU A 1 359 ? -67.850 -4.923 43.950 1.00 78.56 359 GLU A N 1
ATOM 2709 C CA . GLU A 1 359 ? -66.997 -5.758 43.084 1.00 78.56 359 GLU A CA 1
ATOM 2710 C C . GLU A 1 359 ? -66.489 -5.033 41.824 1.00 78.56 359 GLU A C 1
ATOM 2712 O O . GLU A 1 359 ? -65.353 -5.252 41.399 1.00 78.56 359 GLU A O 1
ATOM 2717 N N . GLU A 1 360 ? -67.284 -4.136 41.238 1.00 73.75 360 GLU A N 1
ATOM 2718 C CA . GLU A 1 360 ? -66.910 -3.367 40.046 1.00 73.75 360 GLU A CA 1
ATOM 2719 C C . GLU A 1 360 ? -65.852 -2.302 40.380 1.00 73.75 360 GLU A C 1
ATOM 2721 O O . GLU A 1 360 ? -64.863 -2.139 39.664 1.00 73.75 360 GLU A O 1
ATOM 2726 N N . HIS A 1 361 ? -65.991 -1.626 41.524 1.00 79.12 361 HIS A N 1
ATOM 2727 C CA . HIS A 1 361 ? -64.980 -0.682 42.011 1.00 79.12 361 HIS A CA 1
ATOM 2728 C C . HIS A 1 361 ? -63.682 -1.394 42.405 1.00 79.12 361 HIS A C 1
ATOM 2730 O O . HIS A 1 361 ? -62.598 -0.916 42.066 1.00 79.12 361 HIS A O 1
ATOM 2736 N N . LEU A 1 362 ? -63.780 -2.559 43.055 1.00 80.69 362 LEU A N 1
ATOM 2737 C CA . LEU A 1 362 ? -62.618 -3.381 43.392 1.00 80.69 362 LEU A CA 1
ATOM 2738 C C . LEU A 1 362 ? -61.872 -3.817 42.123 1.00 80.69 362 LEU A C 1
ATOM 2740 O O . LEU A 1 362 ? -60.644 -3.749 42.072 1.00 80.69 362 LEU A O 1
ATOM 2744 N N . HIS A 1 363 ? -62.600 -4.179 41.062 1.00 72.62 363 HIS A N 1
ATOM 2745 C CA . HIS A 1 363 ? -62.012 -4.494 39.762 1.00 72.62 363 HIS A CA 1
ATOM 2746 C C . HIS A 1 363 ? -61.212 -3.318 39.177 1.00 72.62 363 HIS A C 1
ATOM 2748 O O . HIS A 1 363 ? -60.070 -3.504 38.744 1.00 72.62 363 HIS A O 1
ATOM 2754 N N . TYR A 1 364 ? -61.763 -2.099 39.188 1.00 72.88 364 TYR A N 1
ATOM 2755 C CA . TYR A 1 364 ? -61.051 -0.912 38.703 1.00 72.88 364 TYR A CA 1
ATOM 2756 C C . TYR A 1 364 ? -59.824 -0.570 39.555 1.00 72.88 364 TYR A C 1
ATOM 2758 O O . TYR A 1 364 ? -58.766 -0.269 38.999 1.00 72.88 364 TYR A O 1
ATOM 2766 N N . ILE A 1 365 ? -59.916 -0.672 40.881 1.00 83.50 365 ILE A N 1
ATOM 2767 C CA . ILE A 1 365 ? -58.787 -0.408 41.783 1.00 83.50 365 ILE A CA 1
ATOM 2768 C C . ILE A 1 365 ? -57.655 -1.417 41.546 1.00 83.50 365 ILE A C 1
ATOM 2770 O O . ILE A 1 365 ? -56.502 -1.011 41.394 1.00 83.50 365 ILE A O 1
ATOM 2774 N N . GLN A 1 366 ? -57.975 -2.701 41.366 1.00 75.81 366 GLN A N 1
ATOM 2775 C CA . GLN A 1 366 ? -56.995 -3.732 41.007 1.00 75.81 366 GLN A CA 1
ATOM 2776 C C . GLN A 1 366 ? -56.325 -3.470 39.646 1.00 75.81 366 GLN A C 1
ATOM 2778 O O . GLN A 1 366 ? -55.152 -3.815 39.445 1.00 75.81 366 GLN A O 1
ATOM 2783 N N . ILE A 1 367 ? -57.037 -2.859 38.689 1.00 72.50 367 ILE A N 1
ATOM 2784 C CA . ILE A 1 367 ? -56.443 -2.406 37.422 1.00 72.50 367 ILE A CA 1
ATOM 2785 C C . ILE A 1 367 ? -55.435 -1.284 37.691 1.00 72.50 367 ILE A C 1
ATOM 2787 O O . ILE A 1 367 ? -54.288 -1.389 37.243 1.00 72.50 367 ILE A O 1
ATOM 2791 N N . VAL A 1 368 ? -55.814 -0.244 38.442 1.00 77.94 368 VAL A N 1
ATOM 2792 C CA . VAL A 1 368 ? -54.909 0.872 38.771 1.00 77.94 368 VAL A CA 1
ATOM 2793 C C . VAL A 1 368 ? -53.686 0.359 39.536 1.00 77.94 368 VAL A C 1
ATOM 2795 O O . VAL A 1 368 ? -52.562 0.683 39.152 1.00 77.94 368 VAL A O 1
ATOM 2798 N N . ARG A 1 369 ? -53.870 -0.524 40.526 1.00 79.81 369 ARG A N 1
ATOM 2799 C CA . ARG A 1 369 ? -52.786 -1.185 41.269 1.00 79.81 369 ARG A CA 1
ATOM 2800 C C . ARG A 1 369 ? -51.777 -1.837 40.334 1.00 79.81 369 ARG A C 1
ATOM 2802 O O . ARG A 1 369 ? -50.580 -1.569 40.417 1.00 79.81 369 ARG A O 1
ATOM 2809 N N . ARG A 1 370 ? -52.264 -2.648 39.392 1.00 70.81 370 ARG A N 1
ATOM 2810 C CA . ARG A 1 370 ? -51.427 -3.358 38.416 1.00 70.81 370 ARG A CA 1
ATOM 2811 C C . ARG A 1 370 ? -50.627 -2.400 37.535 1.00 70.81 370 ARG A C 1
ATOM 2813 O O . ARG A 1 370 ? -49.469 -2.680 37.225 1.00 70.81 370 ARG A O 1
ATOM 2820 N N . HIS A 1 371 ? -51.226 -1.287 37.113 1.00 71.44 371 HIS A N 1
ATOM 2821 C CA . HIS A 1 371 ? -50.530 -0.267 36.327 1.00 71.44 371 HIS A CA 1
ATOM 2822 C C . HIS A 1 371 ? -49.486 0.494 37.157 1.00 71.44 371 HIS A C 1
ATOM 2824 O O . HIS A 1 371 ? -48.382 0.719 36.658 1.00 71.44 371 HIS A O 1
ATOM 2830 N N . THR A 1 372 ? -49.783 0.809 38.419 1.00 82.25 372 THR A N 1
ATOM 2831 C CA . THR A 1 372 ? -48.836 1.429 39.358 1.00 82.25 372 THR A CA 1
ATOM 2832 C C . THR A 1 372 ? -47.649 0.508 39.640 1.00 82.25 372 THR A C 1
ATOM 2834 O O . THR A 1 372 ? -46.503 0.930 39.492 1.00 82.25 372 THR A O 1
ATOM 2837 N N . ASP A 1 373 ? -47.892 -0.770 39.944 1.00 77.56 373 ASP A N 1
ATOM 2838 C CA . ASP A 1 373 ? -46.837 -1.773 40.135 1.00 77.56 373 ASP A CA 1
ATOM 2839 C C . ASP A 1 373 ? -45.959 -1.908 38.883 1.00 77.56 373 ASP A C 1
ATOM 2841 O O . ASP A 1 373 ? -44.730 -1.932 38.973 1.00 77.56 373 ASP A O 1
ATOM 2845 N N . ARG A 1 374 ? -46.574 -1.920 37.692 1.00 72.62 374 ARG A N 1
ATOM 2846 C CA . ARG A 1 374 ? -45.837 -1.961 36.423 1.00 72.62 374 ARG A CA 1
ATOM 2847 C C . ARG A 1 374 ? -44.937 -0.738 36.242 1.00 72.62 374 ARG A C 1
ATOM 2849 O O . ARG A 1 374 ? -43.798 -0.904 35.811 1.00 72.62 374 ARG A O 1
ATOM 2856 N N . LEU A 1 375 ? -45.419 0.465 36.555 1.00 78.38 375 LEU A N 1
ATOM 2857 C CA . LEU A 1 375 ? -44.615 1.690 36.476 1.00 78.38 375 LEU A CA 1
ATOM 2858 C C . LEU A 1 375 ? -43.446 1.660 37.464 1.00 78.38 375 LEU A C 1
ATOM 2860 O O . LEU A 1 375 ? -42.325 1.985 37.080 1.00 78.38 375 LEU A O 1
ATOM 2864 N N . ILE A 1 376 ? -43.674 1.199 38.697 1.00 80.38 376 ILE A N 1
ATOM 2865 C CA . ILE A 1 376 ? -42.611 1.037 39.698 1.00 80.38 376 ILE A CA 1
ATOM 2866 C C . ILE A 1 376 ? -41.519 0.095 39.178 1.00 80.38 376 ILE A C 1
ATOM 2868 O O . ILE A 1 376 ? -40.335 0.395 39.331 1.00 80.38 376 ILE A O 1
ATOM 2872 N N . THR A 1 377 ? -41.890 -1.022 38.546 1.00 77.88 377 THR A N 1
ATOM 2873 C CA . THR A 1 377 ? -40.915 -1.945 37.946 1.00 77.88 377 THR A CA 1
ATOM 2874 C C . THR A 1 377 ? -40.149 -1.296 36.796 1.00 77.88 377 THR A C 1
ATOM 2876 O O . THR A 1 377 ? -38.931 -1.400 36.775 1.00 77.88 377 THR A O 1
ATOM 2879 N N . ILE A 1 378 ? -40.813 -0.563 35.892 1.00 76.69 378 ILE A N 1
ATOM 2880 C CA . ILE A 1 378 ? -40.135 0.152 34.791 1.00 76.69 378 ILE A CA 1
ATOM 2881 C C . ILE A 1 378 ? -39.094 1.136 35.333 1.00 76.69 378 ILE A C 1
ATOM 2883 O O . ILE A 1 378 ? -37.968 1.166 34.846 1.00 76.69 378 ILE A O 1
ATOM 2887 N N . VAL A 1 379 ? -39.452 1.919 36.352 1.00 81.94 379 VAL A N 1
ATOM 2888 C CA . VAL A 1 379 ? -38.550 2.899 36.975 1.00 81.94 379 VAL A CA 1
ATOM 2889 C C . VAL A 1 379 ? -37.354 2.208 37.640 1.00 81.94 379 VAL A C 1
ATOM 2891 O O . VAL A 1 379 ? -36.219 2.653 37.482 1.00 81.94 379 VAL A O 1
ATOM 2894 N N . LYS A 1 380 ? -37.583 1.098 38.354 1.00 81.75 380 LYS A N 1
ATOM 2895 C CA . LYS A 1 380 ? -36.506 0.302 38.968 1.00 81.75 380 LYS A CA 1
ATOM 2896 C C . LYS A 1 380 ? -35.574 -0.309 37.921 1.00 81.75 380 LYS A C 1
ATOM 2898 O O . LYS A 1 380 ? -34.360 -0.229 38.084 1.00 81.75 380 LYS A O 1
ATOM 2903 N N . ASP A 1 381 ? -36.135 -0.889 36.864 1.00 81.50 381 ASP A N 1
ATOM 2904 C CA . ASP A 1 381 ? -35.378 -1.496 35.769 1.00 81.50 381 ASP A CA 1
ATOM 2905 C C . ASP A 1 381 ? -34.543 -0.443 35.024 1.00 81.50 381 ASP A C 1
ATOM 2907 O O . ASP A 1 381 ? -33.397 -0.707 34.668 1.00 81.50 381 ASP A O 1
ATOM 2911 N N . LEU A 1 382 ? -35.089 0.762 34.822 1.00 82.31 382 LEU A N 1
ATOM 2912 C CA . LEU A 1 382 ? -34.391 1.879 34.182 1.00 82.31 382 LEU A CA 1
ATOM 2913 C C . LEU A 1 382 ? -33.219 2.393 35.027 1.00 82.31 382 LEU A C 1
ATOM 2915 O O . LEU A 1 382 ? -32.129 2.591 34.487 1.00 82.31 382 LEU A O 1
ATOM 2919 N N . LEU A 1 383 ? -33.421 2.572 36.338 1.00 82.31 383 LEU A N 1
ATOM 2920 C CA . LEU A 1 383 ? -32.343 2.933 37.267 1.00 82.31 383 LEU A CA 1
ATOM 2921 C C . LEU A 1 383 ? -31.231 1.900 37.222 1.00 82.31 383 LEU A C 1
ATOM 2923 O O . LEU A 1 383 ? -30.073 2.243 37.005 1.00 82.31 383 LEU A O 1
ATOM 2927 N N . LEU A 1 384 ? -31.603 0.629 37.362 1.00 83.44 384 LEU A N 1
ATOM 2928 C CA . LEU A 1 384 ? -30.644 -0.456 37.350 1.00 83.44 384 LEU A CA 1
ATOM 2929 C C . LEU A 1 384 ? -29.861 -0.507 36.037 1.00 83.44 384 LEU A C 1
ATOM 2931 O O . LEU A 1 384 ? -28.646 -0.650 36.060 1.00 83.44 384 LEU A O 1
ATOM 2935 N N . LEU A 1 385 ? -30.536 -0.397 34.896 1.00 83.38 385 LEU A N 1
ATOM 2936 C CA . LEU A 1 385 ? -29.866 -0.395 33.603 1.00 83.38 385 LEU A CA 1
ATOM 2937 C C . LEU A 1 385 ? -28.864 0.766 33.491 1.00 83.38 385 LEU A C 1
ATOM 2939 O O . LEU A 1 385 ? -27.738 0.562 33.050 1.00 83.38 385 LEU A O 1
ATOM 2943 N N . THR A 1 386 ? -29.255 1.958 33.946 1.00 82.12 386 THR A N 1
ATOM 2944 C CA . THR A 1 386 ? -28.386 3.146 33.951 1.00 82.12 386 THR A CA 1
ATOM 2945 C C . THR A 1 386 ? -27.165 2.959 34.855 1.00 82.12 386 THR A C 1
ATOM 2947 O O . THR A 1 386 ? -26.074 3.418 34.525 1.00 82.12 386 THR A O 1
ATOM 2950 N N . GLU A 1 387 ? -27.327 2.259 35.980 1.00 84.19 387 GLU A N 1
ATOM 2951 C CA . GLU A 1 387 ? -26.215 1.882 36.851 1.00 84.19 387 GLU A CA 1
ATOM 2952 C C . GLU A 1 387 ? -25.293 0.850 36.190 1.00 84.19 387 GLU A C 1
ATOM 2954 O O . GLU A 1 387 ? -24.081 1.018 36.240 1.00 84.19 387 GLU A O 1
ATOM 2959 N N . LEU A 1 388 ? -25.843 -0.189 35.551 1.00 84.56 388 LEU A N 1
ATOM 2960 C CA . LEU A 1 388 ? -25.068 -1.250 34.889 1.00 84.56 388 LEU A CA 1
ATOM 2961 C C . LEU A 1 388 ? -24.291 -0.757 33.656 1.00 84.56 388 LEU A C 1
ATOM 2963 O O . LEU A 1 388 ? -23.334 -1.399 33.233 1.00 84.56 388 LEU A O 1
ATOM 2967 N N . GLU A 1 389 ? -24.711 0.354 33.060 1.00 81.31 389 GLU A N 1
ATOM 2968 C CA . GLU A 1 389 ? -24.019 1.013 31.945 1.00 81.31 389 GLU A CA 1
ATOM 2969 C C . GLU A 1 389 ? -22.856 1.899 32.377 1.00 81.31 389 GLU A C 1
ATOM 2971 O O . GLU A 1 389 ? -22.070 2.341 31.541 1.00 81.31 389 GLU A O 1
ATOM 2976 N N . ASP A 1 390 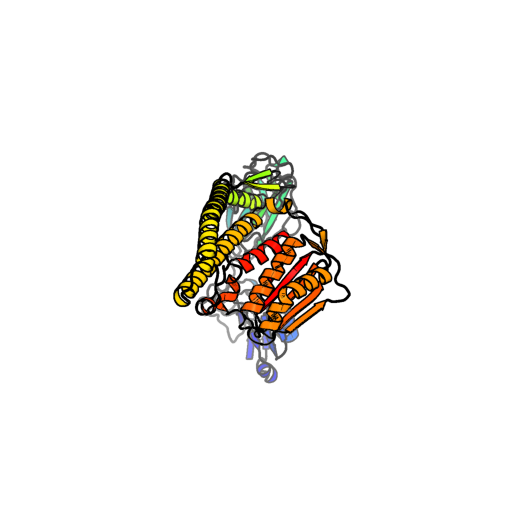? -22.743 2.174 33.673 1.00 81.00 390 ASP A N 1
ATOM 2977 C CA . ASP A 1 390 ? -21.608 2.897 34.212 1.00 81.00 390 ASP A CA 1
ATOM 2978 C C . ASP A 1 390 ? -20.340 2.042 34.111 1.00 81.00 390 ASP A C 1
ATOM 2980 O O . ASP A 1 390 ? -20.273 0.960 34.690 1.00 81.00 390 ASP A O 1
ATOM 2984 N N . GLU A 1 391 ? -19.299 2.544 33.444 1.00 72.19 391 GLU A N 1
ATOM 2985 C CA . GLU A 1 391 ? -17.986 1.882 33.404 1.00 72.19 391 GLU A CA 1
ATOM 2986 C C . GLU A 1 391 ? -17.455 1.612 34.827 1.00 72.19 391 GLU A C 1
ATOM 2988 O O . GLU A 1 391 ? -16.863 0.560 35.096 1.00 72.19 391 GLU A O 1
ATOM 2993 N N . ALA A 1 392 ? -17.755 2.504 35.781 1.00 74.56 392 ALA A N 1
ATOM 2994 C CA . ALA A 1 392 ? -17.377 2.344 37.183 1.00 74.56 392 ALA A CA 1
ATOM 2995 C C . ALA A 1 392 ? -18.166 1.243 37.918 1.00 74.56 392 ALA A C 1
ATOM 2997 O O . ALA A 1 392 ? -17.788 0.863 39.032 1.00 74.56 392 ALA A O 1
ATOM 2998 N N . TYR A 1 393 ? -19.244 0.709 37.334 1.00 80.88 393 TYR A N 1
ATOM 2999 C CA . TYR A 1 393 ? -20.030 -0.370 37.936 1.00 80.88 393 TYR A CA 1
ATOM 3000 C C . TYR A 1 393 ? -19.2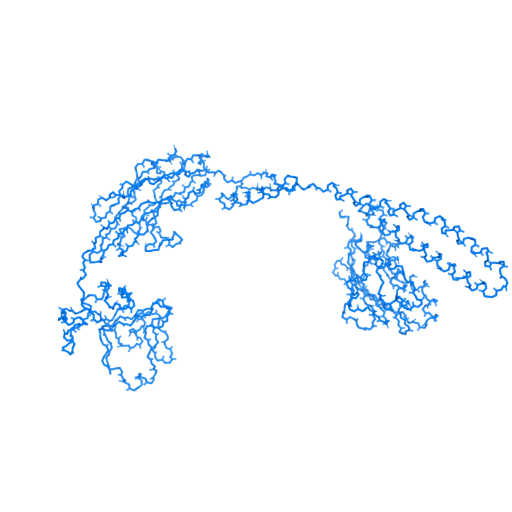39 -1.669 38.065 1.00 80.88 393 TYR A C 1
ATOM 3002 O O . TYR A 1 393 ? -19.464 -2.437 38.998 1.00 80.88 393 TYR A O 1
ATOM 3010 N N . THR A 1 394 ? -18.257 -1.881 37.190 1.00 74.25 394 THR A N 1
ATOM 3011 C CA . THR A 1 394 ? -17.317 -3.008 37.256 1.00 74.25 394 THR A CA 1
ATOM 3012 C C . THR A 1 394 ? -16.659 -3.123 38.638 1.00 74.25 394 THR A C 1
ATOM 3014 O O . THR A 1 394 ? -16.476 -4.222 39.155 1.00 74.25 394 THR A O 1
ATOM 3017 N N . ASN A 1 395 ? -16.391 -1.988 39.296 1.00 76.44 395 ASN A N 1
ATOM 3018 C CA . ASN A 1 395 ? -15.794 -1.936 40.636 1.00 76.44 395 ASN A CA 1
ATOM 3019 C C . ASN A 1 395 ? -16.779 -2.277 41.768 1.00 76.44 395 ASN A C 1
ATOM 3021 O O . ASN A 1 395 ? -16.366 -2.425 42.916 1.00 76.44 395 ASN A O 1
ATOM 3025 N N . LYS A 1 396 ? -18.079 -2.368 41.466 1.00 82.00 396 LYS A N 1
ATOM 3026 C CA . LYS A 1 396 ? -19.146 -2.700 42.421 1.00 82.00 396 LYS A CA 1
ATOM 3027 C C . LYS A 1 396 ? -19.564 -4.174 42.363 1.00 82.00 396 LYS A C 1
ATOM 3029 O O . LYS A 1 396 ? -20.351 -4.588 43.210 1.00 82.00 396 LYS A O 1
ATOM 3034 N N . LEU A 1 397 ? -19.078 -4.948 41.388 1.00 87.06 397 LEU A N 1
ATOM 3035 C CA . LEU A 1 397 ? -19.392 -6.375 41.269 1.00 87.06 397 LEU A CA 1
ATOM 3036 C C . LEU A 1 397 ? -18.778 -7.168 42.424 1.00 87.06 397 LEU A C 1
ATOM 3038 O O . LEU A 1 397 ? -17.592 -7.029 42.730 1.00 87.06 397 LEU A O 1
ATOM 3042 N N . ILE A 1 398 ? -19.573 -8.048 43.031 1.00 90.31 398 ILE A N 1
ATOM 3043 C CA . ILE A 1 398 ? -19.109 -8.949 44.090 1.00 90.31 398 ILE A CA 1
ATOM 3044 C C . ILE A 1 398 ? -18.790 -10.302 43.453 1.00 90.31 398 ILE A C 1
ATOM 3046 O O . ILE A 1 398 ? -19.612 -11.218 43.441 1.00 90.31 398 ILE A O 1
ATOM 3050 N N . ILE A 1 399 ? -17.589 -10.422 42.888 1.00 92.31 399 ILE A N 1
ATOM 3051 C CA . ILE A 1 399 ? -17.156 -11.632 42.181 1.00 92.31 399 ILE A CA 1
ATOM 3052 C C . ILE A 1 399 ? -16.824 -12.753 43.172 1.00 92.31 399 ILE A C 1
ATOM 3054 O O . ILE A 1 399 ? -16.025 -12.583 44.094 1.00 92.31 399 ILE A O 1
ATOM 3058 N N . SER A 1 400 ? -17.414 -13.929 42.959 1.00 92.06 400 SER A N 1
ATOM 3059 C CA . SER A 1 400 ? -17.175 -15.131 43.764 1.00 92.06 400 SER A CA 1
ATOM 3060 C C . SER A 1 400 ? -17.191 -16.395 42.901 1.00 92.06 400 SER A C 1
ATOM 3062 O O . SER A 1 400 ? -17.685 -16.377 41.777 1.00 92.06 400 SER A O 1
ATOM 3064 N N . ASN A 1 401 ? -16.641 -17.502 43.411 1.00 93.75 401 ASN A N 1
ATOM 3065 C CA . ASN A 1 401 ? -16.714 -18.799 42.732 1.00 93.75 401 ASN A CA 1
ATOM 3066 C C . ASN A 1 401 ? -18.118 -19.394 42.903 1.00 93.75 401 ASN A C 1
ATOM 3068 O O . ASN A 1 401 ? -18.439 -19.934 43.966 1.00 93.75 401 ASN A O 1
ATOM 3072 N N . VAL A 1 402 ? -18.934 -19.323 41.854 1.00 93.44 402 VAL A N 1
ATOM 3073 C CA . VAL A 1 402 ? -20.331 -19.768 41.857 1.00 93.44 402 VAL A CA 1
ATOM 3074 C C . VAL A 1 402 ? -20.465 -21.141 41.204 1.00 93.44 402 VAL A C 1
ATOM 3076 O O . VAL A 1 402 ? -19.920 -21.401 40.131 1.00 93.44 402 VAL A O 1
ATOM 3079 N N . ASP A 1 403 ? -21.215 -22.025 41.864 1.00 93.06 403 ASP A N 1
ATOM 3080 C CA . ASP A 1 403 ? -21.675 -23.291 41.296 1.00 93.06 403 ASP A CA 1
ATOM 3081 C C . ASP A 1 403 ? -22.988 -23.060 40.538 1.00 93.06 403 ASP A C 1
ATOM 3083 O O . ASP A 1 403 ? -24.032 -22.786 41.141 1.00 93.06 403 ASP A O 1
ATOM 3087 N N . LEU A 1 404 ? -22.928 -23.153 39.207 1.00 92.31 404 LEU A N 1
ATOM 3088 C CA . LEU A 1 404 ? -24.087 -22.952 38.338 1.00 92.31 404 LEU A CA 1
ATOM 3089 C C . LEU A 1 404 ? -25.204 -23.964 38.606 1.00 92.31 404 LEU A C 1
ATOM 3091 O O . LEU A 1 404 ? -26.374 -23.615 38.464 1.00 92.31 404 LEU A O 1
ATOM 3095 N N . SER A 1 405 ? -24.874 -25.183 39.039 1.00 89.12 405 SER A N 1
ATOM 3096 C CA . SER A 1 405 ? -25.876 -26.208 39.347 1.00 89.12 405 SER A CA 1
ATOM 3097 C C . SER A 1 405 ? -26.732 -25.775 40.530 1.00 89.12 405 SER A C 1
ATOM 3099 O O . SER A 1 405 ? -27.958 -25.733 40.432 1.00 89.12 405 SER A O 1
ATOM 3101 N N . ALA A 1 406 ? -26.082 -25.346 41.614 1.00 90.31 406 ALA A N 1
ATOM 3102 C CA . ALA A 1 406 ? -26.766 -24.848 42.803 1.00 90.31 406 ALA A CA 1
ATOM 3103 C C . ALA A 1 406 ? -27.586 -23.578 42.508 1.00 90.31 406 ALA A C 1
ATOM 3105 O O . ALA A 1 406 ? -28.711 -23.437 42.994 1.00 90.31 406 ALA A O 1
ATOM 3106 N N . LEU A 1 407 ? -27.054 -22.668 41.684 1.00 91.94 407 LEU A N 1
ATOM 3107 C CA . LEU A 1 407 ? -27.753 -21.444 41.287 1.00 91.94 407 LEU A CA 1
ATOM 3108 C C . LEU A 1 407 ? -29.050 -21.756 40.521 1.00 91.94 407 LEU A C 1
ATOM 3110 O O . LEU A 1 407 ? -30.120 -21.266 40.888 1.00 91.94 407 LEU A O 1
ATOM 3114 N N . ILE A 1 408 ? -28.977 -22.599 39.487 1.00 91.44 408 ILE A N 1
ATOM 3115 C CA . ILE A 1 408 ? -30.142 -22.969 38.671 1.00 91.44 408 ILE A CA 1
ATOM 3116 C C . ILE A 1 408 ? -31.160 -23.783 39.477 1.00 91.44 408 ILE A C 1
ATOM 3118 O O . ILE A 1 408 ? -32.366 -23.594 39.303 1.00 91.44 408 ILE A O 1
ATOM 3122 N N . GLU A 1 409 ? -30.718 -24.641 40.398 1.00 89.06 409 GLU A N 1
ATOM 3123 C CA . GLU A 1 409 ? -31.622 -25.349 41.309 1.00 89.06 409 GLU A CA 1
ATOM 3124 C C . GLU A 1 409 ? -32.391 -24.404 42.241 1.00 89.06 409 GLU A C 1
ATOM 3126 O O . GLU A 1 409 ? -33.583 -24.616 42.481 1.00 89.06 409 GLU A O 1
ATOM 3131 N N . ASN A 1 410 ? -31.760 -23.337 42.736 1.00 90.19 410 ASN A N 1
ATOM 3132 C CA . ASN A 1 410 ? -32.455 -22.327 43.536 1.00 90.19 410 ASN A CA 1
ATOM 3133 C C . ASN A 1 410 ? -33.506 -21.582 42.704 1.00 90.19 410 ASN A C 1
ATOM 3135 O O . ASN A 1 410 ? -34.649 -21.423 43.143 1.00 90.19 410 ASN A O 1
ATOM 3139 N N . ILE A 1 411 ? -33.165 -21.211 41.467 1.00 89.88 411 ILE A N 1
ATOM 3140 C CA . ILE A 1 411 ? -34.101 -20.557 40.542 1.00 89.88 411 ILE A CA 1
ATOM 3141 C C . ILE A 1 411 ? -35.273 -21.488 40.200 1.00 89.88 411 ILE A C 1
ATOM 3143 O O . ILE A 1 411 ? -36.424 -21.049 40.172 1.00 89.88 411 ILE A O 1
ATOM 3147 N N . LYS A 1 412 ? -35.022 -22.792 40.021 1.00 88.44 412 LYS A N 1
ATOM 3148 C CA . LYS A 1 412 ? -36.074 -23.798 39.812 1.00 88.44 412 LYS A CA 1
ATOM 3149 C C . LYS A 1 412 ? -37.129 -23.752 40.914 1.00 88.44 412 LYS A C 1
ATOM 3151 O O . LYS A 1 412 ? -38.319 -23.744 40.607 1.00 88.44 412 LYS A O 1
ATOM 3156 N N . ARG A 1 413 ? -36.701 -23.708 42.180 1.00 89.62 413 ARG A N 1
ATOM 3157 C CA . ARG A 1 413 ? -37.608 -23.655 43.341 1.00 89.62 413 ARG A CA 1
ATOM 3158 C C . ARG A 1 413 ? -38.448 -22.378 43.335 1.00 89.62 413 ARG A C 1
ATOM 3160 O O . ARG A 1 413 ? -39.638 -22.436 43.626 1.00 89.62 413 ARG A O 1
ATOM 3167 N N . LEU A 1 414 ? -37.857 -21.249 42.937 1.00 89.44 414 LEU A N 1
ATOM 3168 C CA . LEU A 1 414 ? -38.544 -19.955 42.866 1.00 89.44 414 LEU A CA 1
ATOM 3169 C C . LEU A 1 414 ? -39.685 -19.932 41.831 1.00 89.44 414 LEU A C 1
ATOM 3171 O O . LEU A 1 414 ? -40.683 -19.238 42.024 1.00 89.44 414 LEU A O 1
ATOM 3175 N N . PHE A 1 415 ? -39.567 -20.704 40.748 1.00 90.31 415 PHE A N 1
ATOM 3176 C CA . PHE A 1 415 ? -40.566 -20.761 39.675 1.00 90.31 415 PHE A CA 1
ATOM 3177 C C . PHE A 1 415 ? -41.443 -22.019 39.683 1.00 90.31 415 PHE A C 1
ATOM 3179 O O . PHE A 1 415 ? -42.356 -22.119 38.862 1.00 90.31 415 PHE A O 1
ATOM 3186 N N . GLU A 1 416 ? -41.231 -22.953 40.612 1.00 89.12 416 GLU A N 1
ATOM 3187 C CA . GLU A 1 416 ? -41.913 -24.252 40.627 1.00 89.12 416 GLU A CA 1
ATOM 3188 C C . GLU A 1 416 ? -43.442 -24.120 40.680 1.00 89.12 416 GLU A C 1
ATOM 3190 O O . GLU A 1 416 ? -44.150 -24.790 39.927 1.00 89.12 416 GLU A O 1
ATOM 3195 N N . GLN A 1 417 ? -43.959 -23.219 41.521 1.00 90.00 417 GLN A N 1
ATOM 3196 C CA . GLN A 1 417 ? -45.398 -22.968 41.621 1.00 90.00 417 GLN A CA 1
ATOM 3197 C C . GLN A 1 417 ? -45.966 -22.394 40.314 1.00 90.00 417 GLN A C 1
ATOM 3199 O O . GLN A 1 417 ? -46.956 -22.908 39.803 1.00 90.00 417 GLN A O 1
ATOM 3204 N N . LYS A 1 418 ? -45.307 -21.387 39.725 1.00 88.44 418 LYS A N 1
ATOM 3205 C CA . LYS A 1 418 ? -45.750 -20.753 38.469 1.00 88.44 418 LYS A CA 1
ATOM 3206 C C . LYS A 1 418 ? -45.741 -21.729 37.292 1.00 88.44 418 LYS A C 1
ATOM 3208 O O . LYS A 1 418 ? -46.629 -21.683 36.445 1.00 88.44 418 LYS A O 1
ATOM 3213 N N . LEU A 1 419 ? -44.744 -22.612 37.237 1.00 90.19 419 LEU A N 1
ATOM 3214 C CA . LEU A 1 419 ? -44.656 -23.663 36.223 1.00 90.19 419 LEU A CA 1
ATOM 3215 C C . LEU A 1 419 ? -45.791 -24.683 36.383 1.00 90.19 419 LEU A C 1
ATOM 3217 O O . LEU A 1 419 ? -46.420 -25.036 35.388 1.00 90.19 419 LEU A O 1
ATOM 3221 N N . LYS A 1 420 ? -46.106 -25.094 37.621 1.00 89.38 420 LYS A N 1
ATOM 3222 C CA . LYS A 1 420 ? -47.241 -25.986 37.920 1.00 89.38 420 LYS A CA 1
ATOM 3223 C C . LYS A 1 420 ? -48.586 -25.352 37.569 1.00 89.38 420 LYS A C 1
ATOM 3225 O O . LYS A 1 420 ? -49.396 -25.999 36.919 1.00 89.38 420 LYS A O 1
ATOM 3230 N N . GLU A 1 421 ? -48.804 -24.088 37.930 1.00 90.12 421 GLU A N 1
ATOM 3231 C CA . GLU A 1 421 ? -50.040 -23.350 37.615 1.00 90.12 421 GLU A CA 1
ATOM 3232 C C . GLU A 1 421 ? -50.310 -23.275 36.104 1.00 90.12 421 GLU A C 1
ATOM 3234 O O . GLU A 1 421 ? -51.462 -23.342 35.676 1.00 90.12 421 GLU A O 1
ATOM 3239 N N . LYS A 1 422 ? -49.252 -23.183 35.288 1.00 88.19 422 LYS A N 1
ATOM 3240 C CA . LYS A 1 422 ? -49.334 -23.178 33.820 1.00 88.19 422 LYS A CA 1
ATOM 3241 C C . LYS A 1 422 ? -49.145 -24.558 33.163 1.00 88.19 422 LYS A C 1
ATOM 3243 O O . LYS A 1 422 ? -49.175 -24.633 31.940 1.00 88.19 422 LYS A O 1
ATOM 3248 N N . ASN A 1 423 ? -48.967 -25.635 33.934 1.00 91.50 423 ASN A N 1
ATOM 3249 C CA . ASN A 1 423 ? -48.648 -26.986 33.443 1.00 91.50 423 ASN A CA 1
ATOM 3250 C C . ASN A 1 423 ? -47.433 -27.050 32.488 1.00 91.50 423 ASN A C 1
ATOM 3252 O O . ASN A 1 423 ? -47.455 -27.774 31.492 1.00 91.50 423 ASN A O 1
ATOM 3256 N N . LEU A 1 424 ? -46.366 -26.303 32.787 1.00 92.38 424 LEU A N 1
ATOM 3257 C CA . LEU A 1 424 ? -45.118 -26.303 32.015 1.00 92.38 424 LEU A CA 1
ATOM 3258 C C . LEU A 1 424 ? -44.062 -27.204 32.663 1.00 92.38 424 LEU A C 1
ATOM 3260 O O . LEU A 1 424 ? -43.869 -27.167 33.881 1.00 92.38 424 LEU A O 1
ATOM 3264 N N . TYR A 1 425 ? -43.331 -27.978 31.858 1.00 92.19 425 TYR A N 1
ATOM 3265 C CA . TYR A 1 425 ? -42.181 -28.739 32.352 1.00 92.19 425 TYR A CA 1
ATOM 3266 C C . TYR A 1 425 ? -40.926 -27.861 32.443 1.00 92.19 425 TYR A C 1
ATOM 3268 O O . TYR A 1 425 ? -40.778 -26.871 31.729 1.00 92.19 425 TYR A O 1
ATOM 3276 N N . PHE A 1 426 ? -39.986 -28.248 33.307 1.00 93.12 426 PHE A N 1
ATOM 3277 C CA . PHE A 1 426 ? -38.662 -27.638 33.351 1.00 93.12 426 PHE A CA 1
ATOM 3278 C C . PHE A 1 426 ? -37.568 -28.701 33.452 1.00 93.12 426 PHE A C 1
ATOM 3280 O O . PHE A 1 426 ? -37.575 -29.517 34.381 1.00 93.12 426 PHE A O 1
ATOM 3287 N N . LYS A 1 427 ? -36.635 -28.687 32.496 1.00 92.94 427 LYS A N 1
ATOM 3288 C CA . LYS A 1 427 ? -35.538 -29.656 32.390 1.00 92.94 427 LYS A CA 1
ATOM 3289 C C . LYS A 1 427 ? -34.187 -28.959 32.529 1.00 92.94 427 LYS A C 1
ATOM 3291 O O . LYS A 1 427 ? -33.933 -27.944 31.889 1.00 92.94 427 LYS A O 1
ATOM 3296 N N . ILE A 1 428 ? -33.316 -29.540 33.347 1.00 92.81 428 ILE A N 1
ATOM 3297 C CA . ILE A 1 428 ? -31.936 -29.091 33.541 1.00 92.81 428 ILE A CA 1
ATOM 3298 C C . ILE A 1 428 ? -31.014 -30.200 33.033 1.00 92.81 428 ILE A C 1
ATOM 3300 O O . ILE A 1 428 ? -31.163 -31.348 33.453 1.00 92.81 428 ILE A O 1
ATOM 3304 N N . ASN A 1 429 ? -30.076 -29.863 32.151 1.00 93.50 429 ASN A N 1
ATOM 3305 C CA . ASN A 1 429 ? -29.017 -30.758 31.695 1.00 93.50 429 ASN A CA 1
ATOM 3306 C C . ASN A 1 429 ? -27.645 -30.091 31.865 1.00 93.50 429 ASN A C 1
ATOM 3308 O O . ASN A 1 429 ? -27.266 -29.243 31.059 1.00 93.50 429 ASN A O 1
ATOM 3312 N N . ILE A 1 430 ? -26.904 -30.470 32.903 1.00 91.31 430 ILE A N 1
ATOM 3313 C CA . ILE A 1 430 ? -25.574 -29.923 33.201 1.00 91.31 430 ILE A CA 1
ATOM 3314 C C . ILE A 1 430 ? -24.548 -31.028 32.975 1.00 91.31 430 ILE A C 1
ATOM 3316 O O . ILE A 1 430 ? -24.679 -32.117 33.539 1.00 91.31 430 ILE A O 1
ATOM 3320 N N . GLU A 1 431 ? -23.540 -30.764 32.149 1.00 91.25 431 GLU A N 1
ATOM 3321 C CA . GLU A 1 431 ? -22.460 -31.721 31.921 1.00 91.25 431 GLU A CA 1
ATOM 3322 C C . GLU A 1 431 ? -21.571 -31.896 33.161 1.00 91.25 431 GLU A C 1
ATOM 3324 O O . GLU A 1 431 ? -21.327 -30.957 33.917 1.00 91.25 431 GLU A O 1
ATOM 3329 N N . GLN A 1 432 ? -21.015 -33.098 33.353 1.00 81.38 432 GLN A N 1
ATOM 3330 C CA . GLN A 1 432 ? -20.200 -33.421 34.536 1.00 81.38 432 GLN A CA 1
ATOM 3331 C C . GLN A 1 432 ? -18.919 -32.578 34.666 1.00 81.38 432 GLN A C 1
ATOM 3333 O O . GLN A 1 432 ? -18.383 -32.449 35.763 1.00 81.38 432 GLN A O 1
ATOM 3338 N N . ASN A 1 433 ? -18.432 -31.997 33.566 1.00 85.62 433 ASN A N 1
ATOM 3339 C CA . ASN A 1 433 ? -17.161 -31.272 33.512 1.00 85.62 433 ASN A CA 1
ATOM 3340 C C . ASN A 1 433 ? -17.305 -29.744 33.638 1.00 85.62 433 ASN A C 1
ATOM 3342 O O . ASN A 1 433 ? -16.338 -29.025 33.367 1.00 85.62 433 ASN A O 1
ATOM 3346 N N . VAL A 1 434 ? -18.480 -29.233 34.021 1.00 89.38 434 VAL A N 1
ATOM 3347 C CA . VAL A 1 434 ? -18.709 -27.790 34.196 1.00 89.38 434 VAL A CA 1
ATOM 3348 C C . VAL A 1 434 ? -18.025 -27.303 35.486 1.00 89.38 434 VAL A C 1
ATOM 3350 O O . VAL A 1 434 ? -18.392 -27.744 36.577 1.00 89.38 434 VAL A O 1
ATOM 3353 N N . PRO A 1 435 ? -17.024 -26.405 35.404 1.00 90.88 435 PRO A N 1
ATOM 3354 C CA . PRO A 1 435 ? -16.349 -25.873 36.583 1.00 90.88 435 PRO A CA 1
ATOM 3355 C C . PRO A 1 435 ? -17.181 -24.777 37.264 1.00 90.88 435 PRO A C 1
ATOM 3357 O O . PRO A 1 435 ? -18.107 -24.211 36.682 1.00 90.88 435 PRO A O 1
ATOM 3360 N N . LYS A 1 436 ? -16.803 -24.420 38.497 1.00 93.00 436 LYS A N 1
ATOM 3361 C CA . LYS A 1 436 ? -17.281 -23.180 39.127 1.00 93.00 436 LYS A CA 1
ATOM 3362 C C . LYS A 1 436 ? -16.738 -21.978 38.356 1.00 93.00 436 LYS A C 1
ATOM 3364 O O . LYS A 1 436 ? -15.570 -21.995 37.972 1.00 93.00 436 LYS A O 1
ATOM 3369 N N . ILE A 1 437 ? -17.561 -20.947 38.177 1.00 94.44 437 ILE A N 1
ATOM 3370 C CA . ILE A 1 437 ? -17.187 -19.727 37.446 1.00 94.44 437 ILE A CA 1
ATOM 3371 C C . ILE A 1 437 ? -17.108 -18.519 38.379 1.00 94.44 437 ILE A C 1
ATOM 3373 O O . ILE A 1 437 ? -17.810 -18.465 39.391 1.00 94.44 437 ILE A O 1
ATOM 3377 N N . GLN A 1 438 ? -16.261 -17.551 38.041 1.00 94.31 438 GLN A N 1
ATOM 3378 C CA . GLN A 1 438 ? -16.110 -16.305 38.792 1.00 94.31 438 GLN A CA 1
ATOM 3379 C C . GLN A 1 438 ? -17.110 -15.250 38.322 1.00 94.31 438 GLN A C 1
ATOM 3381 O O . GLN A 1 438 ? -16.915 -14.608 37.295 1.00 94.31 438 GLN A O 1
ATOM 3386 N N . VAL A 1 439 ? -18.184 -15.064 39.086 1.00 94.44 439 VAL A N 1
ATOM 3387 C CA . VAL A 1 439 ? -19.277 -14.138 38.750 1.00 94.44 439 VAL A CA 1
ATOM 3388 C C . VAL A 1 439 ? -19.896 -13.520 40.002 1.00 94.44 439 VAL A C 1
ATOM 3390 O O . VAL A 1 439 ? -19.724 -14.023 41.116 1.00 94.44 439 VAL A O 1
ATOM 3393 N N . ASP A 1 440 ? -20.647 -12.439 39.818 1.00 94.56 440 ASP A N 1
ATOM 3394 C CA . ASP A 1 440 ? -21.569 -11.916 40.820 1.00 94.56 440 ASP A CA 1
ATOM 3395 C C . ASP A 1 440 ? -22.848 -12.767 40.824 1.00 94.56 440 ASP A C 1
ATOM 3397 O O . ASP A 1 440 ? -23.653 -12.735 39.887 1.00 94.56 440 ASP A O 1
ATOM 3401 N N . ALA A 1 441 ? -23.022 -13.558 41.886 1.00 92.81 441 ALA A N 1
ATOM 3402 C CA . ALA A 1 441 ? -24.124 -14.509 42.013 1.00 92.81 441 ALA A CA 1
ATOM 3403 C C . ALA A 1 441 ? -25.501 -13.830 41.945 1.00 92.81 441 ALA A C 1
ATOM 3405 O O . ALA A 1 441 ? -26.409 -14.357 41.306 1.00 92.81 441 ALA A O 1
ATOM 3406 N N . PHE A 1 442 ? -25.646 -12.651 42.557 1.00 91.25 442 PHE A N 1
ATOM 3407 C CA . PHE A 1 442 ? -26.912 -11.920 42.600 1.00 91.25 442 PHE A CA 1
ATOM 3408 C C . PHE A 1 442 ? -27.279 -11.372 41.218 1.00 91.25 442 PHE A C 1
ATOM 3410 O O . PHE A 1 442 ? -28.429 -11.455 40.778 1.00 91.25 442 PHE A O 1
ATOM 3417 N N . ARG A 1 443 ? -26.291 -10.843 40.489 1.00 92.88 443 ARG A N 1
ATOM 3418 C CA . ARG A 1 443 ? -26.502 -10.356 39.119 1.00 92.88 443 ARG A CA 1
ATOM 3419 C C . ARG A 1 443 ? -26.772 -11.494 38.147 1.00 92.88 443 ARG A C 1
ATOM 3421 O O . ARG A 1 443 ? -27.657 -11.369 37.299 1.00 92.88 443 ARG A O 1
ATOM 3428 N N . LEU A 1 444 ? -26.077 -12.616 38.286 1.00 94.62 444 LEU A N 1
ATOM 3429 C CA . LEU A 1 444 ? -26.337 -13.775 37.442 1.00 94.62 444 LEU A CA 1
ATOM 3430 C C . LEU A 1 444 ? -27.708 -14.408 37.740 1.00 94.62 444 LEU A C 1
ATOM 3432 O O . LEU A 1 444 ? -28.418 -14.786 36.810 1.00 94.62 444 LEU A O 1
ATOM 3436 N N . GLU A 1 445 ? -28.146 -14.449 39.000 1.00 93.50 445 GLU A N 1
ATOM 3437 C CA . GLU A 1 445 ? -29.517 -14.841 39.353 1.00 93.50 445 GLU A CA 1
ATOM 3438 C C . GLU A 1 445 ? -30.545 -13.957 38.636 1.00 93.50 445 GLU A C 1
ATOM 3440 O O . GLU A 1 445 ? -31.502 -14.456 38.039 1.00 93.50 445 GLU A O 1
ATOM 3445 N N . GLN A 1 446 ? -30.307 -12.644 38.606 1.00 91.56 446 GLN A N 1
ATOM 3446 C CA . GLN A 1 446 ? -31.172 -11.694 37.918 1.00 91.56 446 GLN A CA 1
ATOM 3447 C C . GLN A 1 446 ? -31.268 -11.950 36.404 1.00 91.56 446 GLN A C 1
ATOM 3449 O O . GLN A 1 446 ? -32.348 -11.785 35.825 1.00 91.56 446 GLN A O 1
ATOM 3454 N N . VAL A 1 447 ? -30.174 -12.378 35.760 1.00 94.81 447 VAL A N 1
ATOM 3455 C CA . VAL A 1 447 ? -30.193 -12.797 34.348 1.00 94.81 447 VAL A CA 1
ATOM 3456 C C . VAL A 1 447 ? -31.212 -13.912 34.150 1.00 94.81 447 VAL A C 1
ATOM 3458 O O . VAL A 1 447 ? -32.124 -13.785 33.330 1.00 94.81 447 VAL A O 1
ATOM 3461 N N . PHE A 1 448 ? -31.106 -14.977 34.939 1.00 94.56 448 PHE A N 1
ATOM 3462 C CA . PHE A 1 448 ? -31.999 -16.118 34.805 1.00 94.56 448 PHE A CA 1
ATOM 3463 C C . PHE A 1 448 ? -33.437 -15.772 35.180 1.00 94.56 448 PHE A C 1
ATOM 3465 O O . PHE A 1 448 ? -34.343 -16.129 34.436 1.00 94.56 448 PHE A O 1
ATOM 3472 N N . VAL A 1 449 ? -33.677 -15.016 36.253 1.00 92.00 449 VAL A N 1
ATOM 3473 C CA . VAL A 1 449 ? -35.029 -14.564 36.628 1.00 92.00 449 VAL A CA 1
ATOM 3474 C C . VAL A 1 449 ? -35.711 -13.826 35.470 1.00 92.00 449 VAL A C 1
ATOM 3476 O O . VAL A 1 449 ? -36.890 -14.068 35.199 1.00 92.00 449 VAL A O 1
ATOM 3479 N N . ASN A 1 450 ? -34.987 -12.972 34.742 1.00 90.50 450 ASN A N 1
ATOM 3480 C CA . ASN A 1 450 ? -35.519 -12.290 33.559 1.00 90.50 450 ASN A CA 1
ATOM 3481 C C . ASN A 1 450 ? -35.835 -13.260 32.410 1.00 90.50 450 ASN A C 1
ATOM 3483 O O . ASN A 1 450 ? -36.901 -13.153 31.797 1.00 90.50 450 ASN A O 1
ATOM 3487 N N . LEU A 1 451 ? -34.953 -14.223 32.140 1.00 93.19 451 LEU A N 1
ATOM 3488 C CA . LEU A 1 451 ? -35.170 -15.238 31.105 1.00 93.19 451 LEU A CA 1
ATOM 3489 C C . LEU A 1 451 ? -36.353 -16.161 31.439 1.00 93.19 451 LEU A C 1
ATOM 3491 O O . LEU A 1 451 ? -37.224 -16.355 30.594 1.00 93.19 451 LEU A O 1
ATOM 3495 N N . PHE A 1 452 ? -36.463 -16.643 32.680 1.00 92.38 452 PHE A N 1
ATOM 3496 C CA . PHE A 1 452 ? -37.591 -17.457 33.150 1.00 92.38 452 PHE A CA 1
ATOM 3497 C C . PHE A 1 452 ? -38.917 -16.702 33.097 1.00 92.38 452 PHE A C 1
ATOM 3499 O O . PHE A 1 452 ? -39.913 -17.246 32.621 1.00 92.38 452 PHE A O 1
ATOM 3506 N N . ASN A 1 453 ? -38.947 -15.440 33.540 1.00 88.94 453 ASN A N 1
ATOM 3507 C CA . ASN A 1 453 ? -40.153 -14.620 33.440 1.00 88.94 453 ASN A CA 1
ATOM 3508 C C . ASN A 1 453 ? -40.600 -14.457 31.980 1.00 88.94 453 ASN A C 1
ATOM 3510 O O . ASN A 1 453 ? -41.796 -14.547 31.704 1.00 88.94 453 ASN A O 1
ATOM 3514 N N . ASN A 1 454 ? -39.665 -14.260 31.044 1.00 88.94 454 ASN A N 1
ATOM 3515 C CA . ASN A 1 454 ? -39.981 -14.201 29.616 1.00 88.94 454 ASN A CA 1
ATOM 3516 C C . ASN A 1 454 ? -40.497 -15.550 29.094 1.00 88.94 454 ASN A C 1
ATOM 3518 O O . ASN A 1 454 ? -41.557 -15.595 28.470 1.00 88.94 454 ASN A O 1
ATOM 3522 N N . ALA A 1 455 ? -39.817 -16.648 29.408 1.00 91.00 455 ALA A N 1
ATOM 3523 C CA . ALA A 1 455 ? -40.195 -17.980 28.953 1.00 91.00 455 ALA A CA 1
ATOM 3524 C C . ALA A 1 455 ? -41.587 -18.408 29.456 1.00 91.00 455 ALA A C 1
ATOM 3526 O O . ALA A 1 455 ? -42.437 -18.798 28.657 1.00 91.00 455 ALA A O 1
ATOM 3527 N N . ILE A 1 456 ? -41.888 -18.247 30.751 1.00 89.38 456 ILE A N 1
ATOM 3528 C CA . ILE A 1 456 ? -43.211 -18.573 31.328 1.00 89.38 456 ILE A CA 1
ATOM 3529 C C . ILE A 1 456 ? -44.309 -17.688 30.724 1.00 89.38 456 ILE A C 1
ATOM 3531 O O . ILE A 1 456 ? -45.441 -18.128 30.500 1.00 89.38 456 ILE A O 1
ATOM 3535 N N . LYS A 1 457 ? -43.989 -16.423 30.444 1.00 85.44 457 LYS A N 1
ATOM 3536 C CA . LYS A 1 457 ? -44.926 -15.472 29.844 1.00 85.44 457 LYS A CA 1
ATOM 3537 C C . LYS A 1 457 ? -45.309 -15.860 28.414 1.00 85.44 457 LYS A C 1
ATOM 3539 O O . LYS A 1 457 ? -46.472 -15.690 28.057 1.00 85.44 457 LYS A O 1
ATOM 3544 N N . PHE A 1 458 ? -44.368 -16.363 27.616 1.00 85.56 458 PHE A N 1
ATOM 3545 C CA . PHE A 1 458 ? -44.569 -16.632 26.185 1.00 85.56 458 PHE A CA 1
ATOM 3546 C C . PHE A 1 458 ? -44.772 -18.109 25.818 1.00 85.56 458 PHE A C 1
ATOM 3548 O O . PHE A 1 458 ? -45.025 -18.402 24.647 1.00 85.56 458 PHE A O 1
ATOM 3555 N N . THR A 1 459 ? -44.720 -19.010 26.801 1.00 88.94 459 THR A N 1
ATOM 3556 C CA . THR A 1 459 ? -44.971 -20.446 26.621 1.00 88.94 459 THR A CA 1
ATOM 3557 C C . THR A 1 459 ? -46.334 -20.820 27.183 1.00 88.94 459 THR A C 1
ATOM 3559 O O . THR A 1 459 ? -46.595 -20.635 28.374 1.00 88.94 459 THR A O 1
ATOM 3562 N N . ASP A 1 460 ? -47.211 -21.332 26.322 1.00 86.00 460 ASP A N 1
ATOM 3563 C CA . ASP A 1 460 ? -48.546 -21.802 26.714 1.00 86.00 460 ASP A CA 1
ATOM 3564 C C . ASP A 1 460 ? -48.595 -23.328 26.882 1.00 86.00 460 ASP A C 1
ATOM 3566 O O . ASP A 1 460 ? -49.314 -23.819 27.746 1.00 86.00 460 ASP A O 1
ATOM 3570 N N . PHE A 1 461 ? -47.788 -24.071 26.114 1.00 86.69 461 PHE A N 1
ATOM 3571 C CA . PHE A 1 461 ? -47.666 -25.529 26.189 1.00 86.69 461 PHE A CA 1
ATOM 3572 C C . PHE A 1 461 ? -46.199 -25.957 26.061 1.00 86.69 461 PHE A C 1
ATOM 3574 O O . PHE A 1 461 ? -45.416 -25.298 25.378 1.00 86.69 461 PHE A O 1
ATOM 3581 N N . GLY A 1 462 ? -45.846 -27.081 26.689 1.00 91.25 462 GLY A N 1
ATOM 3582 C CA . GLY A 1 462 ? -44.486 -27.620 26.696 1.00 91.25 462 GLY A CA 1
ATOM 3583 C C . GLY A 1 462 ? -43.714 -27.191 27.940 1.00 91.25 462 GLY A C 1
ATOM 3584 O O . GLY A 1 462 ? -44.133 -27.522 29.052 1.00 91.25 462 GLY A O 1
ATOM 3585 N N . GLY A 1 463 ? -42.583 -26.508 27.781 1.00 92.56 463 GLY A N 1
ATOM 3586 C CA . GLY A 1 463 ? -41.700 -26.225 28.903 1.00 92.56 463 GLY A CA 1
ATOM 3587 C C . GLY A 1 463 ? -40.500 -25.341 28.598 1.00 92.56 463 GLY A C 1
ATOM 3588 O O . GLY A 1 463 ? -40.411 -24.677 27.567 1.00 92.56 463 GLY A O 1
ATOM 3589 N N . ILE A 1 464 ? -39.593 -25.324 29.565 1.00 94.69 464 ILE A N 1
ATOM 3590 C CA . ILE A 1 464 ? -38.345 -24.565 29.554 1.00 94.69 464 ILE A CA 1
ATOM 3591 C C . ILE A 1 464 ? -37.205 -25.556 29.757 1.00 94.69 464 ILE A C 1
ATOM 3593 O O . ILE A 1 464 ? -37.310 -26.487 30.561 1.00 94.69 464 ILE A O 1
ATOM 3597 N N . GLU A 1 465 ? -36.102 -25.362 29.055 1.00 95.12 465 GLU A N 1
ATOM 3598 C CA . GLU A 1 465 ? -34.938 -26.229 29.159 1.00 95.12 465 GLU A CA 1
ATOM 3599 C C . GLU A 1 465 ? -33.659 -25.401 29.266 1.00 95.12 465 GLU A C 1
ATOM 3601 O O . GLU A 1 465 ? -33.504 -24.354 28.632 1.00 95.12 465 GLU A O 1
ATOM 3606 N N . ILE A 1 466 ? -32.746 -25.878 30.110 1.00 96.19 466 ILE A N 1
ATOM 3607 C CA . ILE A 1 466 ? -31.408 -25.317 30.269 1.00 96.19 466 ILE A CA 1
ATOM 3608 C C . ILE A 1 466 ? -30.387 -26.416 30.026 1.00 96.19 466 ILE A C 1
ATOM 3610 O O . ILE A 1 466 ? -30.459 -27.484 30.641 1.00 96.19 466 ILE A O 1
ATOM 3614 N N . HIS A 1 467 ? -29.411 -26.118 29.177 1.00 95.94 467 HIS A N 1
ATOM 3615 C CA . HIS A 1 467 ? -28.229 -26.937 28.982 1.00 95.94 467 HIS A CA 1
ATOM 3616 C C . HIS A 1 467 ? -26.968 -26.135 29.303 1.00 95.94 467 HIS A C 1
ATOM 3618 O O . HIS A 1 467 ? -26.823 -25.010 28.833 1.00 95.94 467 HIS A O 1
ATOM 3624 N N . ILE A 1 468 ? -26.085 -26.699 30.125 1.00 96.00 468 ILE A N 1
ATOM 3625 C CA . ILE A 1 468 ? -24.821 -26.071 30.521 1.00 96.00 468 ILE A CA 1
ATOM 3626 C C . ILE A 1 468 ? -23.684 -27.028 30.193 1.00 96.00 468 ILE A C 1
ATOM 3628 O O . ILE A 1 468 ? -23.674 -28.161 30.682 1.00 96.00 468 ILE A O 1
ATOM 3632 N N . GLU A 1 469 ? -22.728 -26.546 29.409 1.00 94.88 469 GLU A N 1
ATOM 3633 C CA . GLU A 1 469 ? -21.543 -27.288 28.985 1.00 94.88 469 GLU A CA 1
ATOM 3634 C C . GLU A 1 469 ? -20.276 -26.450 29.180 1.00 94.88 469 GLU A C 1
ATOM 3636 O O . GLU A 1 469 ? -20.300 -25.211 29.212 1.00 94.88 469 GLU A O 1
ATOM 3641 N N . ARG A 1 470 ? -19.139 -27.132 29.316 1.00 92.25 470 ARG A N 1
ATOM 3642 C CA . ARG A 1 470 ? -17.839 -26.460 29.303 1.00 92.25 470 ARG A CA 1
ATOM 3643 C C . ARG A 1 470 ? -17.443 -26.190 27.854 1.00 92.25 470 ARG A C 1
ATOM 3645 O O . ARG A 1 470 ? -17.414 -27.107 27.043 1.00 92.25 470 ARG A O 1
ATOM 3652 N N . PHE A 1 471 ? -17.048 -24.957 27.559 1.00 90.44 471 PHE A N 1
ATOM 3653 C CA . PHE A 1 471 ? -16.598 -24.550 26.233 1.00 90.44 471 PHE A CA 1
ATOM 3654 C C . PHE A 1 471 ? -15.234 -23.852 26.333 1.00 90.44 471 PHE A C 1
ATOM 3656 O O . PHE A 1 471 ? -15.155 -22.652 26.580 1.00 90.44 471 PHE A O 1
ATOM 3663 N N . GLU A 1 472 ? -14.152 -24.621 26.171 1.00 89.62 472 GLU A N 1
ATOM 3664 C CA . GLU A 1 472 ? -12.759 -24.153 26.309 1.00 89.62 472 GLU A CA 1
ATOM 3665 C C . GLU A 1 472 ? -12.468 -23.520 27.695 1.00 89.62 472 GLU A C 1
ATOM 3667 O O . GLU A 1 472 ? -12.563 -24.207 28.724 1.00 89.62 472 GLU A O 1
ATOM 3672 N N . GLU A 1 473 ? -12.102 -22.231 27.722 1.00 91.69 473 GLU A N 1
ATOM 3673 C CA . GLU A 1 473 ? -11.907 -21.394 28.922 1.00 91.69 473 GLU A CA 1
ATOM 3674 C C . GLU A 1 473 ? -13.196 -20.686 29.384 1.00 91.69 473 GLU A C 1
ATOM 3676 O O . GLU A 1 473 ? -13.187 -19.868 30.308 1.00 91.69 473 GLU A O 1
ATOM 3681 N N . ASN A 1 474 ? -14.325 -21.025 28.765 1.00 94.50 474 ASN A N 1
ATOM 3682 C CA . ASN A 1 474 ? -15.640 -20.475 29.045 1.00 94.50 474 ASN A CA 1
ATOM 3683 C C . ASN A 1 474 ? -16.626 -21.577 29.463 1.00 94.50 474 ASN A C 1
ATOM 3685 O O . ASN A 1 474 ? -16.389 -22.781 29.331 1.00 94.50 474 ASN A O 1
ATOM 3689 N N . VAL A 1 475 ? -17.780 -21.148 29.952 1.00 94.88 475 VAL A N 1
ATOM 3690 C CA . VAL A 1 475 ? -18.973 -21.968 30.128 1.00 94.88 475 VAL A CA 1
ATOM 3691 C C . VAL A 1 475 ? -20.035 -21.462 29.166 1.00 94.88 475 VAL A C 1
ATOM 3693 O O . VAL A 1 475 ? -20.313 -20.260 29.118 1.00 94.88 475 VAL A O 1
ATOM 3696 N N . ARG A 1 476 ? -20.624 -22.386 28.406 1.00 96.25 476 ARG A N 1
ATOM 3697 C CA . ARG A 1 476 ? -21.745 -22.101 27.514 1.00 96.25 476 ARG A CA 1
ATOM 3698 C C . ARG A 1 476 ? -23.040 -22.556 28.175 1.00 96.25 476 ARG A C 1
ATOM 3700 O O . ARG A 1 476 ? -23.154 -23.685 28.648 1.00 96.25 476 ARG A O 1
ATOM 3707 N N . ILE A 1 477 ? -24.017 -21.659 28.207 1.00 96.69 477 ILE A N 1
ATOM 3708 C CA . ILE A 1 477 ? -25.350 -21.890 28.755 1.00 96.69 477 ILE A CA 1
ATOM 3709 C C . ILE A 1 477 ? -26.359 -21.666 27.633 1.00 96.69 477 ILE A C 1
ATOM 3711 O O . ILE A 1 477 ? -26.528 -20.548 27.143 1.00 96.69 477 ILE A O 1
ATOM 3715 N N . HIS A 1 478 ? -27.061 -22.724 27.252 1.00 96.50 478 HIS A N 1
ATOM 3716 C CA . HIS A 1 478 ? -28.226 -22.647 26.388 1.00 96.50 478 HIS A CA 1
ATOM 3717 C C . HIS A 1 478 ? -29.492 -22.616 27.236 1.00 96.50 478 HIS A C 1
ATOM 3719 O O . HIS A 1 478 ? -29.740 -23.525 28.026 1.00 96.50 478 HIS A O 1
ATOM 3725 N N . PHE A 1 479 ? -30.310 -21.591 27.042 1.00 96.38 479 PHE A N 1
ATOM 3726 C CA . PHE A 1 479 ? -31.618 -21.444 27.671 1.00 96.38 479 PHE A CA 1
ATOM 3727 C C . PHE A 1 479 ? -32.670 -21.359 26.570 1.00 96.38 479 PHE A C 1
ATOM 3729 O O . PHE A 1 479 ? -32.591 -20.457 25.736 1.00 96.38 479 PHE A O 1
ATOM 3736 N N . TRP A 1 480 ? -33.654 -22.255 26.547 1.00 96.12 480 TRP A N 1
ATOM 3737 C CA . TRP A 1 480 ? -34.742 -22.162 25.574 1.00 96.12 480 TRP A CA 1
ATOM 3738 C C . TRP A 1 480 ? -36.108 -22.508 26.144 1.00 96.12 480 TRP A C 1
ATOM 3740 O O . TRP A 1 480 ? -36.240 -23.241 27.124 1.00 96.12 480 TRP A O 1
ATOM 3750 N N . ASP A 1 481 ? -37.129 -21.963 25.497 1.00 95.00 481 ASP A N 1
ATOM 3751 C CA . ASP A 1 481 ? -38.534 -22.255 25.751 1.00 95.00 481 ASP A CA 1
ATOM 3752 C C . ASP A 1 481 ? -39.205 -22.871 24.523 1.00 95.00 481 ASP A C 1
ATOM 3754 O O . ASP A 1 481 ? -38.673 -22.785 23.415 1.00 95.00 481 ASP A O 1
ATOM 3758 N N . THR A 1 482 ? -40.369 -23.493 24.722 1.00 92.06 482 THR A N 1
ATOM 3759 C CA . THR A 1 482 ? -41.183 -24.069 23.639 1.00 92.06 482 THR A CA 1
ATOM 3760 C C . THR A 1 482 ? -42.349 -23.167 23.209 1.00 92.06 482 THR A C 1
ATOM 3762 O O . THR A 1 482 ? -43.413 -23.652 22.814 1.00 92.06 482 THR A O 1
ATOM 3765 N N . GLY A 1 483 ? -42.216 -21.854 23.406 1.00 88.56 483 GLY A N 1
ATOM 3766 C CA . GLY A 1 483 ? -43.284 -20.877 23.236 1.00 88.56 483 GLY A CA 1
ATOM 3767 C C . GLY A 1 483 ? -43.463 -20.367 21.806 1.00 88.56 483 GLY A C 1
ATOM 3768 O O . GLY A 1 483 ? -43.070 -20.984 20.821 1.00 88.56 483 GLY A O 1
ATOM 3769 N N . ALA A 1 484 ? -44.073 -19.185 21.680 1.00 82.50 484 ALA A N 1
ATOM 3770 C CA . ALA A 1 484 ? -44.375 -18.571 20.378 1.00 82.50 484 ALA A CA 1
ATOM 3771 C C . ALA A 1 484 ? -43.133 -18.106 19.583 1.00 82.50 484 ALA A C 1
ATOM 3773 O O . ALA A 1 484 ? -43.256 -17.757 18.407 1.00 82.50 484 ALA A O 1
ATOM 3774 N N . GLY A 1 485 ? -41.964 -18.062 20.229 1.00 85.31 485 GLY A N 1
ATOM 3775 C CA . GLY A 1 485 ? -40.708 -17.591 19.652 1.00 85.31 485 GLY A CA 1
ATOM 3776 C C . GLY A 1 485 ? -40.663 -16.097 19.332 1.00 85.31 485 GLY A C 1
ATOM 3777 O O . GLY A 1 485 ? -41.563 -15.324 19.678 1.00 85.31 485 GLY A O 1
ATOM 3778 N N . VAL A 1 486 ? -39.566 -15.685 18.691 1.00 86.00 486 VAL A N 1
ATOM 3779 C CA . VAL A 1 486 ? -39.289 -14.287 18.327 1.00 86.00 486 VAL A CA 1
ATOM 3780 C C . VAL A 1 486 ? -39.469 -14.099 16.813 1.00 86.00 486 VAL A C 1
ATOM 3782 O O . VAL A 1 486 ? -38.782 -14.777 16.041 1.00 86.00 486 VAL A O 1
ATOM 3785 N N . PRO A 1 487 ? -40.359 -13.194 16.354 1.00 86.75 487 PRO A N 1
ATOM 3786 C CA . PRO A 1 487 ? -40.519 -12.883 14.931 1.00 86.75 487 PRO A CA 1
ATOM 3787 C C . PRO A 1 487 ? -39.204 -12.430 14.289 1.00 86.75 487 PRO A C 1
ATOM 3789 O O . PRO A 1 487 ? -38.446 -11.694 14.909 1.00 86.75 487 PRO A O 1
ATOM 3792 N N . LYS A 1 488 ? -38.947 -12.820 13.031 1.00 86.50 488 LYS A N 1
ATOM 3793 C CA . LYS A 1 488 ? -37.683 -12.516 12.326 1.00 86.50 488 LYS A CA 1
ATOM 3794 C C . LYS A 1 488 ? -37.322 -11.028 12.318 1.00 86.50 488 LYS A C 1
ATOM 3796 O O . LYS A 1 488 ? -36.166 -10.688 12.518 1.00 86.50 488 LYS A O 1
ATOM 3801 N N . GLU A 1 489 ? -38.314 -10.166 12.126 1.00 86.00 489 GLU A N 1
ATOM 3802 C CA . GLU A 1 489 ? -38.171 -8.702 12.140 1.00 86.00 489 GLU A CA 1
ATOM 3803 C C . GLU A 1 489 ? -37.746 -8.128 13.502 1.00 86.00 489 GLU A C 1
ATOM 3805 O O . GLU A 1 489 ? -37.152 -7.055 13.566 1.00 86.00 489 GLU A O 1
ATOM 3810 N N . ASP A 1 490 ? -38.002 -8.863 14.586 1.00 86.06 490 ASP A N 1
ATOM 3811 C CA . ASP A 1 490 ? -37.703 -8.450 15.954 1.00 86.06 490 ASP A CA 1
ATOM 3812 C C . ASP A 1 490 ? -36.354 -8.986 16.458 1.00 86.06 490 ASP A C 1
ATOM 3814 O O . ASP A 1 490 ? -35.829 -8.463 17.440 1.00 86.06 490 ASP A O 1
ATOM 3818 N N . GLN A 1 491 ? -35.786 -10.020 15.820 1.00 87.62 491 GLN A N 1
ATOM 3819 C CA . GLN A 1 491 ? -34.646 -10.795 16.342 1.00 87.62 491 GLN A CA 1
ATOM 3820 C C . GLN A 1 491 ? -33.400 -9.949 16.634 1.00 87.62 491 GLN A C 1
ATOM 3822 O O . GLN A 1 491 ? -32.702 -10.220 17.609 1.00 87.62 491 GLN A O 1
ATOM 3827 N N . ASP A 1 492 ? -33.134 -8.914 15.835 1.00 88.31 492 ASP A N 1
ATOM 3828 C CA . ASP A 1 492 ? -31.983 -8.020 16.035 1.00 88.31 492 ASP A CA 1
ATOM 3829 C C . ASP A 1 492 ? -32.216 -6.976 17.135 1.00 88.31 492 ASP A C 1
ATOM 3831 O O . ASP A 1 492 ? -31.271 -6.407 17.680 1.00 88.31 492 ASP A O 1
ATOM 3835 N N . ARG A 1 493 ? -33.481 -6.749 17.493 1.00 85.31 493 ARG A N 1
ATOM 3836 C CA . ARG A 1 493 ? -33.915 -5.621 18.319 1.00 85.31 493 ARG A CA 1
ATOM 3837 C C . ARG A 1 493 ? -34.354 -6.024 19.719 1.00 85.31 493 ARG A C 1
ATOM 3839 O O . ARG A 1 493 ? -34.508 -5.167 20.578 1.00 85.31 493 ARG A O 1
ATOM 3846 N N . ILE A 1 494 ? -34.516 -7.318 20.006 1.00 87.69 494 ILE A N 1
ATOM 3847 C CA . ILE A 1 494 ? -34.999 -7.795 21.317 1.00 87.69 494 ILE A CA 1
ATOM 3848 C C . ILE A 1 494 ? -34.116 -7.409 22.512 1.00 87.69 494 ILE A C 1
ATOM 3850 O O . ILE A 1 494 ? -34.591 -7.435 23.645 1.00 87.69 494 ILE A O 1
ATOM 3854 N N . PHE A 1 495 ? -32.849 -7.059 22.276 1.00 88.94 495 PHE A N 1
ATOM 3855 C CA . PHE A 1 495 ? -31.932 -6.570 23.308 1.00 88.94 495 PHE A CA 1
ATOM 3856 C C . PHE A 1 495 ? -31.882 -5.033 23.398 1.00 88.94 495 PHE A C 1
ATOM 3858 O O . PHE A 1 495 ? -31.162 -4.505 24.247 1.00 88.94 495 PHE A O 1
ATOM 3865 N N . GLU A 1 496 ? -32.602 -4.310 22.533 1.00 83.44 496 GLU A N 1
ATOM 3866 C CA . GLU A 1 496 ? -32.758 -2.855 22.617 1.00 83.44 496 GLU A CA 1
ATOM 3867 C C . GLU A 1 496 ? -33.642 -2.471 23.812 1.00 83.44 496 GLU A C 1
ATOM 3869 O O . GLU A 1 496 ? -34.576 -3.179 24.195 1.00 83.44 496 GLU A O 1
ATOM 3874 N N . ARG A 1 497 ? -33.366 -1.302 24.397 1.00 81.12 497 ARG A N 1
ATOM 3875 C CA . ARG A 1 497 ? -34.141 -0.770 25.524 1.00 81.12 497 ARG A CA 1
ATOM 3876 C C . ARG A 1 497 ? -35.548 -0.407 25.072 1.00 81.12 497 ARG A C 1
ATOM 3878 O O . ARG A 1 497 ? -35.726 0.153 23.993 1.00 81.12 497 ARG A O 1
ATOM 3885 N N . PHE A 1 498 ? -36.532 -0.659 25.931 1.00 73.31 498 PHE A N 1
ATOM 3886 C CA . PHE A 1 498 ? -37.951 -0.374 25.684 1.00 73.31 498 PHE A CA 1
ATOM 3887 C C . PHE A 1 498 ? -38.534 -1.088 24.455 1.00 73.31 498 PHE A C 1
ATOM 3889 O O . PHE A 1 498 ? -39.668 -0.804 24.057 1.00 73.31 498 PHE A O 1
ATOM 3896 N N . TYR A 1 499 ? -37.799 -2.035 23.864 1.00 72.94 499 TYR A N 1
ATOM 3897 C CA . TYR A 1 499 ? -38.279 -2.757 22.703 1.00 72.94 499 TYR A CA 1
ATOM 3898 C C . TYR A 1 499 ? -39.305 -3.813 23.107 1.00 72.94 499 TYR A C 1
ATOM 3900 O O . TYR A 1 499 ? -39.092 -4.631 24.004 1.00 72.94 499 TYR A O 1
ATOM 3908 N N . ILE A 1 500 ? -40.456 -3.781 22.440 1.00 73.44 500 ILE A N 1
ATOM 3909 C CA . ILE A 1 500 ? -41.547 -4.734 22.631 1.00 73.44 500 ILE A CA 1
ATOM 3910 C C . ILE A 1 500 ? -42.121 -5.055 21.251 1.00 73.44 500 ILE A C 1
ATOM 3912 O O . ILE A 1 500 ? -42.692 -4.169 20.612 1.00 73.44 500 ILE A O 1
ATOM 3916 N N . SER A 1 501 ? -42.015 -6.323 20.846 1.00 68.44 501 SER A N 1
ATOM 3917 C CA . SER A 1 501 ? -42.623 -6.870 19.622 1.00 68.44 501 SER A CA 1
ATOM 3918 C C . SER A 1 501 ? -44.114 -6.517 19.507 1.00 68.44 501 SER A C 1
ATOM 3920 O O . SER A 1 501 ? -44.856 -6.600 20.494 1.00 68.44 501 SER A O 1
ATOM 3922 N N . GLU A 1 502 ? -44.588 -6.169 18.307 1.00 59.72 502 GLU A N 1
ATOM 3923 C CA . GLU A 1 502 ? -45.990 -5.789 18.059 1.00 59.72 502 GLU A CA 1
ATOM 3924 C C . GLU A 1 502 ? -46.987 -6.900 18.431 1.00 59.72 502 GLU A C 1
ATOM 3926 O O . GLU A 1 502 ? -48.001 -6.631 19.080 1.00 59.72 502 GLU A O 1
ATOM 3931 N N . LYS A 1 503 ? -46.662 -8.173 18.156 1.00 57.25 503 LYS A N 1
ATOM 3932 C CA . LYS A 1 503 ? -47.483 -9.342 18.555 1.00 57.25 503 LYS A CA 1
ATOM 3933 C C . LYS A 1 503 ? -47.541 -9.562 20.073 1.00 57.25 503 LYS A C 1
ATOM 3935 O O . LYS A 1 503 ? -48.343 -10.358 20.572 1.00 57.25 503 LYS A O 1
ATOM 3940 N N . SER A 1 504 ? -46.683 -8.879 20.824 1.00 54.97 504 SER A N 1
ATOM 3941 C CA . SER A 1 504 ? -46.676 -8.865 22.288 1.00 54.97 504 SER A CA 1
ATOM 3942 C C . SER A 1 504 ? -47.417 -7.656 22.869 1.00 54.97 504 SER A C 1
ATOM 3944 O O . SER A 1 504 ? -47.707 -7.664 24.063 1.00 54.97 504 SER A O 1
ATOM 3946 N N . ARG A 1 505 ? -47.776 -6.649 22.051 1.00 53.69 505 ARG A N 1
ATOM 3947 C CA . ARG A 1 505 ? -48.601 -5.497 22.469 1.00 53.69 505 ARG A CA 1
ATOM 3948 C C . ARG A 1 505 ? -50.092 -5.833 22.563 1.00 53.69 505 ARG A C 1
ATOM 3950 O O . ARG A 1 505 ? -50.777 -5.259 23.401 1.00 53.69 505 ARG A O 1
ATOM 3957 N N . SER A 1 506 ? -50.586 -6.755 21.730 1.00 44.09 506 SER A N 1
ATOM 3958 C CA . SER A 1 506 ? -52.006 -7.153 21.676 1.00 44.09 506 SER A CA 1
ATOM 3959 C C . SER A 1 506 ? -52.406 -8.205 22.717 1.00 44.09 506 SER A C 1
ATOM 3961 O O . SER A 1 506 ? -53.579 -8.322 23.071 1.00 44.09 506 SER A O 1
ATOM 3963 N N . ARG A 1 507 ? -51.443 -8.975 23.239 1.00 48.72 507 ARG A N 1
ATOM 3964 C CA . ARG A 1 507 ? -51.676 -9.943 24.319 1.00 48.72 507 ARG A CA 1
ATOM 3965 C C . ARG A 1 507 ? -51.757 -9.211 25.663 1.00 48.72 507 ARG A C 1
ATOM 3967 O O . ARG A 1 507 ? -50.986 -8.290 25.908 1.00 48.72 507 ARG A O 1
ATOM 3974 N N . LYS A 1 508 ? -52.620 -9.675 26.579 1.00 45.72 508 LYS A N 1
ATOM 3975 C CA . LYS A 1 508 ? -52.815 -9.180 27.971 1.00 45.72 508 LYS A CA 1
ATOM 3976 C C . LYS A 1 508 ? -51.537 -9.110 28.846 1.00 45.72 508 LYS A C 1
ATOM 3978 O O . LYS A 1 508 ? -51.616 -8.796 30.031 1.00 45.72 508 LYS A O 1
ATOM 3983 N N . PHE A 1 509 ? -50.359 -9.397 28.298 1.00 50.22 509 PHE A N 1
ATOM 3984 C CA . PHE A 1 509 ? -49.100 -9.576 29.004 1.00 50.22 509 PHE A CA 1
ATOM 3985 C C . PHE A 1 509 ? -48.134 -8.410 28.718 1.00 50.22 509 PHE A C 1
ATOM 3987 O O . PHE A 1 509 ? -47.212 -8.502 27.907 1.00 50.22 509 PHE A O 1
ATOM 3994 N N . GLY A 1 510 ? -48.319 -7.292 29.421 1.00 52.25 510 GLY A N 1
ATOM 3995 C CA . GLY A 1 510 ? -47.427 -6.131 29.351 1.00 52.25 510 GLY A CA 1
ATOM 3996 C C . GLY A 1 510 ? -46.008 -6.440 29.847 1.00 52.25 510 GLY A C 1
ATOM 3997 O O . GLY A 1 510 ? -45.834 -6.947 30.948 1.00 52.25 510 GLY A O 1
ATOM 3998 N N . GLY A 1 511 ? -44.984 -6.177 29.030 1.00 63.78 511 GLY A N 1
ATOM 3999 C CA . GLY A 1 511 ? -43.571 -6.178 29.447 1.00 63.78 511 GLY A CA 1
ATOM 4000 C C . GLY A 1 511 ? -43.036 -4.754 29.598 1.00 63.78 511 GLY A C 1
ATOM 4001 O O . GLY A 1 511 ? -43.659 -3.814 29.102 1.00 63.78 511 GLY A O 1
ATOM 4002 N N . THR A 1 512 ? -41.906 -4.589 30.286 1.00 67.19 512 THR A N 1
ATOM 4003 C CA . THR A 1 512 ? -41.195 -3.299 30.389 1.00 67.19 512 THR A CA 1
ATOM 4004 C C . THR A 1 512 ? -40.322 -3.021 29.162 1.00 67.19 512 THR A C 1
ATOM 4006 O O . THR A 1 512 ? -40.039 -1.869 28.866 1.00 67.19 512 THR A O 1
ATOM 4009 N N . GLY A 1 513 ? -39.922 -4.067 28.424 1.00 75.75 513 GLY A N 1
ATOM 4010 C CA . GLY A 1 513 ? -38.962 -3.958 27.318 1.00 75.75 513 GLY A CA 1
ATOM 4011 C C . GLY A 1 513 ? -37.522 -3.713 27.788 1.00 75.75 513 GLY A C 1
ATOM 4012 O O . GLY A 1 513 ? -36.671 -3.384 26.976 1.00 75.75 513 GLY A O 1
ATOM 4013 N N . ILE A 1 514 ? -37.252 -3.840 29.095 1.00 81.88 514 ILE A N 1
ATOM 4014 C CA . ILE A 1 514 ? -35.937 -3.568 29.704 1.00 81.88 514 ILE A CA 1
ATOM 4015 C C . ILE A 1 514 ? -35.250 -4.864 30.188 1.00 81.88 514 ILE A C 1
ATOM 4017 O O . ILE A 1 514 ? -34.031 -4.924 30.328 1.00 81.88 514 ILE A O 1
ATOM 4021 N N . GLY A 1 515 ? -36.005 -5.948 30.399 1.00 85.62 515 GLY A N 1
ATOM 4022 C CA . GLY A 1 515 ? -35.466 -7.195 30.960 1.00 85.62 515 GLY A CA 1
ATOM 4023 C C . GLY A 1 515 ? -34.308 -7.797 30.153 1.00 85.62 515 GLY A C 1
ATOM 4024 O O . GLY A 1 515 ? -33.274 -8.130 30.724 1.00 85.62 515 GLY A O 1
ATOM 4025 N N . LEU A 1 516 ? -34.435 -7.891 28.823 1.00 90.38 516 LEU A N 1
ATOM 4026 C CA . LEU A 1 516 ? -33.365 -8.438 27.974 1.00 90.38 516 LEU A CA 1
ATOM 4027 C C . LEU A 1 516 ? -32.173 -7.481 27.820 1.00 90.38 516 LEU A C 1
ATOM 4029 O O . LEU A 1 516 ? -31.043 -7.953 27.703 1.00 90.38 516 LEU A O 1
ATOM 4033 N N . SER A 1 517 ? -32.377 -6.160 27.893 1.00 87.94 517 SER A N 1
ATOM 4034 C CA . SER A 1 517 ? -31.255 -5.216 27.936 1.00 87.94 517 SER A CA 1
ATOM 4035 C C . SER A 1 517 ? -30.473 -5.335 29.248 1.00 87.94 517 SER A C 1
ATOM 4037 O O . SER A 1 517 ? -29.247 -5.349 29.212 1.00 87.94 517 SER A O 1
ATOM 4039 N N . ILE A 1 518 ? -31.151 -5.523 30.392 1.00 89.69 518 ILE A N 1
ATOM 4040 C CA . ILE A 1 518 ? -30.486 -5.810 31.678 1.00 89.69 518 ILE A CA 1
ATOM 4041 C C . ILE A 1 518 ? -29.673 -7.102 31.577 1.00 89.69 518 ILE A C 1
ATOM 4043 O O . ILE A 1 518 ? -28.508 -7.115 31.966 1.00 89.69 518 ILE A O 1
ATOM 4047 N N . VAL A 1 519 ? -30.256 -8.169 31.014 1.00 93.94 519 VAL A N 1
ATOM 4048 C CA . VAL A 1 519 ? -29.540 -9.435 30.790 1.00 93.94 519 VAL A CA 1
ATOM 4049 C C . VAL A 1 519 ? -28.259 -9.193 29.991 1.00 93.94 519 VAL A C 1
ATOM 4051 O O . VAL A 1 519 ? -27.182 -9.594 30.426 1.00 93.94 519 VAL A O 1
ATOM 4054 N N . LYS A 1 520 ? -28.359 -8.491 28.857 1.00 93.56 520 LYS A N 1
ATOM 4055 C CA . LYS A 1 520 ? -27.207 -8.184 28.004 1.00 93.56 520 LYS A CA 1
ATOM 4056 C C . LYS A 1 520 ? -26.122 -7.419 28.761 1.00 93.56 520 LYS A C 1
ATOM 4058 O O . LYS A 1 520 ? -24.964 -7.817 28.697 1.00 93.56 520 LYS A O 1
ATOM 4063 N N . HIS A 1 521 ? -26.477 -6.365 29.494 1.00 91.50 521 HIS A N 1
ATOM 4064 C CA . HIS A 1 521 ? -25.495 -5.570 30.233 1.00 91.50 521 HIS A CA 1
ATOM 4065 C C . HIS A 1 521 ? -24.835 -6.346 31.377 1.00 91.50 521 HIS A C 1
ATOM 4067 O O . HIS A 1 521 ? -23.622 -6.248 31.533 1.00 91.50 521 HIS A O 1
ATOM 4073 N N . ILE A 1 522 ? -25.578 -7.175 32.118 1.00 93.69 522 ILE A N 1
ATOM 4074 C CA . ILE A 1 522 ? -24.986 -8.030 33.158 1.00 93.69 522 ILE A CA 1
ATOM 4075 C C . ILE A 1 522 ? -23.981 -9.011 32.548 1.00 93.69 522 ILE A C 1
ATOM 4077 O O . ILE A 1 522 ? -22.888 -9.163 33.086 1.00 93.69 522 ILE A O 1
ATOM 4081 N N . ILE A 1 523 ? -24.315 -9.660 31.431 1.00 94.88 523 ILE A N 1
ATOM 4082 C CA . ILE A 1 523 ? -23.402 -10.604 30.771 1.00 94.88 523 ILE A CA 1
ATOM 4083 C C . ILE A 1 523 ? -22.146 -9.893 30.248 1.00 94.88 523 ILE A C 1
ATOM 4085 O O . ILE A 1 523 ? -21.039 -10.388 30.449 1.00 94.88 523 ILE A O 1
ATOM 4089 N N . LEU A 1 524 ? -22.294 -8.702 29.657 1.00 92.81 524 LEU A N 1
ATOM 4090 C CA . LEU A 1 524 ? -21.161 -7.895 29.191 1.00 92.81 524 LEU A CA 1
ATOM 4091 C C . LEU A 1 524 ? -20.241 -7.448 30.337 1.00 92.81 524 LEU A C 1
ATOM 4093 O O . LEU A 1 524 ? -19.022 -7.486 30.176 1.00 92.81 524 LEU A O 1
ATOM 4097 N N . LEU A 1 525 ? -20.808 -7.075 31.490 1.00 92.12 525 LEU A N 1
ATOM 4098 C CA . LEU A 1 525 ? -20.053 -6.750 32.708 1.00 92.12 525 LEU A CA 1
ATOM 4099 C C . LEU A 1 525 ? -19.247 -7.945 33.236 1.00 92.12 525 LEU A C 1
ATOM 4101 O O . LEU A 1 525 ? -18.229 -7.745 33.882 1.00 92.12 525 LEU A O 1
ATOM 4105 N N . HIS A 1 526 ? -19.665 -9.175 32.930 1.00 93.00 526 HIS A N 1
ATOM 4106 C CA . HIS A 1 526 ? -18.931 -10.403 33.246 1.00 93.00 526 HIS A CA 1
ATOM 4107 C C . HIS A 1 526 ? -17.957 -10.836 32.136 1.00 93.00 526 HIS A C 1
ATOM 4109 O O . HIS A 1 526 ? -17.523 -11.985 32.118 1.00 93.00 526 HIS A O 1
ATOM 4115 N N . ASN A 1 527 ? -17.626 -9.946 31.192 1.00 92.12 527 ASN A N 1
ATOM 4116 C CA . ASN A 1 527 ? -16.823 -10.240 29.998 1.00 92.12 527 ASN A CA 1
ATOM 4117 C C . ASN A 1 527 ? -17.389 -11.370 29.117 1.00 92.12 527 ASN A C 1
ATOM 4119 O O . ASN A 1 527 ? -16.655 -11.972 28.335 1.00 92.12 527 ASN A O 1
ATOM 4123 N N . GLY A 1 528 ? -18.687 -11.650 29.230 1.00 93.69 528 GLY A N 1
ATOM 4124 C CA . GLY A 1 528 ? -19.370 -12.666 28.446 1.00 93.69 528 GLY A CA 1
ATOM 4125 C C . GLY A 1 528 ? -20.059 -12.123 27.198 1.00 93.69 528 GLY A C 1
ATOM 4126 O O . GLY A 1 528 ? -20.028 -10.927 26.890 1.00 93.69 528 GLY A O 1
ATOM 4127 N N . SER A 1 529 ? -20.754 -13.017 26.504 1.00 95.94 529 SER A N 1
ATOM 4128 C CA . SER A 1 529 ? -21.625 -12.692 25.376 1.00 95.94 529 SER A CA 1
ATOM 4129 C C . SER A 1 529 ? -22.979 -13.389 25.507 1.00 95.94 529 SER A C 1
ATOM 4131 O O . SER A 1 529 ? -23.105 -14.437 26.138 1.00 95.94 529 SER A O 1
ATOM 4133 N N . ILE A 1 530 ? -24.017 -12.777 24.934 1.00 95.75 530 ILE A N 1
ATOM 4134 C CA . ILE A 1 530 ? -25.347 -13.375 24.804 1.00 95.75 530 ILE A CA 1
ATOM 4135 C C . ILE A 1 530 ? -25.877 -13.143 23.392 1.00 95.75 530 ILE A C 1
ATOM 4137 O O . ILE A 1 530 ? -25.777 -12.031 22.864 1.00 95.75 530 ILE A O 1
ATOM 4141 N N . CYS A 1 531 ? -26.471 -14.169 22.792 1.00 95.25 531 CYS A N 1
ATOM 4142 C CA . CYS A 1 531 ? -27.144 -14.074 21.502 1.00 95.25 531 CYS A CA 1
ATOM 4143 C C . CYS A 1 531 ? -28.445 -14.893 21.478 1.00 95.25 531 CYS A C 1
ATOM 4145 O O . CYS A 1 531 ? -28.697 -15.740 22.337 1.00 95.25 531 CYS A O 1
ATOM 4147 N N . LEU A 1 532 ? -29.301 -14.594 20.498 1.00 95.12 532 LEU A N 1
ATOM 4148 C CA . LEU A 1 532 ? -30.482 -15.390 20.171 1.00 95.12 532 LEU A CA 1
ATOM 4149 C C . LEU A 1 532 ? -30.132 -16.321 19.006 1.00 95.12 532 LEU A C 1
ATOM 4151 O O . LEU A 1 532 ? -29.642 -15.858 17.974 1.00 95.12 532 LEU A O 1
ATOM 4155 N N . ASP A 1 533 ? -30.449 -17.603 19.142 1.00 92.94 533 ASP A N 1
ATOM 4156 C CA . ASP A 1 533 ? -30.404 -18.574 18.052 1.00 92.94 533 ASP A CA 1
ATOM 4157 C C . ASP A 1 533 ? -31.547 -18.273 17.068 1.00 92.94 533 ASP A C 1
ATOM 4159 O O . ASP A 1 533 ? -32.715 -18.594 17.302 1.00 92.94 533 ASP A O 1
ATOM 4163 N N . LYS A 1 534 ? -31.201 -17.596 15.968 1.00 90.31 534 LYS A N 1
ATOM 4164 C CA . LYS A 1 534 ? -32.155 -17.141 14.946 1.00 90.31 534 LYS A CA 1
ATOM 4165 C C . LYS A 1 534 ? -32.788 -18.289 14.157 1.00 90.31 534 LYS A C 1
ATOM 4167 O O . LYS A 1 534 ? -33.829 -18.080 13.524 1.00 90.31 534 LYS A O 1
ATOM 4172 N N . GLU A 1 535 ? -32.174 -19.472 14.169 1.00 87.44 535 GLU A N 1
ATOM 4173 C CA . GLU A 1 535 ? -32.654 -20.644 13.433 1.00 87.44 535 GLU A CA 1
ATOM 4174 C C . GLU A 1 535 ? -33.633 -21.495 14.249 1.00 87.44 535 GLU A C 1
ATOM 4176 O O . GLU A 1 535 ? -34.378 -22.299 13.679 1.00 87.44 535 GLU A O 1
ATOM 4181 N N . TYR A 1 536 ? -33.696 -21.290 15.566 1.00 86.50 536 TYR A N 1
ATOM 4182 C CA . TYR A 1 536 ? -34.622 -22.000 16.435 1.00 86.50 536 TYR A CA 1
ATOM 4183 C C . TYR A 1 536 ? -36.079 -21.577 16.181 1.00 86.50 536 TYR A C 1
ATOM 4185 O O . TYR A 1 536 ? -36.472 -20.436 16.417 1.00 86.50 536 TYR A O 1
ATOM 4193 N N . LYS A 1 537 ? -36.904 -22.513 15.688 1.00 82.19 537 LYS A N 1
ATOM 4194 C CA . LYS A 1 537 ? -38.304 -22.249 15.287 1.00 82.19 537 LYS A CA 1
ATOM 4195 C C . LYS A 1 537 ? -39.359 -22.637 16.321 1.00 82.19 537 LYS A C 1
ATOM 4197 O O . LYS A 1 537 ? -40.518 -22.274 16.148 1.00 82.19 537 LYS A O 1
ATOM 4202 N N . ASN A 1 538 ? -38.977 -23.369 17.364 1.00 85.12 538 ASN A N 1
ATOM 4203 C CA . ASN A 1 538 ? -39.917 -23.962 18.319 1.00 85.12 538 ASN A CA 1
ATOM 4204 C C . ASN A 1 538 ? -40.060 -23.143 19.609 1.00 85.12 538 ASN A C 1
ATOM 4206 O O . ASN A 1 538 ? -40.451 -23.704 20.618 1.00 85.12 538 ASN A O 1
ATOM 4210 N N . GLY A 1 539 ? -39.728 -21.851 19.584 1.00 89.81 539 GLY A N 1
ATOM 4211 C CA . GLY A 1 539 ? -39.732 -20.967 20.750 1.00 89.81 539 GLY A CA 1
ATOM 4212 C C . GLY A 1 539 ? -38.605 -19.946 20.660 1.00 89.81 539 GLY A C 1
ATOM 4213 O O . GLY A 1 539 ? -38.233 -19.542 19.555 1.00 89.81 539 GLY A O 1
ATOM 4214 N N . ALA A 1 540 ? -38.068 -19.501 21.794 1.00 92.75 540 ALA A N 1
ATOM 4215 C CA . ALA A 1 540 ? -36.867 -18.667 21.831 1.00 92.75 540 ALA A CA 1
ATOM 4216 C C . ALA A 1 540 ? -35.711 -19.433 22.477 1.00 92.75 540 ALA A C 1
ATOM 4218 O O . ALA A 1 540 ? -35.876 -20.021 23.542 1.00 92.75 540 ALA A O 1
ATOM 4219 N N . LYS A 1 541 ? -34.535 -19.409 21.840 1.00 95.62 541 LYS A N 1
ATOM 4220 C CA . LYS A 1 541 ? -33.316 -20.034 22.356 1.00 95.62 541 LYS A CA 1
ATOM 4221 C C . LYS A 1 541 ? -32.206 -19.000 22.462 1.00 95.62 541 LYS A C 1
ATOM 4223 O O . LYS A 1 541 ? -31.839 -18.369 21.476 1.00 95.62 541 LYS A O 1
ATOM 4228 N N . PHE A 1 542 ? -31.689 -18.836 23.669 1.00 96.44 542 PHE A N 1
ATOM 4229 C CA . PHE A 1 542 ? -30.601 -17.936 24.011 1.00 96.44 542 PHE A CA 1
ATOM 4230 C C . PHE A 1 542 ? -29.339 -18.743 24.285 1.00 96.44 542 PHE A C 1
ATOM 4232 O O . PHE A 1 542 ? -29.381 -19.771 24.965 1.00 96.44 542 PHE A O 1
ATOM 4239 N N . GLU A 1 543 ? -28.218 -18.260 23.773 1.00 96.62 543 GLU A N 1
ATOM 4240 C CA . GLU A 1 543 ? -26.888 -18.762 24.095 1.00 96.62 543 GLU A CA 1
ATOM 4241 C C . GLU A 1 543 ? -26.148 -17.689 24.887 1.00 96.62 543 GLU A C 1
ATOM 4243 O O . GLU A 1 543 ? -26.100 -16.529 24.478 1.00 96.62 543 GLU A O 1
ATOM 4248 N N . ILE A 1 544 ? -25.602 -18.081 26.035 1.00 97.38 544 ILE A N 1
ATOM 4249 C CA . ILE A 1 544 ? -24.799 -17.240 26.918 1.00 97.38 544 ILE A CA 1
ATOM 4250 C C . ILE A 1 544 ? -23.425 -17.887 27.057 1.00 97.38 544 ILE A C 1
ATOM 4252 O O . ILE A 1 544 ? -23.333 -19.074 27.370 1.00 97.38 544 ILE A O 1
ATOM 4256 N N . ILE A 1 545 ? -22.366 -17.108 26.868 1.00 96.31 545 ILE A N 1
ATOM 4257 C CA . ILE A 1 545 ? -20.979 -17.540 27.047 1.00 96.31 545 ILE A CA 1
ATOM 4258 C C . ILE A 1 545 ? -20.359 -16.680 28.144 1.00 96.31 545 ILE A C 1
ATOM 4260 O O . ILE A 1 545 ? -20.372 -15.454 28.046 1.00 96.31 545 ILE A O 1
ATOM 4264 N N . LEU A 1 546 ? -19.832 -17.316 29.188 1.00 95.75 546 LEU A N 1
ATOM 4265 C CA . LEU A 1 546 ? -19.181 -16.648 30.318 1.00 95.75 546 LEU A CA 1
ATOM 4266 C C . LEU A 1 546 ? -17.786 -17.234 30.555 1.00 95.75 546 LEU A C 1
ATOM 4268 O O . LEU A 1 546 ? -17.657 -18.459 30.551 1.00 95.75 546 LEU A O 1
ATOM 4272 N N . PRO A 1 547 ? -16.755 -16.414 30.809 1.00 94.50 547 PRO A N 1
ATOM 4273 C CA . PRO A 1 547 ? -15.429 -16.922 31.136 1.00 94.50 547 PRO A CA 1
ATOM 4274 C C . PRO A 1 547 ? -15.422 -17.616 32.502 1.00 94.50 547 PRO A C 1
ATOM 4276 O O . PRO A 1 547 ? -16.117 -17.209 33.435 1.00 94.50 547 PRO A O 1
ATOM 4279 N N . ILE A 1 548 ? -14.616 -18.673 32.637 1.00 93.19 548 ILE A N 1
ATOM 4280 C CA . ILE A 1 548 ? -14.459 -19.389 33.916 1.00 93.19 548 ILE A CA 1
ATOM 4281 C C . ILE A 1 548 ? -13.785 -18.481 34.957 1.00 93.19 548 ILE A C 1
ATOM 4283 O O . ILE A 1 548 ? -14.169 -18.477 36.130 1.00 93.19 548 ILE A O 1
ATOM 4287 N N . HIS A 1 549 ? -12.802 -17.692 34.515 1.00 90.56 549 HIS A N 1
ATOM 4288 C CA . HIS A 1 549 ? -12.055 -16.741 35.333 1.00 90.56 549 HIS A CA 1
ATOM 4289 C C . HIS A 1 549 ? -12.416 -15.304 34.963 1.00 90.56 549 HIS A C 1
ATOM 4291 O O . HIS A 1 549 ? -12.425 -14.938 33.789 1.00 90.56 549 HIS A O 1
ATOM 4297 N N . TYR A 1 550 ? -12.684 -14.479 35.971 1.00 85.56 550 TYR A N 1
ATOM 4298 C CA . TYR A 1 550 ? -13.012 -13.073 35.777 1.00 85.56 550 TYR A CA 1
ATOM 4299 C C . TYR A 1 550 ? -11.733 -12.231 35.727 1.00 85.56 550 TYR A C 1
ATOM 4301 O O . TYR A 1 550 ? -10.864 -12.359 36.590 1.00 85.56 550 TYR A O 1
ATOM 4309 N N . SER A 1 551 ? -11.633 -11.338 34.742 1.00 80.25 551 SER A N 1
ATOM 4310 C CA . SER A 1 551 ? -10.543 -10.368 34.609 1.00 80.25 551 SER A CA 1
ATOM 4311 C C . SER A 1 551 ? -11.088 -8.940 34.637 1.00 80.25 551 SER A C 1
ATOM 4313 O O . SER A 1 551 ? -12.066 -8.619 33.961 1.00 80.25 551 SER A O 1
ATOM 4315 N N . TYR A 1 552 ? -10.449 -8.065 35.415 1.00 71.00 552 TYR A N 1
ATOM 4316 C CA . TYR A 1 552 ? -10.712 -6.630 35.318 1.00 71.00 552 TYR A CA 1
ATOM 4317 C C . TYR A 1 552 ? -10.213 -6.137 33.955 1.00 71.00 552 TYR A C 1
ATOM 4319 O O . TYR A 1 552 ? -9.075 -6.432 33.582 1.00 71.00 552 TYR A O 1
ATOM 4327 N N . LYS A 1 553 ? -11.084 -5.454 33.209 1.00 56.44 553 LYS A N 1
ATOM 4328 C CA . LYS A 1 553 ? -10.725 -4.780 31.957 1.00 56.44 553 LYS A CA 1
ATOM 4329 C C . LYS A 1 553 ? -9.976 -3.483 32.208 1.00 56.44 553 LYS A C 1
ATOM 4331 O O . LYS A 1 553 ? -10.316 -2.801 33.201 1.00 56.44 553 LYS A O 1
#

pLDDT: mean 87.18, std 9.71, range [44.09, 98.44]

Radius of gyration: 44.42 Å; chains: 1; bounding box: 103×57×113 Å